Protein 3TB5 (pdb70)

Nearest PDB structures (foldseek):
  3tb5-assembly2_B  TM=1.004E+00  e=4.847E-55  Enterococcus faecalis HIP11704
  5ypj-assembly1_A  TM=9.693E-01  e=2.647E-26  Mycobacterium tuberculosis H37Ra
  4fli-assembly1_A  TM=9.638E-01  e=4.204E-26  Homo sapiens
  5yoh-assembly1_A  TM=9.694E-01  e=7.496E-26  Mycobacterium tuberculosis H37Ra
  4ook-assembly1_A  TM=9.692E-01  e=8.917E-26  Mycobacterium tuberculosis

CATH classification: 3.90.230.10

Structure (mmCIF, N/CA/C/O backbone):
data_3TB5
#
_entry.id   3TB5
#
_cell.length_a   120.740
_cell.length_b   132.130
_cell.length_c   85.300
_cell.angle_alpha   90.00
_cell.angle_beta   133.36
_cell.angle_gamma   90.00
#
_symmetry.space_group_name_H-M   'C 1 2 1'
#
loop_
_entity.id
_entity.type
_entity.pdbx_description
1 polymer 'Methionine aminopeptidase'
2 non-polymer 'CITRIC ACID'
3 water water
#
loop_
_atom_site.group_PDB
_atom_site.id
_atom_site.type_symbol
_atom_site.label_atom_id
_atom_site.label_alt_id
_atom_site.label_comp_id
_atom_site.label_asym_id
_atom_site.label_entity_id
_atom_site.label_seq_id
_atom_site.pdbx_PDB_ins_code
_atom_site.Cartn_x
_atom_site.Cartn_y
_atom_site.Cartn_z
_atom_site.occupancy
_atom_site.B_iso_or_equiv
_atom_site.auth_seq_id
_atom_site.auth_comp_id
_atom_site.auth_asym_id
_atom_site.auth_atom_id
_atom_site.pdbx_PDB_model_num
ATOM 1 N N . MET A 1 1 ? 0.596 19.945 19.637 1.00 53.70 1 MET A N 1
ATOM 2 C CA . MET A 1 1 ? -0.589 19.104 19.991 1.00 53.91 1 MET A CA 1
ATOM 3 C C . MET A 1 1 ? -0.424 17.573 20.144 1.00 52.65 1 MET A C 1
ATOM 4 O O . MET A 1 1 ? -1.209 16.937 20.876 1.00 52.63 1 MET A O 1
ATOM 9 N N . ILE A 1 2 ? 0.547 16.973 19.467 1.00 50.52 2 ILE A N 1
ATOM 10 C CA . ILE A 1 2 ? 1.050 15.705 19.978 1.00 48.73 2 ILE A CA 1
ATOM 11 C C . ILE A 1 2 ? 2.305 16.061 20.703 1.00 48.34 2 ILE A C 1
ATOM 12 O O . ILE A 1 2 ? 3.288 16.433 20.068 1.00 48.22 2 ILE A O 1
ATOM 17 N N . THR A 1 3 ? 2.307 15.948 22.023 1.00 46.97 3 THR A N 1
ATOM 18 C CA . THR A 1 3 ? 3.506 16.363 22.729 1.00 45.84 3 THR A CA 1
ATOM 19 C C . THR A 1 3 ? 4.364 15.161 22.969 1.00 44.73 3 THR A C 1
ATOM 20 O O . THR A 1 3 ? 3.851 14.031 23.052 1.00 43.67 3 THR A O 1
ATOM 24 N N . LEU A 1 4 ? 5.670 15.393 23.059 1.00 42.92 4 LEU A N 1
ATOM 25 C CA . LEU A 1 4 ? 6.570 14.304 23.335 1.00 42.07 4 LEU A CA 1
ATOM 26 C C . LEU A 1 4 ? 7.053 14.477 24.731 1.00 41.26 4 LEU A C 1
ATOM 27 O O . LEU A 1 4 ? 7.516 15.534 25.086 1.00 42.45 4 LEU A O 1
ATOM 32 N N . LYS A 1 5 ? 6.941 13.416 25.509 1.00 40.52 5 LYS A N 1
ATOM 33 C CA . LYS A 1 5 ? 7.260 13.443 26.908 1.00 40.06 5 LYS A CA 1
ATOM 34 C C . LYS A 1 5 ? 8.719 13.127 27.125 1.00 40.48 5 LYS A C 1
ATOM 35 O O . LYS A 1 5 ? 9.332 12.322 26.429 1.00 40.45 5 LYS A O 1
ATOM 41 N N . SER A 1 6 ? 9.228 13.736 28.166 1.00 39.99 6 SER A N 1
ATOM 42 C CA . SER A 1 6 ? 10.529 13.553 28.607 1.00 40.32 6 SER A CA 1
ATOM 43 C C . SER A 1 6 ? 10.551 12.390 29.575 1.00 40.12 6 SER A C 1
ATOM 44 O O . SER A 1 6 ? 9.511 11.975 30.087 1.00 39.30 6 SER A O 1
ATOM 47 N N . PRO A 1 7 ? 11.755 11.850 29.816 1.00 40.02 7 PRO A N 1
ATOM 48 C CA . PRO A 1 7 ? 11.972 10.726 30.737 1.00 39.35 7 PRO A CA 1
ATOM 49 C C . PRO A 1 7 ? 11.322 10.937 32.106 1.00 38.55 7 PRO A C 1
ATOM 50 O O . PRO A 1 7 ? 10.845 9.989 32.720 1.00 37.46 7 PRO A O 1
ATOM 54 N N . ARG A 1 8 ? 11.382 12.150 32.614 1.00 37.36 8 ARG A N 1
ATOM 55 C CA . ARG A 1 8 ? 10.864 12.397 33.921 1.00 38.25 8 ARG A CA 1
ATOM 56 C C . ARG A 1 8 ? 9.327 12.349 33.894 1.00 35.56 8 ARG A C 1
ATOM 57 O O . ARG A 1 8 ? 8.766 11.754 34.777 1.00 34.83 8 ARG A O 1
ATOM 65 N N . GLU A 1 9 ? 8.708 12.967 32.888 1.00 33.47 9 GLU A N 1
ATOM 66 C CA . GLU A 1 9 ? 7.284 12.935 32.674 1.00 33.74 9 GLU A CA 1
ATOM 67 C C . GLU A 1 9 ? 6.839 11.443 32.584 1.00 32.61 9 GLU A C 1
ATOM 68 O O . GLU A 1 9 ? 6.002 10.999 33.390 1.00 31.58 9 GLU A O 1
ATOM 74 N N . ILE A 1 10 ? 7.470 10.668 31.703 1.00 30.81 10 ILE A N 1
ATOM 75 C CA . ILE A 1 10 ? 7.160 9.251 31.553 1.00 31.10 10 ILE A CA 1
ATOM 76 C C . ILE A 1 10 ? 7.208 8.479 32.852 1.00 31.05 10 ILE A C 1
ATOM 77 O O . ILE A 1 10 ? 6.299 7.697 33.178 1.00 30.27 10 ILE A O 1
ATOM 82 N N . GLU A 1 11 ? 8.254 8.736 33.611 1.00 30.96 11 GLU A N 1
ATOM 83 C CA . GLU A 1 11 ? 8.420 8.216 34.928 1.00 32.14 11 GLU A CA 1
ATOM 84 C C . GLU A 1 11 ? 7.190 8.485 35.828 1.00 31.64 11 GLU A C 1
ATOM 85 O O . GLU A 1 11 ? 6.738 7.588 36.553 1.00 31.20 11 GLU A O 1
ATOM 91 N N . MET A 1 12 ? 6.698 9.714 35.803 1.00 29.55 12 MET A N 1
ATOM 92 C CA . MET A 1 12 ? 5.578 10.070 36.651 1.00 30.31 12 MET A CA 1
ATOM 93 C C . MET A 1 12 ? 4.271 9.423 36.158 1.00 29.30 12 MET A C 1
ATOM 94 O O . MET A 1 12 ? 3.477 8.961 36.987 1.00 30.49 12 MET A O 1
ATOM 99 N N . MET A 1 13 ? 4.090 9.381 34.840 1.00 25.76 13 MET A N 1
ATOM 100 C CA . MET A 1 13 ? 3.039 8.636 34.228 1.00 25.60 13 MET A CA 1
ATOM 101 C C . MET A 1 13 ? 3.095 7.157 34.585 1.00 25.21 13 MET A C 1
ATOM 102 O O . MET A 1 13 ? 2.059 6.510 34.778 1.00 23.57 13 MET A O 1
ATOM 107 N N . ASP A 1 14 ? 4.307 6.647 34.773 1.00 25.41 14 ASP A N 1
ATOM 108 C CA . ASP A 1 14 ? 4.452 5.299 35.250 1.00 25.21 14 ASP A CA 1
ATOM 109 C C . ASP A 1 14 ? 3.986 5.232 36.713 1.00 23.73 14 ASP A C 1
ATOM 110 O O . ASP A 1 14 ? 3.481 4.226 37.130 1.00 24.69 14 ASP A O 1
ATOM 115 N N . GLU A 1 15 ? 4.193 6.259 37.518 1.00 22.65 15 GLU A N 1
ATOM 116 C CA A GLU A 1 15 ? 3.794 6.160 38.942 0.70 23.72 15 GLU A CA 1
ATOM 117 C CA B GLU A 1 15 ? 3.813 6.182 38.925 0.30 21.97 15 GLU A CA 1
ATOM 118 C C . GLU A 1 15 ? 2.261 6.271 39.036 1.00 22.58 15 GLU A C 1
ATOM 119 O O . GLU A 1 15 ? 1.653 5.644 39.873 1.00 21.38 15 GLU A O 1
ATOM 130 N N . SER A 1 16 ? 1.674 7.024 38.112 1.00 20.89 16 SER A N 1
ATOM 131 C CA . SER A 1 16 ? 0.264 7.242 38.036 1.00 22.32 16 SER A CA 1
ATOM 132 C C . SER A 1 16 ? -0.401 5.909 37.663 1.00 21.88 16 SER A C 1
ATOM 133 O O . SER A 1 16 ? -1.377 5.473 38.289 1.00 21.02 16 SER A O 1
ATOM 136 N N . GLY A 1 17 ? 0.232 5.236 36.703 1.00 22.40 17 GLY A N 1
ATOM 137 C CA . GLY A 1 17 ? -0.186 3.921 36.194 1.00 22.28 17 GLY A CA 1
ATOM 138 C C . GLY A 1 17 ? -0.098 2.805 37.215 1.00 22.26 17 GLY A C 1
ATOM 139 O O . GLY A 1 17 ? -0.839 1.870 37.104 1.00 22.70 17 GLY A O 1
ATOM 140 N N . GLU A 1 18 ? 0.862 2.870 38.136 1.00 22.35 18 GLU A N 1
ATOM 141 C CA A GLU A 1 18 ? 0.963 1.891 39.216 0.50 22.73 18 GLU A CA 1
ATOM 142 C CA B GLU A 1 18 ? 0.990 1.880 39.189 0.50 22.60 18 GLU A CA 1
ATOM 143 C C . GLU A 1 18 ? -0.215 2.023 40.175 1.00 22.88 18 GLU A C 1
ATOM 144 O O . GLU A 1 18 ? -0.748 1.018 40.661 1.00 23.10 18 GLU A O 1
ATOM 155 N N . LEU A 1 19 ? -0.628 3.254 40.470 1.00 22.56 19 LEU A N 1
ATOM 156 C CA . LEU A 1 19 ? -1.821 3.459 41.340 1.00 22.60 19 LEU A CA 1
ATOM 157 C C . LEU A 1 19 ? -3.072 2.923 40.607 1.00 21.11 19 LEU A C 1
ATOM 158 O O . LEU A 1 19 ? -3.886 2.243 41.172 1.00 22.58 19 LEU A O 1
ATOM 163 N N . LEU A 1 20 ? -3.235 3.252 39.341 1.00 20.30 20 LEU A N 1
ATOM 164 C CA . LEU A 1 20 ? -4.389 2.727 38.617 1.00 21.19 20 LEU A CA 1
ATOM 165 C C . LEU A 1 20 ? -4.310 1.184 38.549 1.00 20.80 20 LEU A C 1
ATOM 166 O O . LEU A 1 20 ? -5.286 0.531 38.921 1.00 19.19 20 LEU A O 1
ATOM 171 N N . ALA A 1 21 ? -3.143 0.623 38.195 1.00 18.60 21 ALA A N 1
ATOM 172 C CA . ALA A 1 21 ? -2.958 -0.847 38.233 1.00 19.93 21 ALA A CA 1
ATOM 173 C C . ALA A 1 21 ? -3.366 -1.436 39.565 1.00 19.69 21 ALA A C 1
ATOM 174 O O . ALA A 1 21 ? -4.010 -2.496 39.641 1.00 21.91 21 ALA A O 1
ATOM 176 N N . ASP A 1 22 ? -2.971 -0.760 40.633 1.00 19.22 22 ASP A N 1
ATOM 177 C CA . ASP A 1 22 ? -3.245 -1.270 41.930 1.00 19.22 22 ASP A CA 1
ATOM 178 C C . ASP A 1 22 ? -4.764 -1.302 42.180 1.00 18.18 22 ASP A C 1
ATOM 179 O O . ASP A 1 22 ? -5.251 -2.192 42.884 1.00 17.13 22 ASP A O 1
ATOM 184 N N . VAL A 1 23 ? -5.506 -0.318 41.639 1.00 18.85 23 VAL A N 1
ATOM 185 C CA . VAL A 1 23 ? -7.008 -0.316 41.756 1.00 19.41 23 VAL A CA 1
ATOM 186 C C . VAL A 1 23 ? -7.587 -1.534 41.038 1.00 18.37 23 VAL A C 1
ATOM 187 O O . VAL A 1 23 ? -8.358 -2.269 41.593 1.00 17.21 23 VAL A O 1
ATOM 191 N N . HIS A 1 24 ? -7.113 -1.780 39.818 1.00 17.88 24 HIS A N 1
ATOM 192 C CA . HIS A 1 24 ? -7.478 -2.989 39.096 1.00 18.46 24 HIS A CA 1
ATOM 193 C C . HIS A 1 24 ? -7.204 -4.284 39.906 1.00 19.83 24 HIS A C 1
ATOM 194 O O . HIS A 1 24 ? -8.125 -5.116 40.054 1.00 20.03 24 HIS A O 1
ATOM 201 N N . ARG A 1 25 ? -6.000 -4.430 40.472 1.00 18.82 25 ARG A N 1
ATOM 202 C CA . ARG A 1 25 ? -5.721 -5.577 41.301 1.00 21.14 25 ARG A CA 1
ATOM 203 C C . ARG A 1 25 ? -6.745 -5.718 42.419 1.00 21.70 25 ARG A C 1
ATOM 204 O O . ARG A 1 25 ? -7.224 -6.821 42.709 1.00 21.59 25 ARG A O 1
ATOM 212 N N . HIS A 1 26 ? -7.116 -4.621 43.048 1.00 22.27 26 HIS A N 1
ATOM 213 C CA . HIS A 1 26 ? -8.073 -4.738 44.162 1.00 22.15 26 HIS A CA 1
ATOM 214 C C . HIS A 1 26 ? -9.456 -5.057 43.624 1.00 21.82 26 HIS A C 1
ATOM 215 O O . HIS A 1 26 ? -10.237 -5.649 44.355 1.00 21.82 26 HIS A O 1
ATOM 222 N N . LEU A 1 27 ? -9.738 -4.741 42.344 1.00 20.67 27 LEU A N 1
ATOM 223 C CA . LEU A 1 27 ? -11.087 -5.021 41.760 1.00 21.36 27 LEU A CA 1
ATOM 224 C C . LEU A 1 27 ? -11.336 -6.502 41.546 1.00 22.40 27 LEU A C 1
ATOM 225 O O . LEU A 1 27 ? -12.504 -6.934 41.484 1.00 21.36 27 LEU A O 1
ATOM 230 N N . ARG A 1 28 ? -10.247 -7.273 41.435 1.00 23.00 28 ARG A N 1
ATOM 231 C CA . ARG A 1 28 ? -10.380 -8.690 41.202 1.00 24.71 28 ARG A CA 1
ATOM 232 C C . ARG A 1 28 ? -11.158 -9.326 42.315 1.00 25.30 28 ARG A C 1
ATOM 233 O O . ARG A 1 28 ? -11.856 -10.244 42.058 1.00 25.68 28 ARG A O 1
ATOM 241 N N . THR A 1 29 ? -11.042 -8.878 43.556 1.00 25.03 29 THR A N 1
ATOM 242 C CA . THR A 1 29 ? -11.816 -9.569 44.567 1.00 26.58 29 THR A CA 1
ATOM 243 C C . THR A 1 29 ? -13.028 -8.743 44.987 1.00 25.52 29 THR A C 1
ATOM 244 O O . THR A 1 29 ? -13.873 -9.246 45.642 1.00 27.11 29 THR A O 1
ATOM 248 N N . PHE A 1 30 ? -13.107 -7.490 44.616 1.00 23.28 30 PHE A N 1
ATOM 249 C CA . PHE A 1 30 ? -14.210 -6.705 45.023 1.00 22.11 30 PHE A CA 1
ATOM 250 C C . PHE A 1 30 ? -15.426 -6.983 44.104 1.00 21.97 30 PHE A C 1
ATOM 251 O O . PHE A 1 30 ? -16.550 -6.995 44.543 1.00 20.57 30 PHE A O 1
ATOM 259 N N . ILE A 1 31 ? -15.183 -7.293 42.832 1.00 21.63 31 ILE A N 1
ATOM 260 C CA A ILE A 1 31 ? -16.263 -7.474 41.887 0.80 20.56 31 ILE A CA 1
ATOM 261 C CA B ILE A 1 31 ? -16.270 -7.480 41.875 0.20 22.22 31 ILE A CA 1
ATOM 262 C C . ILE A 1 31 ? -16.939 -8.843 42.017 1.00 22.76 31 ILE A C 1
ATOM 263 O O . ILE A 1 31 ? -16.355 -9.867 41.695 1.00 23.74 31 ILE A O 1
ATOM 272 N N . LYS A 1 32 ? -18.182 -8.839 42.512 1.00 22.90 32 LYS A N 1
ATOM 273 C CA . LYS A 1 32 ? -18.923 -10.060 42.684 1.00 22.57 32 LYS A CA 1
ATOM 274 C C . LYS A 1 32 ? -20.402 -9.878 42.498 1.00 20.85 32 LYS A C 1
ATOM 275 O O . LYS A 1 32 ? -20.854 -8.738 42.399 1.00 19.10 32 LYS A O 1
ATOM 281 N N . PRO A 1 33 ? -21.127 -11.012 42.367 1.00 18.73 33 PRO A N 1
ATOM 282 C CA . PRO A 1 33 ? -22.540 -10.873 42.143 1.00 19.14 33 PRO A CA 1
ATOM 283 C C . PRO A 1 33 ? -23.151 -10.201 43.378 1.00 18.59 33 PRO A C 1
ATOM 284 O O . PRO A 1 33 ? -22.682 -10.415 44.440 1.00 19.91 33 PRO A O 1
ATOM 288 N N . GLY A 1 34 ? -24.153 -9.373 43.224 1.00 18.17 34 GLY A N 1
ATOM 289 C CA . GLY A 1 34 ? -24.801 -8.704 44.380 1.00 17.95 34 GLY A CA 1
ATOM 290 C C . GLY A 1 34 ? -24.307 -7.232 44.507 1.00 18.82 34 GLY A C 1
ATOM 291 O O . GLY A 1 34 ? -25.037 -6.426 45.071 1.00 17.13 34 GLY A O 1
ATOM 292 N N . ILE A 1 35 ? -23.084 -6.861 44.025 1.00 15.71 35 ILE A N 1
ATOM 293 C CA . ILE A 1 35 ? -22.698 -5.419 44.170 1.00 16.81 35 ILE A CA 1
ATOM 294 C C . ILE A 1 35 ? -23.379 -4.701 43.015 1.00 16.53 35 ILE A C 1
ATOM 295 O O . ILE A 1 35 ? -23.862 -5.386 42.146 1.00 16.41 35 ILE A O 1
ATOM 300 N N . THR A 1 36 ? -23.401 -3.366 42.987 1.00 16.21 36 THR A N 1
ATOM 301 C CA . THR A 1 36 ? -23.827 -2.642 41.802 1.00 16.32 36 THR A CA 1
ATOM 302 C C . THR A 1 36 ? -22.544 -2.031 41.083 1.00 16.10 36 THR A C 1
ATOM 303 O O . THR A 1 36 ? -21.489 -2.001 41.651 1.00 14.33 36 THR A O 1
ATOM 307 N N . SER A 1 37 ? -22.658 -1.492 39.877 1.00 16.57 37 SER A N 1
ATOM 308 C CA . SER A 1 37 ? -21.529 -0.765 39.316 1.00 17.90 37 SER A CA 1
ATOM 309 C C . SER A 1 37 ? -21.305 0.579 40.068 1.00 17.49 37 SER A C 1
ATOM 310 O O . SER A 1 37 ? -20.196 1.084 40.136 1.00 16.07 37 SER A O 1
ATOM 313 N N . TRP A 1 38 ? -22.335 1.092 40.679 1.00 16.18 38 TRP A N 1
ATOM 314 C CA . TRP A 1 38 ? -22.148 2.258 41.565 1.00 16.86 38 TRP A CA 1
ATOM 315 C C . TRP A 1 38 ? -21.169 1.959 42.697 1.00 16.07 38 TRP A C 1
ATOM 316 O O . TRP A 1 38 ? -20.298 2.820 43.002 1.00 16.71 38 TRP A O 1
ATOM 327 N N . ASP A 1 39 ? -21.263 0.791 43.328 1.00 15.13 39 ASP A N 1
ATOM 328 C CA . ASP A 1 39 ? -20.285 0.398 44.352 1.00 14.51 39 ASP A CA 1
ATOM 329 C C . ASP A 1 39 ? -18.815 0.402 43.832 1.00 14.77 39 ASP A C 1
ATOM 330 O O . ASP A 1 39 ? -17.921 0.587 44.617 1.00 12.98 39 ASP A O 1
ATOM 335 N N . ILE A 1 40 ? -18.613 0.031 42.550 1.00 14.45 40 ILE A N 1
ATOM 336 C CA . ILE A 1 40 ? -17.311 0.054 41.872 1.00 14.59 40 ILE A CA 1
ATOM 337 C C . ILE A 1 40 ? -16.893 1.492 41.748 1.00 15.53 40 ILE A C 1
ATOM 338 O O . ILE A 1 40 ? -15.768 1.835 42.123 1.00 16.41 40 ILE A O 1
ATOM 343 N N . GLU A 1 41 ? -17.794 2.359 41.273 1.00 15.13 41 GLU A N 1
ATOM 344 C CA . GLU A 1 41 ? -17.445 3.780 41.221 1.00 16.07 41 GLU A CA 1
ATOM 345 C C . GLU A 1 41 ? -16.962 4.250 42.580 1.00 17.40 41 GLU A C 1
ATOM 346 O O . GLU A 1 41 ? -15.956 4.900 42.643 1.00 18.40 41 GLU A O 1
ATOM 352 N N . VAL A 1 42 ? -17.694 3.957 43.668 1.00 16.56 42 VAL A N 1
ATOM 353 C CA . VAL A 1 42 ? -17.418 4.560 44.940 1.00 15.25 42 VAL A CA 1
ATOM 354 C C . VAL A 1 42 ? -16.066 4.014 45.376 1.00 16.84 42 VAL A C 1
ATOM 355 O O . VAL A 1 42 ? -15.185 4.737 45.831 1.00 18.51 42 VAL A O 1
ATOM 359 N N . PHE A 1 43 ? -15.864 2.723 45.220 1.00 15.80 43 PHE A N 1
ATOM 360 C CA . PHE A 1 43 ? -14.637 2.114 45.687 1.00 15.51 43 PHE A CA 1
ATOM 361 C C . PHE A 1 43 ? -13.371 2.635 44.941 1.00 16.63 43 PHE A C 1
ATOM 362 O O . PHE A 1 43 ? -12.343 2.875 45.558 1.00 16.19 43 PHE A O 1
ATOM 370 N N . VAL A 1 44 ? -13.433 2.673 43.609 1.00 15.55 44 VAL A N 1
ATOM 371 C CA . VAL A 1 44 ? -12.350 3.162 42.755 1.00 15.75 44 VAL A CA 1
ATOM 372 C C . VAL A 1 44 ? -12.013 4.660 43.077 1.00 17.18 44 VAL A C 1
ATOM 373 O O . VAL A 1 44 ? -10.822 5.036 43.315 1.00 16.48 44 VAL A O 1
ATOM 377 N N . ARG A 1 45 ? -13.059 5.489 43.115 1.00 16.73 45 ARG A N 1
ATOM 378 C CA . ARG A 1 45 ? -12.847 6.873 43.440 1.00 17.31 45 ARG A CA 1
ATOM 379 C C . ARG A 1 45 ? -12.179 7.023 44.834 1.00 19.14 45 ARG A C 1
ATOM 380 O O . ARG A 1 45 ? -11.259 7.823 44.976 1.00 19.95 45 ARG A O 1
ATOM 388 N N . ASP A 1 46 ? -12.646 6.313 45.857 1.00 19.82 46 ASP A N 1
ATOM 389 C CA A ASP A 1 46 ? -12.035 6.385 47.197 0.50 20.03 46 ASP A CA 1
ATOM 390 C CA B ASP A 1 46 ? -12.026 6.414 47.178 0.50 19.29 46 ASP A CA 1
ATOM 391 C C . ASP A 1 46 ? -10.585 5.866 47.181 1.00 19.39 46 ASP A C 1
ATOM 392 O O . ASP A 1 46 ? -9.763 6.306 47.924 1.00 17.21 46 ASP A O 1
ATOM 401 N N . PHE A 1 47 ? -10.295 4.890 46.328 1.00 19.12 47 PHE A N 1
ATOM 402 C CA . PHE A 1 47 ? -8.968 4.307 46.338 1.00 18.66 47 PHE A CA 1
ATOM 403 C C . PHE A 1 47 ? -8.004 5.310 45.678 1.00 18.05 47 PHE A C 1
ATOM 404 O O . PHE A 1 47 ? -6.926 5.594 46.198 1.00 18.42 47 PHE A O 1
ATOM 412 N N . ILE A 1 48 ? -8.409 5.861 44.542 1.00 18.45 48 ILE A N 1
ATOM 413 C CA . ILE A 1 48 ? -7.537 6.782 43.793 1.00 17.59 48 ILE A CA 1
ATOM 414 C C . ILE A 1 48 ? -7.306 8.018 44.737 1.00 19.74 48 ILE A C 1
ATOM 415 O O . ILE A 1 48 ? -6.165 8.463 45.018 1.00 20.58 48 ILE A O 1
ATOM 420 N N . GLU A 1 49 ? -8.388 8.528 45.268 1.00 20.46 49 GLU A N 1
ATOM 421 C CA . GLU A 1 49 ? -8.251 9.722 46.010 1.00 21.97 49 GLU A CA 1
ATOM 422 C C . GLU A 1 49 ? -7.536 9.656 47.401 1.00 22.45 49 GLU A C 1
ATOM 423 O O . GLU A 1 49 ? -6.800 10.558 47.775 1.00 22.82 49 GLU A O 1
ATOM 429 N N . SER A 1 50 ? -7.547 8.478 48.021 1.00 21.15 50 SER A N 1
ATOM 430 C CA . SER A 1 50 ? -6.991 8.289 49.349 1.00 20.97 50 SER A CA 1
ATOM 431 C C . SER A 1 50 ? -5.538 8.023 49.106 1.00 21.50 50 SER A C 1
ATOM 432 O O . SER A 1 50 ? -4.799 8.068 50.025 1.00 21.97 50 SER A O 1
ATOM 435 N N . HIS A 1 51 ? -5.116 7.814 47.865 1.00 21.37 51 HIS A N 1
ATOM 436 C CA . HIS A 1 51 ? -3.694 7.689 47.615 1.00 21.59 51 HIS A CA 1
ATOM 437 C C . HIS A 1 51 ? -3.116 8.910 46.981 1.00 20.69 51 HIS A C 1
ATOM 438 O O . HIS A 1 51 ? -2.022 8.844 46.494 1.00 21.59 51 HIS A O 1
ATOM 445 N N . GLY A 1 52 ? -3.843 10.018 46.958 1.00 21.39 52 GLY A N 1
ATOM 446 C CA . GLY A 1 52 ? -3.276 11.279 46.435 1.00 19.28 52 GLY A CA 1
ATOM 447 C C . GLY A 1 52 ? -3.685 11.652 45.029 1.00 19.44 52 GLY A C 1
ATOM 448 O O . GLY A 1 52 ? -3.428 12.788 44.556 1.00 21.36 52 GLY A O 1
ATOM 449 N N . GLY A 1 53 ? -4.330 10.740 44.331 1.00 16.91 53 GLY A N 1
ATOM 450 C CA . GLY A 1 53 ? -4.710 11.050 42.988 1.00 15.12 53 GLY A CA 1
ATOM 451 C C . GLY A 1 53 ? -6.047 11.722 42.788 1.00 15.31 53 GLY A C 1
ATOM 452 O O . GLY A 1 53 ? -6.869 11.960 43.687 1.00 13.45 53 GLY A O 1
ATOM 453 N N . VAL A 1 54 ? -6.284 12.018 41.531 1.00 15.84 54 VAL A N 1
ATOM 454 C CA . VAL A 1 54 ? -7.511 12.672 41.134 1.00 15.62 54 VAL A CA 1
ATOM 455 C C . VAL A 1 54 ? -7.990 11.761 40.022 1.00 15.66 54 VAL A C 1
ATOM 456 O O . VAL A 1 54 ? -7.162 11.238 39.206 1.00 13.15 54 VAL A O 1
ATOM 460 N N . ALA A 1 55 ? -9.306 11.500 40.054 1.00 15.36 55 ALA A N 1
ATOM 461 C CA . ALA A 1 55 ? -9.958 10.704 39.009 1.00 15.48 55 ALA A CA 1
ATOM 462 C C . ALA A 1 55 ? -10.241 11.625 37.888 1.00 17.38 55 ALA A C 1
ATOM 463 O O . ALA A 1 55 ? -11.222 12.396 37.894 1.00 16.95 55 ALA A O 1
ATOM 465 N N . ALA A 1 56 ? -9.364 11.494 36.905 1.00 16.64 56 ALA A N 1
ATOM 466 C CA . ALA A 1 56 ? -9.274 12.388 35.820 1.00 19.00 56 ALA A CA 1
ATOM 467 C C . ALA A 1 56 ? -10.479 12.401 34.863 1.00 19.96 56 ALA A C 1
ATOM 468 O O . ALA A 1 56 ? -10.571 13.297 34.063 1.00 20.75 56 ALA A O 1
ATOM 470 N N . GLN A 1 57 ? -11.409 11.454 34.948 1.00 19.72 57 GLN A N 1
ATOM 471 C CA A GLN A 1 57 ? -12.571 11.482 34.035 0.80 20.40 57 GLN A CA 1
ATOM 472 C CA B GLN A 1 57 ? -12.559 11.434 34.045 0.20 18.97 57 GLN A CA 1
ATOM 473 C C . GLN A 1 57 ? -13.610 12.428 34.523 1.00 19.71 57 GLN A C 1
ATOM 474 O O . GLN A 1 57 ? -14.417 12.894 33.735 1.00 19.13 57 GLN A O 1
ATOM 485 N N . ILE A 1 58 ? -13.592 12.716 35.826 1.00 20.12 58 ILE A N 1
ATOM 486 C CA . ILE A 1 58 ? -14.546 13.651 36.380 1.00 21.45 58 ILE A CA 1
ATOM 487 C C . ILE A 1 58 ? -14.384 15.063 35.835 1.00 22.76 58 ILE A C 1
ATOM 488 O O . ILE A 1 58 ? -13.307 15.659 35.974 1.00 23.28 58 ILE A O 1
ATOM 493 N N . GLY A 1 59 ? -15.464 15.558 35.224 1.00 22.90 59 GLY A N 1
ATOM 494 C CA . GLY A 1 59 ? -15.497 16.815 34.495 1.00 23.18 59 GLY A CA 1
ATOM 495 C C . GLY A 1 59 ? -14.976 16.709 33.040 1.00 25.33 59 GLY A C 1
ATOM 496 O O . GLY A 1 59 ? -15.036 17.677 32.287 1.00 25.36 59 GLY A O 1
ATOM 497 N N . TYR A 1 60 ? -14.460 15.572 32.601 1.00 24.78 60 TYR A N 1
ATOM 498 C CA . TYR A 1 60 ? -14.085 15.527 31.224 1.00 25.05 60 TYR A CA 1
ATOM 499 C C . TYR A 1 60 ? -15.314 15.678 30.316 1.00 26.44 60 TYR A C 1
ATOM 500 O O . TYR A 1 60 ? -16.146 14.772 30.228 1.00 27.04 60 TYR A O 1
ATOM 509 N N . GLU A 1 61 ? -15.418 16.812 29.625 1.00 26.68 61 GLU A N 1
ATOM 510 C CA . GLU A 1 61 ? -16.521 17.084 28.700 1.00 28.11 61 GLU A CA 1
ATOM 511 C C . GLU A 1 61 ? -17.855 16.894 29.407 1.00 28.44 61 GLU A C 1
ATOM 512 O O . GLU A 1 61 ? -18.785 16.415 28.801 1.00 26.96 61 GLU A O 1
ATOM 518 N N . GLY A 1 62 ? -17.899 17.270 30.695 1.00 28.05 62 GLY A N 1
ATOM 519 C CA . GLY A 1 62 ? -19.076 17.145 31.499 1.00 28.60 62 GLY A CA 1
ATOM 520 C C . GLY A 1 62 ? -19.298 15.772 32.140 1.00 28.27 62 GLY A C 1
ATOM 521 O O . GLY A 1 62 ? -20.259 15.616 32.867 1.00 28.62 62 GLY A O 1
ATOM 522 N N . TYR A 1 63 ? -18.440 14.775 31.881 1.00 26.48 63 TYR A N 1
ATOM 523 C CA . TYR A 1 63 ? -18.669 13.434 32.505 1.00 24.17 63 TYR A CA 1
ATOM 524 C C . TYR A 1 63 ? -18.599 13.611 34.038 1.00 23.81 63 TYR A C 1
ATOM 525 O O . TYR A 1 63 ? -17.770 14.371 34.520 1.00 23.21 63 TYR A O 1
ATOM 534 N N . LYS A 1 64 ? -19.390 12.879 34.803 1.00 22.14 64 LYS A N 1
ATOM 535 C CA . LYS A 1 64 ? -19.488 13.137 36.243 1.00 20.74 64 LYS A CA 1
ATOM 536 C C . LYS A 1 64 ? -18.855 12.120 37.117 1.00 19.15 64 LYS A C 1
ATOM 537 O O . LYS A 1 64 ? -18.812 12.333 38.319 1.00 19.38 64 LYS A O 1
ATOM 543 N N . TYR A 1 65 ? -18.360 11.029 36.540 1.00 16.77 65 TYR A N 1
ATOM 544 C CA . TYR A 1 65 ? -17.883 9.852 37.343 1.00 15.85 65 TYR A CA 1
ATOM 545 C C . TYR A 1 65 ? -16.407 9.579 37.237 1.00 14.01 65 TYR A C 1
ATOM 546 O O . TYR A 1 65 ? -15.822 9.971 36.251 1.00 14.82 65 TYR A O 1
ATOM 555 N N . ALA A 1 66 ? -15.815 8.890 38.212 1.00 13.47 66 ALA A N 1
ATOM 556 C CA . ALA A 1 66 ? -14.420 8.429 38.092 1.00 14.02 66 ALA A CA 1
ATOM 557 C C . ALA A 1 66 ? -14.245 7.298 37.095 1.00 15.90 66 ALA A C 1
ATOM 558 O O . ALA A 1 66 ? -13.121 7.054 36.597 1.00 17.24 66 ALA A O 1
ATOM 560 N N . THR A 1 67 ? -15.335 6.641 36.720 1.00 15.51 67 THR A N 1
ATOM 561 C CA . THR A 1 67 ? -15.224 5.345 36.095 1.00 16.20 67 THR A CA 1
ATOM 562 C C . THR A 1 67 ? -16.255 5.281 34.936 1.00 16.80 67 THR A C 1
ATOM 563 O O . THR A 1 67 ? -17.264 6.004 34.969 1.00 16.90 67 THR A O 1
ATOM 567 N N . CYS A 1 68 ? -16.026 4.432 33.934 1.00 14.95 68 CYS A N 1
ATOM 568 C CA . CYS A 1 68 ? -17.079 3.961 33.115 1.00 16.23 68 CYS A CA 1
ATOM 569 C C . CYS A 1 68 ? -17.198 2.470 33.424 1.00 17.41 68 CYS A C 1
ATOM 570 O O . CYS A 1 68 ? -16.140 1.770 33.607 1.00 16.58 68 CYS A O 1
ATOM 573 N N . CYS A 1 69 ? -18.462 1.983 33.496 1.00 15.76 69 CYS A N 1
ATOM 574 C CA . CYS A 1 69 ? -18.758 0.575 33.802 1.00 15.26 69 CYS A CA 1
ATOM 575 C C . CYS A 1 69 ? -19.654 0.158 32.668 1.00 16.20 69 CYS A C 1
ATOM 576 O O . CYS A 1 69 ? -20.794 0.590 32.631 1.00 15.78 69 CYS A O 1
ATOM 579 N N . SER A 1 70 ? -19.142 -0.592 31.703 1.00 15.08 70 SER A N 1
ATOM 580 C CA . SER A 1 70 ? -19.933 -0.928 30.527 1.00 15.27 70 SER A CA 1
ATOM 581 C C . SER A 1 70 ? -20.168 -2.406 30.597 1.00 16.69 70 SER A C 1
ATOM 582 O O . SER A 1 70 ? -19.174 -3.176 30.641 1.00 15.48 70 SER A O 1
ATOM 585 N N . ILE A 1 71 ? -21.459 -2.783 30.736 1.00 16.19 71 ILE A N 1
ATOM 586 C CA . ILE A 1 71 ? -21.893 -4.164 31.072 1.00 15.29 71 ILE A CA 1
ATOM 587 C C . ILE A 1 71 ? -22.370 -4.860 29.806 1.00 15.72 71 ILE A C 1
ATOM 588 O O . ILE A 1 71 ? -23.265 -4.350 29.148 1.00 14.81 71 ILE A O 1
ATOM 593 N N . ASN A 1 72 ? -21.776 -6.016 29.460 1.00 16.23 72 ASN A N 1
ATOM 594 C CA . ASN A 1 72 ? -22.385 -6.900 28.480 1.00 16.57 72 ASN A CA 1
ATOM 595 C C . ASN A 1 72 ? -22.369 -6.275 27.082 1.00 16.58 72 ASN A C 1
ATOM 596 O O . ASN A 1 72 ? -21.279 -6.060 26.584 1.00 16.66 72 ASN A O 1
ATOM 601 N N . ASP A 1 73 ? -23.558 -6.098 26.426 1.00 15.12 73 ASP A N 1
ATOM 602 C CA . ASP A 1 73 ? -23.588 -5.472 25.128 1.00 15.95 73 ASP A CA 1
ATOM 603 C C . ASP A 1 73 ? -23.301 -3.950 25.101 1.00 15.81 73 ASP A C 1
ATOM 604 O O . ASP A 1 73 ? -23.331 -3.388 24.038 1.00 16.09 73 ASP A O 1
ATOM 609 N N . GLU A 1 74 ? -23.112 -3.297 26.250 1.00 13.16 74 GLU A N 1
ATOM 610 C CA . GLU A 1 74 ? -22.580 -1.977 26.301 1.00 14.40 74 GLU A CA 1
ATOM 611 C C . GLU A 1 74 ? -21.060 -2.039 25.971 1.00 14.22 74 GLU A C 1
ATOM 612 O O . GLU A 1 74 ? -20.305 -2.788 26.591 1.00 13.40 74 GLU A O 1
ATOM 618 N N . ILE A 1 75 ? -20.632 -1.265 24.998 1.00 13.01 75 ILE A N 1
ATOM 619 C CA . ILE A 1 75 ? -19.266 -1.340 24.514 1.00 12.68 75 ILE A CA 1
ATOM 620 C C . ILE A 1 75 ? -18.322 -0.477 25.368 1.00 13.83 75 ILE A C 1
ATOM 621 O O . ILE A 1 75 ? -17.311 -0.953 25.871 1.00 14.34 75 ILE A O 1
ATOM 626 N N . CYS A 1 76 ? -18.700 0.789 25.569 1.00 14.06 76 CYS A N 1
ATOM 627 C CA . CYS A 1 76 ? -17.914 1.783 26.305 1.00 15.81 76 CYS A CA 1
ATOM 628 C C . CYS A 1 76 ? -18.799 2.921 26.812 1.00 15.07 76 CYS A C 1
ATOM 629 O O . CYS A 1 76 ? -19.910 3.121 26.327 1.00 14.92 76 CYS A O 1
ATOM 632 N N . HIS A 1 77 ? -18.283 3.635 27.807 1.00 14.49 77 HIS A N 1
ATOM 633 C CA . HIS A 1 77 ? -18.926 4.783 28.346 1.00 15.32 77 HIS A CA 1
ATOM 634 C C . HIS A 1 77 ? -20.289 4.496 29.006 1.00 15.17 77 HIS A C 1
ATOM 635 O O . HIS A 1 77 ? -21.172 5.353 29.029 1.00 13.95 77 HIS A O 1
ATOM 642 N N . GLY A 1 78 ? -20.429 3.336 29.592 1.00 13.69 78 GLY A N 1
ATOM 643 C CA . GLY A 1 78 ? -21.520 3.097 30.522 1.00 14.32 78 GLY A CA 1
ATOM 644 C C . GLY A 1 78 ? -21.286 3.859 31.792 1.00 15.09 78 GLY A C 1
ATOM 645 O O . GLY A 1 78 ? -20.120 4.064 32.228 1.00 15.67 78 GLY A O 1
ATOM 646 N N . PHE A 1 79 ? -22.383 4.297 32.413 1.00 15.86 79 PHE A N 1
ATOM 647 C CA . PHE A 1 79 ? -22.307 5.080 33.658 1.00 16.36 79 PHE A CA 1
ATOM 648 C C . PHE A 1 79 ? -22.288 4.026 34.745 1.00 16.75 79 PHE A C 1
ATOM 649 O O . PHE A 1 79 ? -23.027 3.059 34.672 1.00 18.21 79 PHE A O 1
ATOM 657 N N . PRO A 1 80 ? -21.500 4.215 35.811 1.00 17.56 80 PRO A N 1
ATOM 658 C CA . PRO A 1 80 ? -21.771 3.432 37.046 1.00 17.00 80 PRO A CA 1
ATOM 659 C C . PRO A 1 80 ? -23.192 3.757 37.524 1.00 17.93 80 PRO A C 1
ATOM 660 O O . PRO A 1 80 ? -23.571 4.903 37.507 1.00 17.23 80 PRO A O 1
ATOM 664 N N . ARG A 1 81 ? -23.979 2.748 37.870 1.00 18.18 81 ARG A N 1
ATOM 665 C CA . ARG A 1 81 ? -25.301 2.948 38.382 1.00 18.42 81 ARG A CA 1
ATOM 666 C C . ARG A 1 81 ? -25.718 1.957 39.479 1.00 19.08 81 ARG A C 1
ATOM 667 O O . ARG A 1 81 ? -25.053 0.921 39.684 1.00 19.85 81 ARG A O 1
ATOM 675 N N . LYS A 1 82 ? -26.831 2.247 40.145 1.00 15.83 82 LYS A N 1
ATOM 676 C CA . LYS A 1 82 ? -27.234 1.411 41.278 1.00 17.92 82 LYS A CA 1
ATOM 677 C C . LYS A 1 82 ? -28.082 0.294 40.763 1.00 17.13 82 LYS A C 1
ATOM 678 O O . LYS A 1 82 ? -29.212 0.159 41.148 1.00 15.89 82 LYS A O 1
ATOM 684 N N . LYS A 1 83 ? -27.494 -0.476 39.859 1.00 17.16 83 LYS A N 1
ATOM 685 C CA . LYS A 1 83 ? -28.099 -1.618 39.257 1.00 17.97 83 LYS A CA 1
ATOM 686 C C . LYS A 1 83 ? -27.222 -2.815 39.649 1.00 18.30 83 LYS A C 1
ATOM 687 O O . LYS A 1 83 ? -25.956 -2.715 39.632 1.00 18.48 83 LYS A O 1
ATOM 693 N N . VAL A 1 84 ? -27.862 -3.916 40.063 1.00 16.85 84 VAL A N 1
ATOM 694 C CA . VAL A 1 84 ? -27.138 -5.026 40.641 1.00 16.42 84 VAL A CA 1
ATOM 695 C C . VAL A 1 84 ? -26.437 -5.839 39.513 1.00 16.38 84 VAL A C 1
ATOM 696 O O . VAL A 1 84 ? -27.082 -6.178 38.491 1.00 15.97 84 VAL A O 1
ATOM 700 N N . LEU A 1 85 ? -25.162 -6.173 39.709 1.00 14.98 85 LEU A N 1
ATOM 701 C CA . LEU A 1 85 ? -24.411 -7.068 38.840 1.00 16.11 85 LEU A CA 1
ATOM 702 C C . LEU A 1 85 ? -24.733 -8.564 39.139 1.00 18.47 85 LEU A C 1
ATOM 703 O O . LEU A 1 85 ? -24.919 -8.955 40.290 1.00 18.90 85 LEU A O 1
ATOM 708 N N . LYS A 1 86 ? -24.841 -9.389 38.094 1.00 20.50 86 LYS A N 1
ATOM 709 C CA . LYS A 1 86 ? -25.257 -10.795 38.208 1.00 22.62 86 LYS A CA 1
ATOM 710 C C . LYS A 1 86 ? -24.181 -11.776 37.777 1.00 23.02 86 LYS A C 1
ATOM 711 O O . LYS A 1 86 ? -23.287 -11.403 36.996 1.00 22.53 86 LYS A O 1
ATOM 717 N N . ASP A 1 87 ? -24.340 -13.051 38.176 1.00 22.69 87 ASP A N 1
ATOM 718 C CA . ASP A 1 87 ? -23.561 -14.127 37.569 1.00 22.81 87 ASP A CA 1
ATOM 719 C C . ASP A 1 87 ? -23.551 -14.025 36.083 1.00 20.35 87 ASP A C 1
ATOM 720 O O . ASP A 1 87 ? -24.617 -13.920 35.408 1.00 18.44 87 ASP A O 1
ATOM 725 N N . GLY A 1 88 ? -22.333 -14.072 35.532 1.00 19.04 88 GLY A N 1
ATOM 726 C CA . GLY A 1 88 ? -22.298 -14.109 34.063 1.00 16.80 88 GLY A CA 1
ATOM 727 C C . GLY A 1 88 ? -22.202 -12.732 33.415 1.00 17.09 88 GLY A C 1
ATOM 728 O O . GLY A 1 88 ? -22.010 -12.700 32.188 1.00 19.55 88 GLY A O 1
ATOM 729 N N . ASP A 1 89 ? -22.252 -11.612 34.167 1.00 13.40 89 ASP A N 1
ATOM 730 C CA . ASP A 1 89 ? -22.126 -10.284 33.530 1.00 14.69 89 ASP A CA 1
ATOM 731 C C . ASP A 1 89 ? -20.665 -10.029 33.144 1.00 13.98 89 ASP A C 1
ATOM 732 O O . ASP A 1 89 ? -19.751 -10.360 33.887 1.00 16.32 89 ASP A O 1
ATOM 737 N N . LEU A 1 90 ? -20.457 -9.428 32.007 1.00 13.45 90 LEU A N 1
ATOM 738 C CA . LEU A 1 90 ? -19.121 -9.047 31.606 1.00 13.35 90 LEU A CA 1
ATOM 739 C C . LEU A 1 90 ? -19.026 -7.526 31.696 1.00 13.61 90 LEU A C 1
ATOM 740 O O . LEU A 1 90 ? -19.692 -6.774 30.975 1.00 13.50 90 LEU A O 1
ATOM 745 N N . ILE A 1 91 ? -18.243 -7.044 32.642 1.00 14.71 91 ILE A N 1
ATOM 746 C CA . ILE A 1 91 ? -18.217 -5.616 32.882 1.00 12.65 91 ILE A CA 1
ATOM 747 C C . ILE A 1 91 ? -16.813 -5.041 32.566 1.00 12.96 91 ILE A C 1
ATOM 748 O O . ILE A 1 91 ? -15.836 -5.586 33.007 1.00 12.78 91 ILE A O 1
ATOM 753 N N . LYS A 1 92 ? -16.744 -3.928 31.839 1.00 12.60 92 LYS A N 1
ATOM 754 C CA . LYS A 1 92 ? -15.486 -3.318 31.525 1.00 12.64 92 LYS A CA 1
ATOM 755 C C . LYS A 1 92 ? -15.395 -2.149 32.436 1.00 13.28 92 LYS A C 1
ATOM 756 O O . LYS A 1 92 ? -16.256 -1.274 32.339 1.00 11.49 92 LYS A O 1
ATOM 762 N N . VAL A 1 93 ? -14.302 -2.085 33.234 1.00 13.03 93 VAL A N 1
ATOM 763 C CA . VAL A 1 93 ? -14.136 -0.965 34.108 1.00 14.78 93 VAL A CA 1
ATOM 764 C C . VAL A 1 93 ? -13.038 -0.052 33.667 1.00 16.64 93 VAL A C 1
ATOM 765 O O . VAL A 1 93 ? -11.846 -0.387 33.754 1.00 18.08 93 VAL A O 1
ATOM 769 N N . ASP A 1 94 ? -13.433 1.098 33.150 1.00 18.00 94 ASP A N 1
ATOM 770 C CA . ASP A 1 94 ? -12.496 2.123 32.637 1.00 19.24 94 ASP A CA 1
ATOM 771 C C . ASP A 1 94 ? -12.293 3.227 33.687 1.00 19.71 94 ASP A C 1
ATOM 772 O O . ASP A 1 94 ? -13.256 3.686 34.294 1.00 19.08 94 ASP A O 1
ATOM 777 N N . MET A 1 95 ? -11.041 3.556 33.973 1.00 18.40 95 MET A N 1
ATOM 778 C CA . MET A 1 95 ? -10.772 4.686 34.846 1.00 20.58 95 MET A CA 1
ATOM 779 C C . MET A 1 95 ? -9.476 5.374 34.410 1.00 20.65 95 MET A C 1
ATOM 780 O O . MET A 1 95 ? -8.638 4.708 33.789 1.00 20.19 95 MET A O 1
ATOM 785 N N . CYS A 1 96 ? -9.330 6.675 34.753 1.00 20.90 96 CYS A N 1
ATOM 786 C CA . CYS A 1 96 ? -8.069 7.435 34.515 1.00 21.00 96 CYS A CA 1
ATOM 787 C C . CYS A 1 96 ? -7.599 8.064 35.791 1.00 21.98 96 CYS A C 1
ATOM 788 O O . CYS A 1 96 ? -8.418 8.484 36.640 1.00 20.83 96 CYS A O 1
ATOM 791 N N . VAL A 1 97 ? -6.270 8.098 35.951 1.00 21.88 97 VAL A N 1
ATOM 792 C CA . VAL A 1 97 ? -5.689 8.668 37.122 1.00 22.45 97 VAL A CA 1
ATOM 793 C C . VAL A 1 97 ? -4.825 9.857 36.749 1.00 22.73 97 VAL A C 1
ATOM 794 O O . VAL A 1 97 ? -4.002 9.750 35.845 1.00 22.50 97 VAL A O 1
ATOM 798 N N . ASP A 1 98 ? -4.989 10.965 37.481 1.00 22.25 98 ASP A N 1
ATOM 799 C CA . ASP A 1 98 ? -4.040 12.054 37.422 1.00 21.57 98 ASP A CA 1
ATOM 800 C C . ASP A 1 98 ? -3.324 12.043 38.801 1.00 22.86 98 ASP A C 1
ATOM 801 O O . ASP A 1 98 ? -3.945 12.301 39.865 1.00 22.53 98 ASP A O 1
ATOM 806 N N . LEU A 1 99 ? -2.049 11.663 38.799 1.00 21.09 99 LEU A N 1
ATOM 807 C CA . LEU A 1 99 ? -1.286 11.618 40.044 1.00 21.92 99 LEU A CA 1
ATOM 808 C C . LEU A 1 99 ? -0.148 12.681 39.932 1.00 22.45 99 LEU A C 1
ATOM 809 O O . LEU A 1 99 ? 0.757 12.559 39.100 1.00 21.08 99 LEU A O 1
ATOM 814 N N . LYS A 1 100 ? -0.347 13.783 40.668 1.00 22.92 100 LYS A N 1
ATOM 815 C CA . LYS A 1 100 ? 0.516 14.957 40.638 1.00 24.29 100 LYS A CA 1
ATOM 816 C C . LYS A 1 100 ? 0.703 15.491 39.223 1.00 22.95 100 LYS A C 1
ATOM 817 O O . LYS A 1 100 ? 1.793 15.807 38.863 1.00 23.96 100 LYS A O 1
ATOM 823 N N . GLY A 1 101 ? -0.372 15.598 38.458 1.00 22.33 101 GLY A N 1
ATOM 824 C CA . GLY A 1 101 ? -0.352 16.000 37.058 1.00 20.03 101 GLY A CA 1
ATOM 825 C C . GLY A 1 101 ? -0.075 14.895 36.049 1.00 20.42 101 GLY A C 1
ATOM 826 O O . GLY A 1 101 ? -0.140 15.154 34.876 1.00 22.40 101 GLY A O 1
ATOM 827 N N . ALA A 1 102 ? 0.299 13.696 36.450 1.00 19.72 102 ALA A N 1
ATOM 828 C CA . ALA A 1 102 ? 0.603 12.702 35.394 1.00 20.99 102 ALA A CA 1
ATOM 829 C C . ALA A 1 102 ? -0.612 11.798 35.147 1.00 20.98 102 ALA A C 1
ATOM 830 O O . ALA A 1 102 ? -1.133 11.199 36.092 1.00 19.52 102 ALA A O 1
ATOM 832 N N . ILE A 1 103 ? -0.980 11.673 33.884 1.00 20.50 103 ILE A N 1
ATOM 833 C CA . ILE A 1 103 ? -2.112 10.900 33.401 1.00 19.46 103 ILE A CA 1
ATOM 834 C C . ILE A 1 103 ? -1.760 9.449 33.027 1.00 20.46 103 ILE A C 1
ATOM 835 O O . ILE A 1 103 ? -0.706 9.186 32.389 1.00 20.98 103 ILE A O 1
ATOM 840 N N . SER A 1 104 ? -2.594 8.519 33.497 1.00 20.17 104 SER A N 1
ATOM 841 C CA . SER A 1 104 ? -2.697 7.111 32.996 1.00 21.09 104 SER A CA 1
ATOM 842 C C . SER A 1 104 ? -4.193 6.739 32.775 1.00 21.86 104 SER A C 1
ATOM 843 O O . SER A 1 104 ? -5.112 7.319 33.447 1.00 22.89 104 SER A O 1
ATOM 846 N N . ASP A 1 105 ? -4.438 5.866 31.795 1.00 20.15 105 ASP A N 1
ATOM 847 C CA . ASP A 1 105 ? -5.789 5.434 31.449 1.00 20.16 105 ASP A CA 1
ATOM 848 C C . ASP A 1 105 ? -5.704 3.926 31.349 1.00 19.04 105 ASP A C 1
ATOM 849 O O . ASP A 1 105 ? -4.744 3.367 30.749 1.00 17.00 105 ASP A O 1
ATOM 854 N N . SER A 1 106 ? -6.696 3.238 31.878 1.00 18.34 106 SER A N 1
ATOM 855 C CA . SER A 1 106 ? -6.710 1.813 31.634 1.00 19.41 106 SER A CA 1
ATOM 856 C C . SER A 1 106 ? -8.071 1.216 31.923 1.00 19.41 106 SER A C 1
ATOM 857 O O . SER A 1 106 ? -8.545 1.324 33.034 1.00 18.98 106 SER A O 1
ATOM 860 N N . CYS A 1 107 ? -8.617 0.483 30.957 1.00 18.81 107 CYS A N 1
ATOM 861 C CA . CYS A 1 107 ? -9.831 -0.316 31.152 1.00 18.19 107 CYS A CA 1
ATOM 862 C C . CYS A 1 107 ? -9.512 -1.767 31.216 1.00 17.81 107 CYS A C 1
ATOM 863 O O . CYS A 1 107 ? -8.761 -2.248 30.371 1.00 18.70 107 CYS A O 1
ATOM 866 N N . TRP A 1 108 ? -10.087 -2.499 32.166 1.00 17.23 108 TRP A N 1
ATOM 867 C CA . TRP A 1 108 ? -9.905 -3.960 32.272 1.00 15.89 108 TRP A CA 1
ATOM 868 C C . TRP A 1 108 ? -11.328 -4.604 32.328 1.00 16.74 108 TRP A C 1
ATOM 869 O O . TRP A 1 108 ? -12.229 -4.019 32.892 1.00 15.55 108 TRP A O 1
ATOM 880 N N . SER A 1 109 ? -11.488 -5.819 31.775 1.00 17.61 109 SER A N 1
ATOM 881 C CA . SER A 1 109 ? -12.741 -6.576 31.781 1.00 17.02 109 SER A CA 1
ATOM 882 C C . SER A 1 109 ? -12.739 -7.549 32.925 1.00 15.67 109 SER A C 1
ATOM 883 O O . SER A 1 109 ? -11.705 -8.060 33.255 1.00 17.37 109 SER A O 1
ATOM 886 N N . TYR A 1 110 ? -13.896 -7.807 33.520 1.00 14.04 110 TYR A N 1
ATOM 887 C CA . TYR A 1 110 ? -14.047 -8.756 34.596 1.00 13.83 110 TYR A CA 1
ATOM 888 C C . TYR A 1 110 ? -15.300 -9.531 34.288 1.00 14.04 110 TYR A C 1
ATOM 889 O O . TYR A 1 110 ? -16.288 -8.909 33.784 1.00 13.77 110 TYR A O 1
ATOM 898 N N . VAL A 1 111 ? -15.334 -10.844 34.575 1.00 15.01 111 VAL A N 1
ATOM 899 C CA . VAL A 1 111 ? -16.610 -11.571 34.461 1.00 17.50 111 VAL A CA 1
ATOM 900 C C . VAL A 1 111 ? -17.111 -11.654 35.912 1.00 16.70 111 VAL A C 1
ATOM 901 O O . VAL A 1 111 ? -16.352 -11.975 36.823 1.00 13.73 111 VAL A O 1
ATOM 905 N N . VAL A 1 112 ? -18.382 -11.373 36.117 1.00 18.22 112 VAL A N 1
ATOM 906 C CA . VAL A 1 112 ? -18.948 -11.414 37.505 1.00 16.74 112 VAL A CA 1
ATOM 907 C C . VAL A 1 112 ? -19.420 -12.840 37.812 1.00 16.81 112 VAL A C 1
ATOM 908 O O . VAL A 1 112 ? -20.279 -13.378 37.118 1.00 16.49 112 VAL A O 1
ATOM 912 N N . GLY A 1 113 ? -18.832 -13.473 38.829 1.00 19.09 113 GLY A N 1
ATOM 913 C CA . GLY A 1 113 ? -19.315 -14.832 39.258 1.00 20.60 113 GLY A CA 1
ATOM 914 C C . GLY A 1 113 ? -18.926 -15.877 38.262 1.00 22.63 113 GLY A C 1
ATOM 915 O O . GLY A 1 113 ? -17.827 -15.836 37.707 1.00 23.86 113 GLY A O 1
ATOM 916 N N . GLU A 1 114 ? -19.866 -16.739 37.946 1.00 23.84 114 GLU A N 1
ATOM 917 C CA A GLU A 1 114 ? -19.653 -17.853 37.008 0.80 25.09 114 GLU A CA 1
ATOM 918 C CA B GLU A 1 114 ? -19.633 -17.839 37.021 0.20 23.62 114 GLU A CA 1
ATOM 919 C C . GLU A 1 114 ? -19.639 -17.327 35.589 1.00 23.88 114 GLU A C 1
ATOM 920 O O . GLU A 1 114 ? -20.571 -16.661 35.167 1.00 23.95 114 GLU A O 1
ATOM 931 N N . SER A 1 115 ? -18.620 -17.702 34.837 1.00 24.18 115 SER A N 1
ATOM 932 C CA . SER A 1 115 ? -18.444 -17.372 33.451 1.00 22.08 115 SER A CA 1
ATOM 933 C C . SER A 1 115 ? -19.103 -18.360 32.578 1.00 21.58 115 SER A C 1
ATOM 934 O O . SER A 1 115 ? -19.684 -19.313 33.059 1.00 21.64 115 SER A O 1
ATOM 937 N N . THR A 1 116 ? -19.050 -18.085 31.275 1.00 21.40 116 THR A N 1
ATOM 938 C CA . THR A 1 116 ? -19.502 -18.977 30.225 1.00 20.18 116 THR A CA 1
ATOM 939 C C . THR A 1 116 ? -18.366 -19.150 29.188 1.00 20.01 116 THR A C 1
ATOM 940 O O . THR A 1 116 ? -17.366 -18.423 29.184 1.00 19.83 116 THR A O 1
ATOM 944 N N . PRO A 1 117 ? -18.492 -20.186 28.363 1.00 20.85 117 PRO A N 1
ATOM 945 C CA . PRO A 1 117 ? -17.510 -20.440 27.313 1.00 19.90 117 PRO A CA 1
ATOM 946 C C . PRO A 1 117 ? -17.428 -19.281 26.360 1.00 18.45 117 PRO A C 1
ATOM 947 O O . PRO A 1 117 ? -16.332 -18.864 25.996 1.00 17.22 117 PRO A O 1
ATOM 951 N N . GLU A 1 118 ? -18.566 -18.706 26.020 1.00 17.64 118 GLU A N 1
ATOM 952 C CA . GLU A 1 118 ? -18.601 -17.582 25.097 1.00 18.41 118 GLU A CA 1
ATOM 953 C C . GLU A 1 118 ? -17.794 -16.356 25.612 1.00 17.44 118 GLU A C 1
ATOM 954 O O . GLU A 1 118 ? -17.024 -15.753 24.895 1.00 17.18 118 GLU A O 1
ATOM 960 N N . ILE A 1 119 ? -17.926 -16.089 26.909 1.00 17.04 119 ILE A N 1
ATOM 961 C CA . ILE A 1 119 ? -17.254 -15.009 27.598 1.00 15.69 119 ILE A CA 1
ATOM 962 C C . ILE A 1 119 ? -15.800 -15.347 27.854 1.00 16.17 119 ILE A C 1
ATOM 963 O O . ILE A 1 119 ? -14.979 -14.500 27.705 1.00 14.64 119 ILE A O 1
ATOM 968 N N . ASP A 1 120 ? -15.474 -16.592 28.203 1.00 16.00 120 ASP A N 1
ATOM 969 C CA . ASP A 1 120 ? -14.077 -16.865 28.444 1.00 17.97 120 ASP A CA 1
ATOM 970 C C . ASP A 1 120 ? -13.281 -16.693 27.173 1.00 16.51 120 ASP A C 1
ATOM 971 O O . ASP A 1 120 ? -12.242 -16.126 27.189 1.00 17.99 120 ASP A O 1
ATOM 976 N N . ARG A 1 121 ? -13.811 -17.141 26.074 1.00 16.82 121 ARG A N 1
ATOM 977 C CA . ARG A 1 121 ? -13.171 -17.008 24.740 1.00 16.61 121 ARG A CA 1
ATOM 978 C C . ARG A 1 121 ? -13.072 -15.572 24.250 1.00 16.75 121 ARG A C 1
ATOM 979 O O . ARG A 1 121 ? -12.007 -15.115 23.781 1.00 16.14 121 ARG A O 1
ATOM 987 N N . LEU A 1 122 ? -14.155 -14.799 24.418 1.00 15.15 122 LEU A N 1
ATOM 988 C CA . LEU A 1 122 ? -14.084 -13.404 24.034 1.00 15.46 122 LEU A CA 1
ATOM 989 C C . LEU A 1 122 ? -13.086 -12.634 24.854 1.00 15.93 122 LEU A C 1
ATOM 990 O O . LEU A 1 122 ? -12.350 -11.773 24.329 1.00 15.19 122 LEU A O 1
ATOM 995 N N . MET A 1 123 ? -13.043 -12.876 26.159 1.00 15.06 123 MET A N 1
ATOM 996 C CA . MET A 1 123 ? -12.119 -12.037 26.904 1.00 15.27 123 MET A CA 1
ATOM 997 C C . MET A 1 123 ? -10.673 -12.404 26.487 1.00 16.07 123 MET A C 1
ATOM 998 O O . MET A 1 123 ? -9.790 -11.573 26.535 1.00 14.96 123 MET A O 1
ATOM 1003 N N . GLU A 1 124 ? -10.426 -13.672 26.233 1.00 16.06 124 GLU A N 1
ATOM 1004 C CA . GLU A 1 124 ? -9.017 -14.098 26.005 1.00 18.83 124 GLU A CA 1
ATOM 1005 C C . GLU A 1 124 ? -8.588 -13.593 24.621 1.00 17.28 124 GLU A C 1
ATOM 1006 O O . GLU A 1 124 ? -7.502 -13.117 24.495 1.00 18.75 124 GLU A O 1
ATOM 1012 N N . VAL A 1 125 ? -9.507 -13.525 23.660 1.00 16.88 125 VAL A N 1
ATOM 1013 C CA . VAL A 1 125 ? -9.228 -12.954 22.325 1.00 18.30 125 VAL A CA 1
ATOM 1014 C C . VAL A 1 125 ? -8.963 -11.435 22.397 1.00 19.70 125 VAL A C 1
ATOM 1015 O O . VAL A 1 125 ? -7.953 -10.911 21.840 1.00 19.37 125 VAL A O 1
ATOM 1019 N N . THR A 1 126 ? -9.784 -10.733 23.173 1.00 18.17 126 THR A N 1
ATOM 1020 C CA . THR A 1 126 ? -9.613 -9.297 23.239 1.00 17.28 126 THR A CA 1
ATOM 1021 C C . THR A 1 126 ? -8.247 -8.937 23.879 1.00 18.17 126 THR A C 1
ATOM 1022 O O . THR A 1 126 ? -7.578 -8.028 23.455 1.00 16.97 126 THR A O 1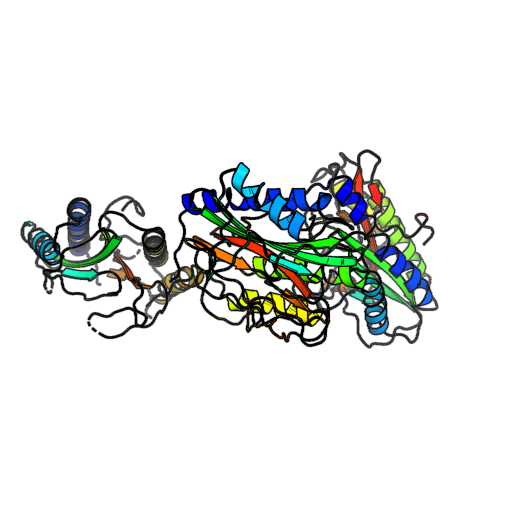
ATOM 1026 N N . LYS A 1 127 ? -7.914 -9.612 24.966 1.00 17.84 127 LYS A N 1
ATOM 1027 C CA . LYS A 1 127 ? -6.700 -9.357 25.666 1.00 19.13 127 LYS A CA 1
ATOM 1028 C C . LYS A 1 127 ? -5.483 -9.729 24.773 1.00 19.61 127 LYS A C 1
ATOM 1029 O O . LYS A 1 127 ? -4.551 -8.952 24.697 1.00 20.76 127 LYS A O 1
ATOM 1035 N N . LYS A 1 128 ? -5.531 -10.847 24.064 1.00 19.64 128 LYS A N 1
ATOM 1036 C CA . LYS A 1 128 ? -4.450 -11.170 23.167 1.00 21.67 128 LYS A CA 1
ATOM 1037 C C . LYS A 1 128 ? -4.316 -10.056 22.160 1.00 20.96 128 LYS A C 1
ATOM 1038 O O . LYS A 1 128 ? -3.203 -9.580 21.866 1.00 21.61 128 LYS A O 1
ATOM 1044 N N . ALA A 1 129 ? -5.436 -9.648 21.608 1.00 19.06 129 ALA A N 1
ATOM 1045 C CA . ALA A 1 129 ? -5.424 -8.546 20.678 1.00 19.72 129 ALA A CA 1
ATOM 1046 C C . ALA A 1 129 ? -4.780 -7.317 21.229 1.00 19.81 129 ALA A C 1
ATOM 1047 O O . ALA A 1 129 ? -4.030 -6.665 20.510 1.00 19.67 129 ALA A O 1
ATOM 1049 N N . LEU A 1 130 ? -5.050 -6.959 22.490 1.00 18.69 130 LEU A N 1
ATOM 1050 C CA . LEU A 1 130 ? -4.390 -5.751 22.986 1.00 18.51 130 LEU A CA 1
ATOM 1051 C C . LEU A 1 130 ? -2.839 -5.900 22.858 1.00 19.72 130 LEU A C 1
ATOM 1052 O O . LEU A 1 130 ? -2.092 -4.919 22.467 1.00 17.97 130 LEU A O 1
ATOM 1057 N N . TYR A 1 131 ? -2.363 -7.046 23.364 1.00 19.24 131 TYR A N 1
ATOM 1058 C CA . TYR A 1 131 ? -0.922 -7.331 23.382 1.00 22.70 131 TYR A CA 1
ATOM 1059 C C . TYR A 1 131 ? -0.280 -7.444 21.980 1.00 23.45 131 TYR A C 1
ATOM 1060 O O . TYR A 1 131 ? 0.797 -6.924 21.809 1.00 25.01 131 TYR A O 1
ATOM 1069 N N . LEU A 1 132 ? -0.994 -7.964 20.990 1.00 23.49 132 LEU A N 1
ATOM 1070 C CA . LEU A 1 132 ? -0.508 -7.938 19.644 1.00 25.42 132 LEU A CA 1
ATOM 1071 C C . LEU A 1 132 ? -0.434 -6.525 19.209 1.00 26.43 132 LEU A C 1
ATOM 1072 O O . LEU A 1 132 ? 0.462 -6.183 18.435 1.00 28.76 132 LEU A O 1
ATOM 1077 N N . GLY A 1 133 ? -1.375 -5.680 19.646 1.00 25.21 133 GLY A N 1
ATOM 1078 C CA . GLY A 1 133 ? -1.312 -4.264 19.326 1.00 23.10 133 GLY A CA 1
ATOM 1079 C C . GLY A 1 133 ? -0.041 -3.633 19.889 1.00 23.41 133 GLY A C 1
ATOM 1080 O O . GLY A 1 133 ? 0.672 -2.862 19.248 1.00 24.09 133 GLY A O 1
ATOM 1081 N N . ILE A 1 134 ? 0.214 -3.933 21.127 1.00 23.34 134 ILE A N 1
ATOM 1082 C CA . ILE A 1 134 ? 1.209 -3.259 21.854 1.00 24.49 134 ILE A CA 1
ATOM 1083 C C . ILE A 1 134 ? 2.549 -3.647 21.195 1.00 26.99 134 ILE A C 1
ATOM 1084 O O . ILE A 1 134 ? 3.407 -2.823 21.112 1.00 27.71 134 ILE A O 1
ATOM 1089 N N . GLU A 1 135 ? 2.678 -4.865 20.691 1.00 28.22 135 GLU A N 1
ATOM 1090 C CA . GLU A 1 135 ? 3.890 -5.327 20.000 1.00 31.33 135 GLU A CA 1
ATOM 1091 C C . GLU A 1 135 ? 4.240 -4.405 18.822 1.00 30.53 135 GLU A C 1
ATOM 1092 O O . GLU A 1 135 ? 5.398 -4.097 18.587 1.00 31.52 135 GLU A O 1
ATOM 1098 N N . GLN A 1 136 ? 3.234 -3.943 18.104 1.00 29.32 136 GLN A N 1
ATOM 1099 C CA . GLN A 1 136 ? 3.432 -3.056 16.984 1.00 29.12 136 GLN A CA 1
ATOM 1100 C C . GLN A 1 136 ? 3.780 -1.627 17.370 1.00 30.33 136 GLN A C 1
ATOM 1101 O O . GLN A 1 136 ? 4.069 -0.788 16.509 1.00 31.62 136 GLN A O 1
ATOM 1107 N N . ALA A 1 137 ? 3.777 -1.311 18.652 1.00 29.98 137 ALA A N 1
ATOM 1108 C CA . ALA A 1 137 ? 4.022 0.081 18.997 1.00 31.69 137 ALA A CA 1
ATOM 1109 C C . ALA A 1 137 ? 5.535 0.367 19.184 1.00 32.25 137 ALA A C 1
ATOM 1110 O O . ALA A 1 137 ? 6.011 0.694 20.295 1.00 32.83 137 ALA A O 1
ATOM 1112 N N . GLN A 1 138 ? 6.285 0.221 18.097 1.00 33.10 138 GLN A N 1
ATOM 1113 C CA . GLN A 1 138 ? 7.751 0.442 18.170 1.00 34.21 138 GLN A CA 1
ATOM 1114 C C . GLN A 1 138 ? 8.089 1.795 17.580 1.00 33.25 138 GLN A C 1
ATOM 1115 O O . GLN A 1 138 ? 7.360 2.304 16.717 1.00 32.56 138 GLN A O 1
ATOM 1121 N N . VAL A 1 139 ? 9.188 2.394 18.011 1.00 34.79 139 VAL A N 1
ATOM 1122 C CA . VAL A 1 139 ? 9.593 3.641 17.321 1.00 36.38 139 VAL A CA 1
ATOM 1123 C C . VAL A 1 139 ? 9.877 3.356 15.820 1.00 36.30 139 VAL A C 1
ATOM 1124 O O . VAL A 1 139 ? 10.387 2.307 15.450 1.00 36.36 139 VAL A O 1
ATOM 1128 N N . GLY A 1 140 ? 9.440 4.248 14.960 1.00 37.17 140 GLY A N 1
ATOM 1129 C CA . GLY A 1 140 ? 9.458 3.961 13.531 1.00 38.26 140 GLY A CA 1
ATOM 1130 C C . GLY A 1 140 ? 8.289 3.217 12.890 1.00 39.38 140 GLY A C 1
ATOM 1131 O O . GLY A 1 140 ? 8.048 3.396 11.696 1.00 39.53 140 GLY A O 1
ATOM 1132 N N . ASN A 1 141 ? 7.557 2.355 13.615 1.00 39.04 141 ASN A N 1
ATOM 1133 C CA . ASN A 1 141 ? 6.398 1.750 12.973 1.00 37.34 141 ASN A CA 1
ATOM 1134 C C . ASN A 1 141 ? 5.346 2.796 12.848 1.00 36.12 141 ASN A C 1
ATOM 1135 O O . ASN A 1 141 ? 5.483 3.870 13.394 1.00 35.97 141 ASN A O 1
ATOM 1140 N N . ARG A 1 142 ? 4.303 2.515 12.115 1.00 35.40 142 ARG A N 1
ATOM 1141 C CA . ARG A 1 142 ? 3.288 3.502 11.945 1.00 35.61 142 ARG A CA 1
ATOM 1142 C C . ARG A 1 142 ? 2.003 3.051 12.615 1.00 33.85 142 ARG A C 1
ATOM 1143 O O . ARG A 1 142 ? 1.819 1.875 12.861 1.00 34.28 142 ARG A O 1
ATOM 1151 N N . ILE A 1 143 ? 1.108 4.001 12.856 1.00 32.40 143 ILE A N 1
ATOM 1152 C CA . ILE A 1 143 ? -0.122 3.793 13.588 1.00 30.62 143 ILE A CA 1
ATOM 1153 C C . ILE A 1 143 ? -0.967 2.666 12.998 1.00 30.47 143 ILE A C 1
ATOM 1154 O O . ILE A 1 143 ? -1.453 1.837 13.726 1.00 30.68 143 ILE A O 1
ATOM 1159 N N . GLY A 1 144 ? -1.061 2.565 11.675 1.00 29.77 144 GLY A N 1
ATOM 1160 C CA . GLY A 1 144 ? -1.822 1.491 11.041 1.00 26.60 144 GLY A CA 1
ATOM 1161 C C . GLY A 1 144 ? -1.261 0.092 11.320 1.00 27.75 144 GLY A C 1
ATOM 1162 O O . GLY A 1 144 ? -1.977 -0.909 11.116 1.00 26.72 144 GLY A O 1
ATOM 1163 N N . ASP A 1 145 ? 0.000 -0.016 11.779 1.00 26.97 145 ASP A N 1
ATOM 1164 C CA . ASP A 1 145 ? 0.500 -1.319 12.084 1.00 27.78 145 ASP A CA 1
ATOM 1165 C C . ASP A 1 145 ? -0.245 -1.899 13.308 1.00 28.03 145 ASP A C 1
ATOM 1166 O O . ASP A 1 145 ? -0.368 -3.146 13.487 1.00 27.29 145 ASP A O 1
ATOM 1171 N N . ILE A 1 146 ? -0.607 -0.993 14.219 1.00 27.53 146 ILE A N 1
ATOM 1172 C CA . ILE A 1 146 ? -1.275 -1.390 15.443 1.00 26.03 146 ILE A CA 1
ATOM 1173 C C . ILE A 1 146 ? -2.673 -1.835 15.049 1.00 24.44 146 ILE A C 1
ATOM 1174 O O . ILE A 1 146 ? -3.065 -2.885 15.429 1.00 24.30 146 ILE A O 1
ATOM 1179 N N . GLY A 1 147 ? -3.369 -1.102 14.195 1.00 24.05 147 GLY A N 1
ATOM 1180 C CA . GLY A 1 147 ? -4.727 -1.509 13.798 1.00 23.85 147 GLY A CA 1
ATOM 1181 C C . GLY A 1 147 ? -4.735 -2.830 13.058 1.00 25.93 147 GLY A C 1
ATOM 1182 O O . GLY A 1 147 ? -5.649 -3.681 13.284 1.00 24.39 147 GLY A O 1
ATOM 1183 N N . HIS A 1 148 ? -3.685 -3.044 12.219 1.00 25.05 148 HIS A N 1
ATOM 1184 C CA . HIS A 1 148 ? -3.608 -4.229 11.365 1.00 25.06 148 HIS A CA 1
ATOM 1185 C C . HIS A 1 148 ? -3.314 -5.447 12.207 1.00 23.98 148 HIS A C 1
ATOM 1186 O O . HIS A 1 148 ? -3.951 -6.486 12.050 1.00 24.82 148 HIS A O 1
ATOM 1193 N N . ALA A 1 149 ? -2.384 -5.347 13.148 1.00 23.57 149 ALA A N 1
ATOM 1194 C CA . ALA A 1 149 ? -2.196 -6.494 14.019 1.00 23.55 149 ALA A CA 1
ATOM 1195 C C . ALA A 1 149 ? -3.550 -6.926 14.720 1.00 23.30 149 ALA A C 1
ATOM 1196 O O . ALA A 1 149 ? -3.851 -8.119 14.810 1.00 23.87 149 ALA A O 1
ATOM 1198 N N . ILE A 1 150 ? -4.361 -5.964 15.163 1.00 22.01 150 ILE A N 1
ATOM 1199 C CA . ILE A 1 150 ? -5.548 -6.260 15.979 1.00 21.95 150 ILE A CA 1
ATOM 1200 C C . ILE A 1 150 ? -6.649 -6.813 15.141 1.00 22.20 150 ILE A C 1
ATOM 1201 O O . ILE A 1 150 ? -7.239 -7.888 15.440 1.00 23.54 150 ILE A O 1
ATOM 1206 N N . GLN A 1 151 ? -6.921 -6.121 14.054 1.00 22.77 151 GLN A N 1
ATOM 1207 C CA . GLN A 1 151 ? -8.046 -6.499 13.199 1.00 23.96 151 GLN A CA 1
ATOM 1208 C C . GLN A 1 151 ? -7.900 -7.899 12.607 1.00 25.27 151 GLN A C 1
ATOM 1209 O O . GLN A 1 151 ? -8.883 -8.684 12.583 1.00 24.67 151 GLN A O 1
ATOM 1215 N N . THR A 1 152 ? -6.689 -8.216 12.131 1.00 25.09 152 THR A N 1
ATOM 1216 C CA . THR A 1 152 ? -6.432 -9.504 11.508 1.00 25.16 152 THR A CA 1
ATOM 1217 C C . THR A 1 152 ? -6.646 -10.591 12.517 1.00 24.69 152 THR A C 1
ATOM 1218 O O . THR A 1 152 ? -7.248 -11.619 12.228 1.00 24.95 152 THR A O 1
ATOM 1222 N N . TYR A 1 153 ? -6.124 -10.407 13.729 1.00 23.21 153 TYR A N 1
ATOM 1223 C CA . TYR A 1 153 ? -6.306 -11.440 14.684 1.00 23.15 153 TYR A CA 1
ATOM 1224 C C . TYR A 1 153 ? -7.806 -11.536 15.113 1.00 23.15 153 TYR A C 1
ATOM 1225 O O . TYR A 1 153 ? -8.395 -12.599 15.108 1.00 23.77 153 TYR A O 1
ATOM 1234 N N . VAL A 1 154 ? -8.418 -10.420 15.447 1.00 23.08 154 VAL A N 1
ATOM 1235 C CA . VAL A 1 154 ? -9.826 -10.426 15.997 1.00 22.01 154 VAL A CA 1
ATOM 1236 C C . VAL A 1 154 ? -10.804 -11.051 14.977 1.00 22.07 154 VAL A C 1
ATOM 1237 O O . VAL A 1 154 ? -11.534 -12.023 15.260 1.00 20.49 154 VAL A O 1
ATOM 1241 N N . GLU A 1 155 ? -10.779 -10.510 13.771 1.00 23.04 155 GLU A N 1
ATOM 1242 C CA . GLU A 1 155 ? -11.555 -11.058 12.645 1.00 23.61 155 GLU A CA 1
ATOM 1243 C C . GLU A 1 155 ? -11.273 -12.506 12.312 1.00 24.43 155 GLU A C 1
ATOM 1244 O O . GLU A 1 155 ? -12.191 -13.224 11.899 1.00 24.85 155 GLU A O 1
ATOM 1250 N N . GLY A 1 156 ? -10.050 -12.973 12.536 1.00 24.69 156 GLY A N 1
ATOM 1251 C CA . GLY A 1 156 ? -9.771 -14.372 12.263 1.00 25.21 156 GLY A CA 1
ATOM 1252 C C . GLY A 1 156 ? -10.453 -15.276 13.285 1.00 26.09 156 GLY A C 1
ATOM 1253 O O . GLY A 1 156 ? -10.619 -16.500 13.034 1.00 25.72 156 GLY A O 1
ATOM 1254 N N . GLU A 1 157 ? -10.770 -14.713 14.468 1.00 23.61 157 GLU A N 1
ATOM 1255 C CA . GLU A 1 157 ? -11.516 -15.483 15.466 1.00 22.83 157 GLU A CA 1
ATOM 1256 C C . GLU A 1 157 ? -13.008 -15.367 15.334 1.00 21.71 157 GLU A C 1
ATOM 1257 O O . GLU A 1 157 ? -13.730 -15.883 16.168 1.00 21.02 157 GLU A O 1
ATOM 1263 N N . GLY A 1 158 ? -13.481 -14.650 14.321 1.00 22.42 158 GLY A N 1
ATOM 1264 C CA . GLY A 1 158 ? -14.932 -14.562 14.122 1.00 22.50 158 GLY A CA 1
ATOM 1265 C C . GLY A 1 158 ? -15.599 -13.334 14.728 1.00 21.75 158 GLY A C 1
ATOM 1266 O O . GLY A 1 158 ? -16.802 -13.245 14.692 1.00 21.76 158 GLY A O 1
ATOM 1267 N N . TYR A 1 159 ? -14.841 -12.382 15.238 1.00 21.04 159 TYR A N 1
ATOM 1268 C CA . TYR A 1 159 ? -15.427 -11.235 15.982 1.00 20.94 159 TYR A CA 1
ATOM 1269 C C . TYR A 1 159 ? -15.310 -9.941 15.191 1.00 21.87 159 TYR A C 1
ATOM 1270 O O . TYR A 1 159 ? -14.549 -9.906 14.231 1.00 22.11 159 TYR A O 1
ATOM 1279 N N . GLY A 1 160 ? -16.035 -8.883 15.611 1.00 21.92 160 GLY A N 1
ATOM 1280 C CA . GLY A 1 160 ? -16.004 -7.522 14.970 1.00 20.28 160 GLY A CA 1
ATOM 1281 C C . GLY A 1 160 ? -15.111 -6.592 15.798 1.00 21.05 160 GLY A C 1
ATOM 1282 O O . GLY A 1 160 ? -15.035 -6.743 16.986 1.00 19.98 160 GLY A O 1
ATOM 1283 N N . VAL A 1 161 ? -14.351 -5.690 15.167 1.00 22.41 161 VAL A N 1
ATOM 1284 C CA . VAL A 1 161 ? -13.452 -4.796 15.905 1.00 22.32 161 VAL A CA 1
ATOM 1285 C C . VAL A 1 161 ? -14.177 -3.483 15.854 1.00 21.44 161 VAL A C 1
ATOM 1286 O O . VAL A 1 161 ? -14.510 -3.029 14.769 1.00 19.09 161 VAL A O 1
ATOM 1290 N N . VAL A 1 162 ? -14.563 -2.932 17.029 1.00 20.55 162 VAL A N 1
ATOM 1291 C CA . VAL A 1 162 ? -15.343 -1.696 17.004 1.00 18.46 162 VAL A CA 1
ATOM 1292 C C . VAL A 1 162 ? -14.577 -0.628 16.205 1.00 20.21 162 VAL A C 1
ATOM 1293 O O . VAL A 1 162 ? -13.342 -0.533 16.266 1.00 19.12 162 VAL A O 1
ATOM 1297 N N . ARG A 1 163 ? -15.300 0.279 15.574 1.00 21.09 163 ARG A N 1
ATOM 1298 C CA . ARG A 1 163 ? -14.660 1.246 14.688 1.00 24.65 163 ARG A CA 1
ATOM 1299 C C . ARG A 1 163 ? -14.857 2.676 15.123 1.00 25.31 163 ARG A C 1
ATOM 1300 O O . ARG A 1 163 ? -14.028 3.563 14.816 1.00 25.71 163 ARG A O 1
ATOM 1308 N N . ASP A 1 164 ? -15.987 2.904 15.794 1.00 24.82 164 ASP A N 1
ATOM 1309 C CA . ASP A 1 164 ? -16.409 4.256 16.189 1.00 23.50 164 ASP A CA 1
ATOM 1310 C C . ASP A 1 164 ? -15.639 4.821 17.360 1.00 22.86 164 ASP A C 1
ATOM 1311 O O . ASP A 1 164 ? -15.767 6.014 17.616 1.00 22.90 164 ASP A O 1
ATOM 1316 N N . PHE A 1 165 ? -14.796 4.006 18.020 1.00 20.55 165 PHE A N 1
ATOM 1317 C CA . PHE A 1 165 ? -13.971 4.467 19.146 1.00 18.84 165 PHE A CA 1
ATOM 1318 C C . PHE A 1 165 ? -12.557 3.998 18.929 1.00 17.89 165 PHE A C 1
ATOM 1319 O O . PHE A 1 165 ? -12.365 2.948 18.344 1.00 15.94 165 PHE A O 1
ATOM 1327 N N . VAL A 1 166 ? -11.569 4.735 19.421 1.00 16.02 166 VAL A N 1
ATOM 1328 C CA . VAL A 1 166 ? -10.226 4.481 19.038 1.00 18.08 166 VAL A CA 1
ATOM 1329 C C . VAL A 1 166 ? -9.333 4.831 20.203 1.00 19.01 166 VAL A C 1
ATOM 1330 O O . VAL A 1 166 ? -9.766 5.544 21.072 1.00 18.25 166 VAL A O 1
ATOM 1334 N N . GLY A 1 167 ? -8.097 4.318 20.230 1.00 17.76 167 GLY A N 1
ATOM 1335 C CA . GLY A 1 167 ? -7.098 4.754 21.200 1.00 18.61 167 GLY A CA 1
ATOM 1336 C C . GLY A 1 167 ? -6.625 6.166 20.896 1.00 19.40 167 GLY A C 1
ATOM 1337 O O . GLY A 1 167 ? -7.076 6.790 19.949 1.00 19.86 167 GLY A O 1
ATOM 1338 N N . HIS A 1 168 ? -5.747 6.710 21.729 1.00 19.74 168 HIS A N 1
ATOM 1339 C CA . HIS A 1 168 ? -5.419 8.104 21.626 1.00 21.04 168 HIS A CA 1
ATOM 1340 C C . HIS A 1 168 ? -4.163 8.394 22.397 1.00 21.65 168 HIS A C 1
ATOM 1341 O O . HIS A 1 168 ? -3.718 7.585 23.244 1.00 21.77 168 HIS A O 1
ATOM 1348 N N . GLY A 1 169 ? -3.591 9.566 22.121 1.00 21.93 169 GLY A N 1
ATOM 1349 C CA . GLY A 1 169 ? -2.544 10.068 22.982 1.00 22.75 169 GLY A CA 1
ATOM 1350 C C . GLY A 1 169 ? -3.074 10.415 24.363 1.00 23.07 169 GLY A C 1
ATOM 1351 O O . GLY A 1 169 ? -4.289 10.599 24.585 1.00 24.32 169 GLY A O 1
ATOM 1352 N N . ILE A 1 170 ? -2.145 10.569 25.277 1.00 24.18 170 ILE A N 1
ATOM 1353 C CA A ILE A 1 170 ? -2.434 11.029 26.640 0.80 25.42 170 ILE A CA 1
ATOM 1354 C CA B ILE A 1 170 ? -2.446 11.042 26.643 0.20 24.44 170 ILE A CA 1
ATOM 1355 C C . ILE A 1 170 ? -1.322 11.951 27.124 1.00 26.17 170 ILE A C 1
ATOM 1356 O O . ILE A 1 170 ? -0.117 11.719 26.776 1.00 26.50 170 ILE A O 1
ATOM 1365 N N . GLY A 1 171 ? -1.692 12.955 27.913 1.00 25.42 171 GLY A N 1
ATOM 1366 C CA . GLY A 1 171 ? -0.723 13.885 28.472 1.00 25.39 171 GLY A CA 1
ATOM 1367 C C . GLY A 1 171 ? -0.786 15.139 27.624 1.00 25.80 171 GLY A C 1
ATOM 1368 O O . GLY A 1 171 ? -0.478 15.115 26.432 1.00 24.51 171 GLY A O 1
ATOM 1369 N N . PRO A 1 172 ? -1.220 16.247 28.212 1.00 25.27 172 PRO A N 1
ATOM 1370 C CA . PRO A 1 172 ? -1.568 16.552 29.577 1.00 25.08 172 PRO A CA 1
ATOM 1371 C C . PRO A 1 172 ? -3.029 16.219 30.039 1.00 24.74 172 PRO A C 1
ATOM 1372 O O . PRO A 1 172 ? -3.287 16.311 31.226 1.00 23.35 172 PRO A O 1
ATOM 1376 N N . THR A 1 173 ? -3.945 15.898 29.125 1.00 23.27 173 THR A N 1
ATOM 1377 C CA . THR A 1 173 ? -5.279 15.398 29.499 1.00 23.37 173 THR A CA 1
ATOM 1378 C C . THR A 1 173 ? -5.456 13.903 29.189 1.00 25.01 173 THR A C 1
ATOM 1379 O O . THR A 1 173 ? -4.527 13.218 28.632 1.00 26.38 173 THR A O 1
ATOM 1383 N N . ILE A 1 174 ? -6.655 13.405 29.453 1.00 24.71 174 ILE A N 1
ATOM 1384 C CA . ILE A 1 174 ? -6.931 12.010 29.284 1.00 24.13 174 ILE A CA 1
ATOM 1385 C C . ILE A 1 174 ? -7.165 11.646 27.821 1.00 26.09 174 ILE A C 1
ATOM 1386 O O . ILE A 1 174 ? -7.226 10.485 27.462 1.00 25.83 174 ILE A O 1
ATOM 1391 N N . HIS A 1 175 ? -7.305 12.625 26.962 1.00 26.50 175 HIS A N 1
ATOM 1392 C CA . HIS A 1 175 ? -7.591 12.254 25.621 1.00 28.58 175 HIS A CA 1
ATOM 1393 C C . HIS A 1 175 ? -6.917 13.213 24.641 1.00 29.03 175 HIS A C 1
ATOM 1394 O O . HIS A 1 175 ? -7.410 14.293 24.443 1.00 26.31 175 HIS A O 1
ATOM 1401 N N . GLU A 1 176 ? -5.782 12.825 24.052 1.00 30.09 176 GLU A N 1
ATOM 1402 C CA . GLU A 1 176 ? -5.058 13.709 23.105 1.00 30.04 176 GLU A CA 1
ATOM 1403 C C . GLU A 1 176 ? -4.929 13.004 21.724 1.00 30.79 176 GLU A C 1
ATOM 1404 O O . GLU A 1 176 ? -5.049 11.756 21.632 1.00 30.13 176 GLU A O 1
ATOM 1410 N N . SER A 1 177 ? -4.564 13.775 20.688 1.00 30.10 177 SER A N 1
ATOM 1411 C CA . SER A 1 177 ? -4.000 13.224 19.454 1.00 30.36 177 SER A CA 1
ATOM 1412 C C . SER A 1 177 ? -2.764 12.444 19.841 1.00 28.66 177 SER A C 1
ATOM 1413 O O . SER A 1 177 ? -2.228 12.662 20.888 1.00 29.47 177 SER A O 1
ATOM 1416 N N . PRO A 1 178 ? -2.357 11.485 19.009 1.00 28.10 178 PRO A N 1
ATOM 1417 C CA . PRO A 1 178 ? -3.151 11.150 17.789 1.00 28.77 178 PRO A CA 1
ATOM 1418 C C . PRO A 1 178 ? -4.230 10.066 18.015 1.00 29.08 178 PRO A C 1
ATOM 1419 O O . PRO A 1 178 ? -4.251 9.399 19.054 1.00 29.97 178 PRO A O 1
ATOM 1423 N N . MET A 1 179 ? -5.105 9.876 17.059 1.00 28.87 179 MET A N 1
ATOM 1424 C CA . MET A 1 179 ? -6.052 8.768 17.095 1.00 29.37 179 MET A CA 1
ATOM 1425 C C . MET A 1 179 ? -5.284 7.437 16.897 1.00 29.62 179 MET A C 1
ATOM 1426 O O . MET A 1 179 ? -4.323 7.403 16.091 1.00 30.08 179 MET A O 1
ATOM 1431 N N . ILE A 1 180 ? -5.646 6.368 17.651 1.00 28.33 180 ILE A N 1
ATOM 1432 C CA A ILE A 1 180 ? -5.180 5.026 17.281 0.80 26.84 180 ILE A CA 1
ATOM 1433 C CA B ILE A 1 180 ? -5.162 4.996 17.375 0.20 26.31 180 ILE A CA 1
ATOM 1434 C C . ILE A 1 180 ? -6.301 3.998 17.002 1.00 25.90 180 ILE A C 1
ATOM 1435 O O . ILE A 1 180 ? -6.817 3.312 17.871 1.00 23.88 180 ILE A O 1
ATOM 1444 N N . PRO A 1 181 ? -6.680 3.911 15.715 1.00 24.83 181 PRO A N 1
ATOM 1445 C CA . PRO A 1 181 ? -7.738 3.005 15.385 1.00 24.13 181 PRO A CA 1
ATOM 1446 C C . PRO A 1 181 ? -7.260 1.587 15.655 1.00 25.00 181 PRO A C 1
ATOM 1447 O O . PRO A 1 181 ? -6.048 1.314 15.604 1.00 24.62 181 PRO A O 1
ATOM 1451 N N . HIS A 1 182 ? -8.198 0.690 15.942 1.00 23.25 182 HIS A N 1
ATOM 1452 C CA . HIS A 1 182 ? -7.855 -0.705 16.203 1.00 22.55 182 HIS A CA 1
ATOM 1453 C C . HIS A 1 182 ? -8.073 -1.591 15.003 1.00 20.67 182 HIS A C 1
ATOM 1454 O O . HIS A 1 182 ? -8.072 -2.819 15.111 1.00 19.16 182 HIS A O 1
ATOM 1461 N N . TYR A 1 183 ? -8.298 -0.964 13.871 1.00 21.99 183 TYR A N 1
ATOM 1462 C CA . TYR A 1 183 ? -8.337 -1.659 12.526 1.00 24.75 183 TYR A CA 1
ATOM 1463 C C . TYR A 1 183 ? -7.507 -0.738 11.627 1.00 26.00 183 TYR A C 1
ATOM 1464 O O . TYR A 1 183 ? -7.316 0.442 11.956 1.00 24.81 183 TYR A O 1
ATOM 1473 N N . GLY A 1 184 ? -7.100 -1.225 10.459 1.00 28.43 184 GLY A N 1
ATOM 1474 C CA . GLY A 1 184 ? -6.231 -0.413 9.601 1.00 32.85 184 GLY A CA 1
ATOM 1475 C C . GLY A 1 184 ? -5.271 -1.271 8.776 1.00 35.62 184 GLY A C 1
ATOM 1476 O O . GLY A 1 184 ? -5.413 -2.506 8.700 1.00 37.04 184 GLY A O 1
ATOM 1477 N N . GLU A 1 185 ? -4.275 -0.633 8.188 1.00 37.83 185 GLU A N 1
ATOM 1478 C CA . GLU A 1 185 ? -3.378 -1.324 7.281 1.00 40.31 185 GLU A CA 1
ATOM 1479 C C . GLU A 1 185 ? -1.967 -1.092 7.670 1.00 39.86 185 GLU A C 1
ATOM 1480 O O . GLU A 1 185 ? -1.609 -0.021 8.069 1.00 40.75 185 GLU A O 1
ATOM 1486 N N . ALA A 1 186 ? -1.179 -2.145 7.665 1.00 40.78 186 ALA A N 1
ATOM 1487 C CA . ALA A 1 186 ? 0.197 -2.065 8.046 1.00 41.61 186 ALA A CA 1
ATOM 1488 C C . ALA A 1 186 ? 0.893 -1.016 7.136 1.00 42.09 186 ALA A C 1
ATOM 1489 O O . ALA A 1 186 ? 0.491 -0.820 6.001 1.00 40.69 186 ALA A O 1
ATOM 1491 N N . GLY A 1 187 ? 1.853 -0.278 7.681 1.00 43.63 187 GLY A N 1
ATOM 1492 C CA . GLY A 1 187 ? 2.568 0.771 6.924 1.00 45.39 187 GLY A CA 1
ATOM 1493 C C . GLY A 1 187 ? 1.870 2.111 6.660 1.00 46.21 187 GLY A C 1
ATOM 1494 O O . GLY A 1 187 ? 2.412 2.963 5.978 1.00 46.75 187 GLY A O 1
ATOM 1495 N N . LYS A 1 188 ? 0.667 2.309 7.179 1.00 47.18 188 LYS A N 1
ATOM 1496 C CA . LYS A 1 188 ? -0.034 3.598 7.072 1.00 48.41 188 LYS A CA 1
ATOM 1497 C C . LYS A 1 188 ? -0.364 4.038 8.504 1.00 47.92 188 LYS A C 1
ATOM 1498 O O . LYS A 1 188 ? 0.005 3.291 9.401 1.00 49.00 188 LYS A O 1
ATOM 1504 N N . GLY A 1 189 ? -0.847 5.239 8.841 1.00 47.58 189 GLY A N 1
ATOM 1505 C CA . GLY A 1 189 ? -0.410 6.540 8.436 1.00 46.44 189 GLY A CA 1
ATOM 1506 C C . GLY A 1 189 ? 0.680 6.985 9.422 1.00 46.15 189 GLY A C 1
ATOM 1507 O O . GLY A 1 189 ? 1.843 6.676 9.219 1.00 46.79 189 GLY A O 1
ATOM 1508 N N . LEU A 1 190 ? 0.343 7.678 10.502 1.00 44.44 190 LEU A N 1
ATOM 1509 C CA . LEU A 1 190 ? 1.362 8.350 11.316 1.00 43.57 190 LEU A CA 1
ATOM 1510 C C . LEU A 1 190 ? 2.449 7.518 12.006 1.00 43.36 190 LEU A C 1
ATOM 1511 O O . LEU A 1 190 ? 2.185 6.449 12.570 1.00 42.13 190 LEU A O 1
ATOM 1516 N N . ARG A 1 191 ? 3.671 8.064 12.018 1.00 42.28 191 ARG A N 1
ATOM 1517 C CA . ARG A 1 191 ? 4.849 7.357 12.490 1.00 41.90 191 ARG A CA 1
ATOM 1518 C C . ARG A 1 191 ? 5.047 7.573 14.009 1.00 40.97 191 ARG A C 1
ATOM 1519 O O . ARG A 1 191 ? 4.950 8.683 14.527 1.00 40.85 191 ARG A O 1
ATOM 1527 N N . LEU A 1 192 ? 5.282 6.492 14.727 1.00 39.71 192 LEU A N 1
ATOM 1528 C CA . LEU A 1 192 ? 5.449 6.527 16.182 1.00 39.15 192 LEU A CA 1
ATOM 1529 C C . LEU A 1 192 ? 6.833 7.065 16.502 1.00 39.83 192 LEU A C 1
ATOM 1530 O O . LEU A 1 192 ? 7.827 6.518 15.993 1.00 40.33 192 LEU A O 1
ATOM 1535 N N . LYS A 1 193 ? 6.931 8.084 17.342 1.00 39.43 193 LYS A N 1
ATOM 1536 C CA . LYS A 1 193 ? 8.261 8.536 17.757 1.00 40.83 193 LYS A CA 1
ATOM 1537 C C . LYS A 1 193 ? 8.454 8.453 19.254 1.00 39.66 193 LYS A C 1
ATOM 1538 O O . LYS A 1 193 ? 7.486 8.547 20.060 1.00 40.19 193 LYS A O 1
ATOM 1544 N N . GLU A 1 194 ? 9.711 8.300 19.615 1.00 38.15 194 GLU A N 1
ATOM 1545 C CA . GLU A 1 194 ? 10.148 8.258 20.994 1.00 37.51 194 GLU A CA 1
ATOM 1546 C C . GLU A 1 194 ? 9.495 9.409 21.771 1.00 36.02 194 GLU A C 1
ATOM 1547 O O . GLU A 1 194 ? 9.438 10.571 21.322 1.00 33.84 194 GLU A O 1
ATOM 1553 N N . GLY A 1 195 ? 9.002 9.089 22.962 1.00 35.67 195 GLY A N 1
ATOM 1554 C CA . GLY A 1 195 ? 8.369 10.136 23.783 1.00 33.68 195 GLY A CA 1
ATOM 1555 C C . GLY A 1 195 ? 6.865 10.324 23.570 1.00 32.52 195 GLY A C 1
ATOM 1556 O O . GLY A 1 195 ? 6.231 11.098 24.312 1.00 33.95 195 GLY A O 1
ATOM 1557 N N . MET A 1 196 ? 6.284 9.635 22.592 1.00 30.27 196 MET A N 1
ATOM 1558 C CA . MET A 1 196 ? 4.810 9.578 22.510 1.00 29.32 196 MET A CA 1
ATOM 1559 C C . MET A 1 196 ? 4.254 8.720 23.622 1.00 27.98 196 MET A C 1
ATOM 1560 O O . MET A 1 196 ? 4.857 7.732 24.035 1.00 27.81 196 MET A O 1
ATOM 1565 N N . VAL A 1 197 ? 3.102 9.106 24.146 1.00 26.93 197 VAL A N 1
ATOM 1566 C CA A VAL A 1 197 ? 2.398 8.257 25.103 0.50 24.80 197 VAL A CA 1
ATOM 1567 C CA B VAL A 1 197 ? 2.407 8.205 25.043 0.50 24.51 197 VAL A CA 1
ATOM 1568 C C . VAL A 1 197 ? 0.999 8.059 24.612 1.00 24.10 197 VAL A C 1
ATOM 1569 O O . VAL A 1 197 ? 0.314 9.027 24.349 1.00 24.27 197 VAL A O 1
ATOM 1576 N N . ILE A 1 198 ? 0.590 6.797 24.456 1.00 22.99 198 ILE A N 1
ATOM 1577 C CA . ILE A 1 198 ? -0.735 6.527 23.896 1.00 20.49 198 ILE A CA 1
ATOM 1578 C C . ILE A 1 198 ? -1.493 5.431 24.596 1.00 19.87 198 ILE A C 1
ATOM 1579 O O . ILE A 1 198 ? -0.888 4.666 25.363 1.00 20.67 198 ILE A O 1
ATOM 1584 N N . THR A 1 199 ? -2.765 5.245 24.220 1.00 18.67 199 THR A N 1
ATOM 1585 C CA . THR A 1 199 ? -3.489 4.095 24.727 1.00 17.54 199 THR A CA 1
ATOM 1586 C C . THR A 1 199 ? -3.737 3.169 23.588 1.00 18.20 199 THR A C 1
ATOM 1587 O O . THR A 1 199 ? -3.943 3.602 22.470 1.00 19.48 199 THR A O 1
ATOM 1591 N N . ILE A 1 200 ? -3.723 1.877 23.868 1.00 18.30 200 ILE A N 1
ATOM 1592 C CA . ILE A 1 200 ? -4.290 0.912 22.954 1.00 18.52 200 ILE A CA 1
ATOM 1593 C C . ILE A 1 200 ? -5.409 0.237 23.708 1.00 18.18 200 ILE A C 1
ATOM 1594 O O . ILE A 1 200 ? -5.232 -0.230 24.882 1.00 16.77 200 ILE A O 1
ATOM 1599 N N . GLU A 1 201 ? -6.568 0.194 23.050 1.00 17.45 201 GLU A N 1
ATOM 1600 C CA . GLU A 1 201 ? -7.770 -0.214 23.803 1.00 17.74 201 GLU A CA 1
ATOM 1601 C C . GLU A 1 201 ? -8.861 -0.841 22.934 1.00 16.10 201 GLU A C 1
ATOM 1602 O O . GLU A 1 201 ? -9.920 -0.278 22.835 1.00 15.22 201 GLU A O 1
ATOM 1608 N N . PRO A 1 202 ? -8.567 -1.974 22.251 1.00 15.62 202 PRO A N 1
ATOM 1609 C CA . PRO A 1 202 ? -9.540 -2.541 21.341 1.00 14.44 202 PRO A CA 1
ATOM 1610 C C . PRO A 1 202 ? -10.862 -2.925 22.088 1.00 14.36 202 PRO A C 1
ATOM 1611 O O . PRO A 1 202 ? -10.809 -3.442 23.206 1.00 12.66 202 PRO A O 1
ATOM 1615 N N . MET A 1 203 ? -11.964 -2.755 21.392 1.00 13.72 203 MET A N 1
ATOM 1616 C CA . MET A 1 203 ? -13.275 -3.103 21.849 1.00 16.14 203 MET A CA 1
ATOM 1617 C C . MET A 1 203 ? -13.695 -4.133 20.810 1.00 16.05 203 MET A C 1
ATOM 1618 O O . MET A 1 203 ? -13.585 -3.843 19.623 1.00 15.70 203 MET A O 1
ATOM 1623 N N . VAL A 1 204 ? -14.093 -5.320 21.271 1.00 14.86 204 VAL A N 1
ATOM 1624 C CA . VAL A 1 204 ? -14.281 -6.485 20.426 1.00 15.86 204 VAL A CA 1
ATOM 1625 C C . VAL A 1 204 ? -15.713 -7.028 20.667 1.00 15.66 204 VAL A C 1
ATOM 1626 O O . VAL A 1 204 ? -16.099 -7.160 21.822 1.00 14.40 204 VAL A O 1
ATOM 1630 N N . ASN A 1 205 ? -16.497 -7.222 19.611 1.00 14.53 205 ASN A N 1
ATOM 1631 C CA . ASN A 1 205 ? -17.893 -7.638 19.756 1.00 16.10 205 ASN A CA 1
ATOM 1632 C C . ASN A 1 205 ? -18.042 -9.049 19.195 1.00 17.40 205 ASN A C 1
ATOM 1633 O O . ASN A 1 205 ? -17.359 -9.366 18.275 1.00 16.58 205 ASN A O 1
ATOM 1638 N N . THR A 1 206 ? -18.932 -9.864 19.751 1.00 17.51 206 THR A N 1
ATOM 1639 C CA . THR A 1 206 ? -19.126 -11.201 19.308 1.00 17.45 206 THR A CA 1
ATOM 1640 C C . THR A 1 206 ? -19.772 -11.216 17.914 1.00 17.09 206 THR A C 1
ATOM 1641 O O . THR A 1 206 ? -19.680 -12.202 17.223 1.00 17.47 206 THR A O 1
ATOM 1645 N N . GLY A 1 207 ? -20.423 -10.138 17.477 1.00 17.56 207 GLY A N 1
ATOM 1646 C CA . GLY A 1 207 ? -21.157 -10.176 16.187 1.00 16.39 207 GLY A CA 1
ATOM 1647 C C . GLY A 1 207 ? -20.739 -8.961 15.374 1.00 18.19 207 GLY A C 1
ATOM 1648 O O . GLY A 1 207 ? -19.567 -8.814 15.081 1.00 18.71 207 GLY A O 1
ATOM 1649 N N . THR A 1 208 ? -21.648 -8.073 14.973 1.00 18.89 208 THR A N 1
ATOM 1650 C CA . THR A 1 208 ? -21.209 -6.928 14.128 1.00 18.10 208 THR A CA 1
ATOM 1651 C C . THR A 1 208 ? -20.311 -5.986 14.947 1.00 19.60 208 THR A C 1
ATOM 1652 O O . THR A 1 208 ? -20.471 -5.864 16.195 1.00 20.27 208 THR A O 1
ATOM 1656 N N . TRP A 1 209 ? -19.477 -5.229 14.252 1.00 17.86 209 TRP A N 1
ATOM 1657 C CA . TRP A 1 209 ? -18.671 -4.193 14.882 1.00 17.68 209 TRP A CA 1
ATOM 1658 C C . TRP A 1 209 ? -19.494 -2.855 15.058 1.00 17.53 209 TRP A C 1
ATOM 1659 O O . TRP A 1 209 ? -19.021 -1.898 15.679 1.00 17.90 209 TRP A O 1
ATOM 1670 N N . ARG A 1 210 ? -20.679 -2.779 14.486 1.00 17.28 210 ARG A N 1
ATOM 1671 C CA . ARG A 1 210 ? -21.538 -1.561 14.581 1.00 20.76 210 ARG A CA 1
ATOM 1672 C C . ARG A 1 210 ? -22.172 -1.312 15.946 1.00 19.48 210 ARG A C 1
ATOM 1673 O O . ARG A 1 210 ? -22.384 -2.239 16.702 1.00 19.15 210 ARG A O 1
ATOM 1681 N N . MET A 1 211 ? -22.485 -0.051 16.213 1.00 19.39 211 MET A N 1
ATOM 1682 C CA . MET A 1 211 ? -22.894 0.395 17.545 1.00 19.88 211 MET A CA 1
ATOM 1683 C C . MET A 1 211 ? -24.076 1.314 17.358 1.00 20.09 211 MET A C 1
ATOM 1684 O O . MET A 1 211 ? -24.323 1.770 16.226 1.00 18.05 211 MET A O 1
ATOM 1689 N N . LYS A 1 212 ? -24.842 1.523 18.443 1.00 18.76 212 LYS A N 1
ATOM 1690 C CA . LYS A 1 212 ? -25.840 2.607 18.542 1.00 18.10 212 LYS A CA 1
ATOM 1691 C C . LYS A 1 212 ? -25.656 3.326 19.816 1.00 18.14 212 LYS A C 1
ATOM 1692 O O . LYS A 1 212 ? -25.211 2.716 20.802 1.00 18.71 212 LYS A O 1
ATOM 1698 N N . MET A 1 213 ? -26.027 4.607 19.832 1.00 18.69 213 MET A N 1
ATOM 1699 C CA . MET A 1 213 ? -25.792 5.435 20.987 1.00 19.70 213 MET A CA 1
ATOM 1700 C C . MET A 1 213 ? -27.002 5.477 21.918 1.00 19.69 213 MET A C 1
ATOM 1701 O O . MET A 1 213 ? -28.127 5.523 21.462 1.00 18.22 213 MET A O 1
ATOM 1706 N N . ASP A 1 214 ? -26.750 5.467 23.221 1.00 19.33 214 ASP A N 1
ATOM 1707 C CA . ASP A 1 214 ? -27.769 5.775 24.216 1.00 19.97 214 ASP A CA 1
ATOM 1708 C C . ASP A 1 214 ? -28.273 7.256 24.114 1.00 21.94 214 ASP A C 1
ATOM 1709 O O . ASP A 1 214 ? -27.525 8.132 23.702 1.00 22.83 214 ASP A O 1
ATOM 1714 N N . PRO A 1 215 ? -29.517 7.559 24.582 1.00 23.50 215 PRO A N 1
ATOM 1715 C CA . PRO A 1 215 ? -29.952 8.982 24.638 1.00 24.36 215 PRO A CA 1
ATOM 1716 C C . PRO A 1 215 ? -29.023 9.887 25.513 1.00 23.70 215 PRO A C 1
ATOM 1717 O O . PRO A 1 215 ? -28.876 11.084 25.245 1.00 22.12 215 PRO A O 1
ATOM 1721 N N . ASN A 1 216 ? -28.277 9.299 26.443 1.00 22.48 216 ASN A N 1
ATOM 1722 C CA . ASN A 1 216 ? -27.414 10.100 27.304 1.00 21.28 216 ASN A CA 1
ATOM 1723 C C . ASN A 1 216 ? -26.214 10.662 26.527 1.00 22.66 216 ASN A C 1
ATOM 1724 O O . ASN A 1 216 ? -25.375 11.346 27.081 1.00 24.99 216 ASN A O 1
ATOM 1729 N N . GLY A 1 217 ? -26.072 10.356 25.248 1.00 21.17 217 GLY A N 1
ATOM 1730 C CA . GLY A 1 217 ? -24.967 10.991 24.549 1.00 21.43 217 GLY A CA 1
ATOM 1731 C C . GLY A 1 217 ? -23.600 10.310 24.758 1.00 21.85 217 GLY A C 1
ATOM 1732 O O . GLY A 1 217 ? -22.663 10.603 24.021 1.00 21.85 217 GLY A O 1
ATOM 1733 N N . TRP A 1 218 ? -23.497 9.388 25.724 1.00 19.99 218 TRP A N 1
ATOM 1734 C CA . TRP A 1 218 ? -22.200 8.745 26.092 1.00 20.09 218 TRP A CA 1
ATOM 1735 C C . TRP A 1 218 ? -22.133 7.252 25.810 1.00 19.22 218 TRP A C 1
ATOM 1736 O O . TRP A 1 218 ? -21.229 6.799 25.135 1.00 20.29 218 TRP A O 1
ATOM 1747 N N . THR A 1 219 ? -23.100 6.486 26.322 1.00 18.27 219 THR A N 1
ATOM 1748 C CA . THR A 1 219 ? -22.996 5.039 26.324 1.00 16.18 219 THR A CA 1
ATOM 1749 C C . THR A 1 219 ? -23.269 4.427 24.966 1.00 16.18 219 THR A C 1
ATOM 1750 O O . THR A 1 219 ? -24.260 4.778 24.332 1.00 15.40 219 THR A O 1
ATOM 1754 N N . ALA A 1 220 ? -22.400 3.494 24.523 1.00 14.50 220 ALA A N 1
ATOM 1755 C CA . ALA A 1 220 ? -22.683 2.783 23.274 1.00 13.66 220 ALA A CA 1
ATOM 1756 C C . ALA A 1 220 ? -22.991 1.286 23.478 1.00 13.19 220 ALA A C 1
ATOM 1757 O O . ALA A 1 220 ? -22.369 0.581 24.296 1.00 11.35 220 ALA A O 1
ATOM 1759 N N . TYR A 1 221 ? -23.967 0.831 22.691 1.00 13.68 221 TYR A N 1
ATOM 1760 C CA . TYR A 1 221 ? -24.451 -0.548 22.619 1.00 13.78 221 TYR A CA 1
ATOM 1761 C C . TYR A 1 221 ? -24.092 -1.237 21.329 1.00 14.51 221 TYR A C 1
ATOM 1762 O O . TYR A 1 221 ? -24.147 -0.614 20.259 1.00 12.79 221 TYR A O 1
ATOM 1771 N N . THR A 1 222 ? -23.802 -2.526 21.381 1.00 13.54 222 THR A N 1
ATOM 1772 C CA . THR A 1 222 ? -23.691 -3.198 20.121 1.00 14.80 222 THR A CA 1
ATOM 1773 C C . THR A 1 222 ? -25.016 -3.171 19.351 1.00 16.48 222 THR A C 1
ATOM 1774 O O . THR A 1 222 ? -26.109 -3.300 19.917 1.00 17.30 222 THR A O 1
ATOM 1778 N N . GLU A 1 223 ? -24.912 -3.129 18.024 1.00 18.50 223 GLU A N 1
ATOM 1779 C CA . GLU A 1 223 ? -26.098 -2.989 17.182 1.00 19.04 223 GLU A CA 1
ATOM 1780 C C . GLU A 1 223 ? -26.913 -4.268 17.127 1.00 17.95 223 GLU A C 1
ATOM 1781 O O . GLU A 1 223 ? -28.056 -4.266 16.727 1.00 18.92 223 GLU A O 1
ATOM 1787 N N . ASP A 1 224 ? -26.316 -5.392 17.476 1.00 17.28 224 ASP A N 1
ATOM 1788 C CA . ASP A 1 224 ? -27.019 -6.672 17.377 1.00 16.30 224 ASP A CA 1
ATOM 1789 C C . ASP A 1 224 ? -27.247 -7.308 18.721 1.00 15.54 224 ASP A C 1
ATOM 1790 O O . ASP A 1 224 ? -27.819 -8.387 18.848 1.00 17.12 224 ASP A O 1
ATOM 1795 N N . GLY A 1 225 ? -26.812 -6.658 19.757 1.00 15.88 225 GLY A N 1
ATOM 1796 C CA . GLY A 1 225 ? -26.959 -7.288 21.046 1.00 16.27 225 GLY A CA 1
ATOM 1797 C C . GLY A 1 225 ? -25.818 -8.207 21.394 1.00 16.20 225 GLY A C 1
ATOM 1798 O O . GLY A 1 225 ? -25.871 -8.763 22.430 1.00 15.33 225 GLY A O 1
ATOM 1799 N N . GLY A 1 226 ? -24.759 -8.343 20.572 1.00 15.39 226 GLY A N 1
ATOM 1800 C CA . GLY A 1 226 ? -23.674 -9.224 21.016 1.00 14.52 226 GLY A CA 1
ATOM 1801 C C . GLY A 1 226 ? -22.951 -8.555 22.157 1.00 14.87 226 GLY A C 1
ATOM 1802 O O . GLY A 1 226 ? -23.004 -7.361 22.289 1.00 15.08 226 GLY A O 1
ATOM 1803 N N . LEU A 1 227 ? -22.320 -9.352 23.006 1.00 15.77 227 LEU A N 1
ATOM 1804 C CA . LEU A 1 227 ? -21.422 -8.955 24.084 1.00 16.44 227 LEU A CA 1
ATOM 1805 C C . LEU A 1 227 ? -20.244 -8.187 23.547 1.00 16.22 227 LEU A C 1
ATOM 1806 O O . LEU A 1 227 ? -19.838 -8.375 22.426 1.00 17.10 227 LEU A O 1
ATOM 1811 N N . SER A 1 228 ? -19.700 -7.314 24.335 1.00 14.85 228 SER A N 1
ATOM 1812 C CA . SER A 1 228 ? -18.577 -6.592 23.852 1.00 13.37 228 SER A CA 1
ATOM 1813 C C . SER A 1 228 ? -17.526 -6.627 24.947 1.00 12.82 228 SER A C 1
ATOM 1814 O O . SER A 1 228 ? -17.891 -6.758 26.106 1.00 14.61 228 SER A O 1
ATOM 1817 N N . CYS A 1 229 ? -16.241 -6.496 24.593 1.00 12.09 229 CYS A N 1
ATOM 1818 C CA . CYS A 1 229 ? -15.172 -6.635 25.546 1.00 11.91 229 CYS A CA 1
ATOM 1819 C C . CYS A 1 229 ? -14.094 -5.600 25.212 1.00 13.44 229 CYS A C 1
ATOM 1820 O O . CYS A 1 229 ? -13.856 -5.263 24.015 1.00 13.08 229 CYS A O 1
ATOM 1823 N N . GLN A 1 230 ? -13.450 -5.083 26.245 1.00 11.70 230 GLN A N 1
ATOM 1824 C CA . GLN A 1 230 ? -12.336 -4.200 26.025 1.00 13.93 230 GLN A CA 1
ATOM 1825 C C . GLN A 1 230 ? -11.149 -4.405 27.029 1.00 13.73 230 GLN A C 1
ATOM 1826 O O . GLN A 1 230 ? -11.355 -4.645 28.237 1.00 15.86 230 GLN A O 1
ATOM 1832 N N . TYR A 1 231 ? -9.934 -4.306 26.553 1.00 14.38 231 TYR A N 1
ATOM 1833 C CA . TYR A 1 231 ? -8.804 -4.196 27.451 1.00 16.32 231 TYR A CA 1
ATOM 1834 C C . TYR A 1 231 ? -7.940 -3.066 26.987 1.00 17.41 231 TYR A C 1
ATOM 1835 O O . TYR A 1 231 ? -7.859 -2.824 25.786 1.00 17.16 231 TYR A O 1
ATOM 1844 N N . GLU A 1 232 ? -7.331 -2.331 27.931 1.00 16.86 232 GLU A N 1
ATOM 1845 C CA . GLU A 1 232 ? -6.599 -1.167 27.526 1.00 16.99 232 GLU A CA 1
ATOM 1846 C C . GLU A 1 232 ? -5.367 -1.011 28.369 1.00 17.34 232 GLU A C 1
ATOM 1847 O O . GLU A 1 232 ? -5.407 -1.264 29.583 1.00 18.16 232 GLU A O 1
ATOM 1853 N N . HIS A 1 233 ? -4.296 -0.560 27.723 1.00 16.40 233 HIS A N 1
ATOM 1854 C CA . HIS A 1 233 ? -3.138 -0.050 28.451 1.00 15.23 233 HIS A CA 1
ATOM 1855 C C . HIS A 1 233 ? -2.711 1.312 27.983 1.00 14.89 233 HIS A C 1
ATOM 1856 O O . HIS A 1 233 ? -2.935 1.689 26.854 1.00 16.29 233 HIS A O 1
ATOM 1863 N N . SER A 1 234 ? -2.097 2.067 28.886 1.00 17.11 234 SER A N 1
ATOM 1864 C CA . SER A 1 234 ? -1.354 3.258 28.510 1.00 20.05 234 SER A CA 1
ATOM 1865 C C . SER A 1 234 ? 0.143 2.854 28.287 1.00 21.77 234 SER A C 1
ATOM 1866 O O . SER A 1 234 ? 0.699 2.085 29.061 1.00 22.11 234 SER A O 1
ATOM 1869 N N . LEU A 1 235 ? 0.789 3.378 27.259 1.00 23.02 235 LEU A N 1
ATOM 1870 C CA . LEU A 1 235 ? 2.205 3.017 27.063 1.00 24.29 235 LEU A CA 1
ATOM 1871 C C . LEU A 1 235 ? 3.063 4.134 26.459 1.00 24.81 235 LEU A C 1
ATOM 1872 O O . LEU A 1 235 ? 2.597 4.953 25.665 1.00 25.24 235 LEU A O 1
ATOM 1877 N N . ALA A 1 236 ? 4.337 4.133 26.801 1.00 25.22 236 ALA A N 1
ATOM 1878 C CA . ALA A 1 236 ? 5.265 5.124 26.275 1.00 25.55 236 ALA A CA 1
ATOM 1879 C C . ALA A 1 236 ? 6.005 4.564 25.039 1.00 25.61 236 ALA A C 1
ATOM 1880 O O . ALA A 1 236 ? 6.471 3.463 25.063 1.00 25.67 236 ALA A O 1
ATOM 1882 N N . ILE A 1 237 ? 6.081 5.279 23.944 1.00 27.33 237 ILE A N 1
ATOM 1883 C CA . ILE A 1 237 ? 6.918 4.769 22.828 1.00 30.40 237 ILE A CA 1
ATOM 1884 C C . ILE A 1 237 ? 8.390 5.012 23.169 1.00 31.84 237 ILE A C 1
ATOM 1885 O O . ILE A 1 237 ? 8.800 6.162 23.336 1.00 32.13 237 ILE A O 1
ATOM 1890 N N . THR A 1 238 ? 9.180 3.965 23.343 1.00 34.02 238 THR A N 1
ATOM 1891 C CA . THR A 1 238 ? 10.625 4.192 23.619 1.00 36.67 238 THR A CA 1
ATOM 1892 C C . THR A 1 238 ? 11.592 3.402 22.680 1.00 38.00 238 THR A C 1
ATOM 1893 O O . THR A 1 238 ? 11.161 2.504 21.943 1.00 36.87 238 THR A O 1
ATOM 1897 N N . LYS A 1 239 ? 12.886 3.777 22.691 1.00 40.38 239 LYS A N 1
ATOM 1898 C CA . LYS A 1 239 ? 13.903 3.134 21.823 1.00 42.14 239 LYS A CA 1
ATOM 1899 C C . LYS A 1 239 ? 13.949 1.665 22.214 1.00 41.88 239 LYS A C 1
ATOM 1900 O O . LYS A 1 239 ? 13.960 0.778 21.326 1.00 41.34 239 LYS A O 1
ATOM 1906 N N . GLU A 1 240 ? 13.918 1.419 23.539 1.00 41.10 240 GLU A N 1
ATOM 1907 C CA A GLU A 1 240 ? 13.717 0.074 24.147 0.60 41.81 240 GLU A CA 1
ATOM 1908 C CA B GLU A 1 240 ? 13.828 0.032 24.005 0.40 40.68 240 GLU A CA 1
ATOM 1909 C C . GLU A 1 240 ? 12.461 -0.658 23.657 1.00 40.25 240 GLU A C 1
ATOM 1910 O O . GLU A 1 240 ? 12.275 -1.851 23.944 1.00 41.53 240 GLU A O 1
ATOM 1921 N N A GLY A 1 241 ? 11.562 0.011 22.948 0.70 38.29 241 GLY A N 1
ATOM 1922 N N B GLY A 1 241 ? 11.548 0.096 23.045 0.30 38.74 241 GLY A N 1
ATOM 1923 C CA A GLY A 1 241 ? 10.244 -0.600 22.715 0.70 37.02 241 GLY A CA 1
ATOM 1924 C CA B GLY A 1 241 ? 10.216 -0.404 22.695 0.30 37.37 241 GLY A CA 1
ATOM 1925 C C A GLY A 1 241 ? 9.187 -0.192 23.776 0.70 35.54 241 GLY A C 1
ATOM 1926 C C B GLY A 1 241 ? 9.077 0.194 23.530 0.30 35.82 241 GLY A C 1
ATOM 1927 O O A GLY A 1 241 ? 9.537 0.320 24.855 0.70 32.84 241 GLY A O 1
ATOM 1928 O O B GLY A 1 241 ? 9.258 1.203 24.225 0.30 35.14 241 GLY A O 1
ATOM 1929 N N . PRO A 1 242 ? 7.889 -0.434 23.466 1.00 35.16 242 PRO A N 1
ATOM 1930 C CA . PRO A 1 242 ? 6.713 0.012 24.283 1.00 32.96 242 PRO A CA 1
ATOM 1931 C C . PRO A 1 242 ? 6.897 -0.254 25.783 1.00 30.63 242 PRO A C 1
ATOM 1932 O O . PRO A 1 242 ? 7.195 -1.352 26.172 1.00 29.19 242 PRO A O 1
ATOM 1936 N N . ARG A 1 243 ? 6.788 0.772 26.618 1.00 29.20 243 ARG A N 1
ATOM 1937 C CA . ARG A 1 243 ? 6.811 0.549 28.043 1.00 28.60 243 ARG A CA 1
ATOM 1938 C C . ARG A 1 243 ? 5.360 0.704 28.540 1.00 27.50 243 ARG A C 1
ATOM 1939 O O . ARG A 1 243 ? 4.728 1.768 28.361 1.00 27.31 243 ARG A O 1
ATOM 1947 N N . ILE A 1 244 ? 4.839 -0.373 29.107 1.00 25.47 244 ILE A N 1
ATOM 1948 C CA . ILE A 1 244 ? 3.449 -0.415 29.510 1.00 25.67 244 ILE A CA 1
ATOM 1949 C C . ILE A 1 244 ? 3.396 0.336 30.824 1.00 24.40 244 ILE A C 1
ATOM 1950 O O . ILE A 1 244 ? 3.972 -0.100 31.815 1.00 24.02 244 ILE A O 1
ATOM 1955 N N . LEU A 1 245 ? 2.721 1.470 30.831 1.00 21.57 245 LEU A N 1
ATOM 1956 C CA . LEU A 1 245 ? 2.621 2.219 32.099 1.00 22.12 245 LEU A CA 1
ATOM 1957 C C . LEU A 1 245 ? 1.577 1.742 33.128 1.00 20.67 245 LEU A C 1
ATOM 1958 O O . LEU A 1 245 ? 1.585 2.208 34.250 1.00 21.88 245 LEU A O 1
ATOM 1963 N N . THR A 1 246 ? 0.639 0.893 32.733 1.00 20.88 246 THR A N 1
ATOM 1964 C CA . THR A 1 246 ? -0.495 0.495 33.606 1.00 20.13 246 THR A CA 1
ATOM 1965 C C . THR A 1 246 ? -0.544 -1.008 33.855 1.00 21.90 246 THR A C 1
ATOM 1966 O O . THR A 1 246 ? -1.611 -1.613 34.058 1.00 21.32 246 THR A O 1
ATOM 1970 N N . SER A 1 247 ? 0.637 -1.622 33.799 1.00 22.06 247 SER A N 1
ATOM 1971 C CA . SER A 1 247 ? 0.803 -3.060 33.914 1.00 23.75 247 SER A CA 1
ATOM 1972 C C . SER A 1 247 ? 0.418 -3.477 35.317 1.00 23.70 247 SER A C 1
ATOM 1973 O O . SER A 1 247 ? 0.769 -2.757 36.265 1.00 22.21 247 SER A O 1
ATOM 1976 N N . GLN A 1 248 ? -0.241 -4.625 35.475 1.00 23.37 248 GLN A N 1
ATOM 1977 C CA . GLN A 1 248 ? -0.695 -5.027 36.829 1.00 24.18 248 GLN A CA 1
ATOM 1978 C C . GLN A 1 248 ? 0.224 -6.112 37.404 1.00 26.37 248 GLN A C 1
ATOM 1979 O O . GLN A 1 248 ? 0.077 -6.554 38.567 1.00 25.46 248 GLN A O 1
ATOM 1985 N N . GLY A 1 249 ? 1.227 -6.480 36.618 1.00 27.94 249 GLY A N 1
ATOM 1986 C CA . GLY A 1 249 ? 2.115 -7.609 36.971 1.00 31.28 249 GLY A CA 1
ATOM 1987 C C . GLY A 1 249 ? 2.637 -8.202 35.681 1.00 34.12 249 GLY A C 1
ATOM 1988 O O . GLY A 1 249 ? 2.784 -7.479 34.695 1.00 34.39 249 GLY A O 1
ATOM 1989 N N . GLU A 1 250 ? 2.916 -9.498 35.650 1.00 36.80 250 GLU A N 1
ATOM 1990 C CA . GLU A 1 250 ? 3.467 -10.109 34.421 1.00 39.58 250 GLU A 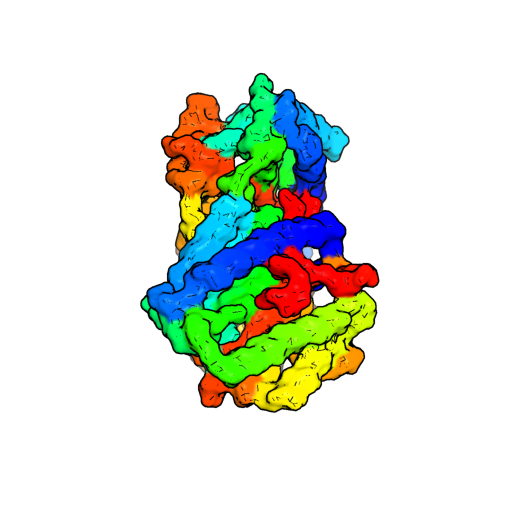CA 1
ATOM 1991 C C . GLU A 1 250 ? 2.432 -10.225 33.315 1.00 39.28 250 GLU A C 1
ATOM 1992 O O . GLU A 1 250 ? 1.351 -10.733 33.558 1.00 38.66 250 GLU A O 1
ATOM 1998 N N . GLU A 1 251 ? 2.786 -9.827 32.095 1.00 40.33 251 GLU A N 1
ATOM 1999 C CA . GLU A 1 251 ? 1.792 -9.660 31.032 1.00 40.44 251 GLU A CA 1
ATOM 2000 C C . GLU A 1 251 ? 1.059 -10.978 30.695 1.00 41.98 251 GLU A C 1
ATOM 2001 O O . GLU A 1 251 ? 1.687 -12.027 30.605 1.00 43.04 251 GLU A O 1
ATOM 2007 N N . LEU A 1 252 ? -0.262 -10.940 30.546 1.00 42.48 252 LEU A N 1
ATOM 2008 C CA . LEU A 1 252 ? -1.049 -12.154 30.254 1.00 43.93 252 LEU A CA 1
ATOM 2009 C C . LEU A 1 252 ? -1.290 -13.064 31.458 1.00 44.45 252 LEU A C 1
ATOM 2010 O O . LEU A 1 252 ? -2.080 -14.018 31.386 1.00 45.29 252 LEU A O 1
ATOM 2015 N N . THR A 1 253 ? -0.619 -12.760 32.558 1.00 44.34 253 THR A N 1
ATOM 2016 C CA . THR A 1 253 ? -0.934 -13.312 33.901 1.00 44.26 253 THR A CA 1
ATOM 2017 C C . THR A 1 253 ? -2.282 -12.868 34.487 1.00 42.46 253 THR A C 1
ATOM 2018 O O . THR A 1 253 ? -2.801 -13.484 35.413 1.00 42.37 253 THR A O 1
ATOM 2022 N N . TYR A 1 254 ? -2.841 -11.772 33.986 1.00 40.07 254 TYR A N 1
ATOM 2023 C CA . TYR A 1 254 ? -4.000 -11.213 34.640 1.00 37.29 254 TYR A CA 1
ATOM 2024 C C . TYR A 1 254 ? -4.944 -10.670 33.598 1.00 37.00 254 TYR A C 1
ATOM 2025 O O . TYR A 1 254 ? -6.067 -10.163 33.904 1.00 36.00 254 TYR A O 1
ATOM 2034 N N . MET B 1 1 ? -11.232 52.565 33.554 1.00 49.32 1 MET B N 1
ATOM 2035 C CA . MET B 1 1 ? -11.083 51.378 34.414 1.00 48.69 1 MET B CA 1
ATOM 2036 C C . MET B 1 1 ? -10.240 50.362 33.646 1.00 46.64 1 MET B C 1
ATOM 2037 O O . MET B 1 1 ? -9.093 50.184 33.961 1.00 47.71 1 MET B O 1
ATOM 2042 N N . ILE B 1 2 ? -10.812 49.734 32.612 1.00 43.47 2 ILE B N 1
ATOM 2043 C CA . ILE B 1 2 ? -10.244 48.577 31.947 1.00 40.12 2 ILE B CA 1
ATOM 2044 C C . ILE B 1 2 ? -9.539 48.942 30.656 1.00 39.07 2 ILE B C 1
ATOM 2045 O O . ILE B 1 2 ? -10.164 49.485 29.722 1.00 39.96 2 ILE B O 1
ATOM 2050 N N . THR B 1 3 ? -8.248 48.664 30.582 1.00 36.56 3 THR B N 1
ATOM 2051 C CA . THR B 1 3 ? -7.497 49.060 29.387 1.00 35.91 3 THR B CA 1
ATOM 2052 C C . THR B 1 3 ? -7.308 47.817 28.593 1.00 35.22 3 THR B C 1
ATOM 2053 O O . THR B 1 3 ? -7.230 46.735 29.161 1.00 36.70 3 THR B O 1
ATOM 2057 N N . LEU B 1 4 ? -7.252 47.947 27.283 1.00 33.36 4 LEU B N 1
ATOM 2058 C CA . LEU B 1 4 ? -6.899 46.856 26.437 1.00 31.87 4 LEU B CA 1
ATOM 2059 C C . LEU B 1 4 ? -5.480 47.117 26.024 1.00 31.69 4 LEU B C 1
ATOM 2060 O O . LEU B 1 4 ? -5.077 48.274 25.887 1.00 33.42 4 LEU B O 1
ATOM 2065 N N . LYS B 1 5 ? -4.761 46.054 25.748 1.00 30.87 5 LYS B N 1
ATOM 2066 C CA . LYS B 1 5 ? -3.326 46.099 25.577 1.00 32.31 5 LYS B CA 1
ATOM 2067 C C . LYS B 1 5 ? -2.985 45.798 24.149 1.00 32.75 5 LYS B C 1
ATOM 2068 O O . LYS B 1 5 ? -3.625 44.994 23.542 1.00 32.56 5 LYS B O 1
ATOM 2074 N N . SER B 1 6 ? -1.923 46.411 23.642 1.00 34.19 6 SER B N 1
ATOM 2075 C CA . SER B 1 6 ? -1.551 46.292 22.265 1.00 34.77 6 SER B CA 1
ATOM 2076 C C . SER B 1 6 ? -0.725 45.049 22.145 1.00 35.67 6 SER B C 1
ATOM 2077 O O . SER B 1 6 ? -0.278 44.497 23.158 1.00 37.06 6 SER B O 1
ATOM 2080 N N . PRO B 1 7 ? -0.524 44.570 20.916 1.00 36.44 7 PRO B N 1
ATOM 2081 C CA . PRO B 1 7 ? 0.332 43.399 20.730 1.00 36.71 7 PRO B CA 1
ATOM 2082 C C . PRO B 1 7 ? 1.767 43.558 21.291 1.00 37.34 7 PRO B C 1
ATOM 2083 O O . PRO B 1 7 ? 2.394 42.577 21.704 1.00 37.61 7 PRO B O 1
ATOM 2087 N N . ARG B 1 8 ? 2.271 44.780 21.297 1.00 37.04 8 ARG B N 1
ATOM 2088 C CA . ARG B 1 8 ? 3.606 45.081 21.825 1.00 37.69 8 ARG B CA 1
ATOM 2089 C C . ARG B 1 8 ? 3.568 44.958 23.379 1.00 34.89 8 ARG B C 1
ATOM 2090 O O . ARG B 1 8 ? 4.409 44.330 23.956 1.00 33.61 8 ARG B O 1
ATOM 2098 N N . GLU B 1 9 ? 2.592 45.587 24.026 1.00 33.14 9 GLU B N 1
ATOM 2099 C CA . GLU B 1 9 ? 2.415 45.511 25.462 1.00 33.63 9 GLU B CA 1
ATOM 2100 C C . GLU B 1 9 ? 2.279 44.036 25.926 1.00 32.91 9 GLU B C 1
ATOM 2101 O O . GLU B 1 9 ? 2.964 43.595 26.834 1.00 32.19 9 GLU B O 1
ATOM 2107 N N . ILE B 1 10 ? 1.468 43.261 25.205 1.00 33.20 10 ILE B N 1
ATOM 2108 C CA . ILE B 1 10 ? 1.332 41.837 25.428 1.00 31.10 10 ILE B CA 1
ATOM 2109 C C . ILE B 1 10 ? 2.647 41.150 25.337 1.00 31.61 10 ILE B C 1
ATOM 2110 O O . ILE B 1 10 ? 2.953 40.391 26.258 1.00 32.38 10 ILE B O 1
ATOM 2115 N N . GLU B 1 11 ? 3.441 41.374 24.283 1.00 30.37 11 GLU B N 1
ATOM 2116 C CA . GLU B 1 11 ? 4.754 40.695 24.238 1.00 31.45 11 GLU B CA 1
ATOM 2117 C C . GLU B 1 11 ? 5.640 41.061 25.442 1.00 30.35 11 GLU B C 1
ATOM 2118 O O . GLU B 1 11 ? 6.475 40.263 25.878 1.00 30.61 11 GLU B O 1
ATOM 2124 N N . MET B 1 12 ? 5.490 42.283 25.943 1.00 29.53 12 MET B N 1
ATOM 2125 C CA . MET B 1 12 ? 6.334 42.730 27.038 1.00 29.24 12 MET B CA 1
ATOM 2126 C C . MET B 1 12 ? 5.807 42.134 28.325 1.00 29.04 12 MET B C 1
ATOM 2127 O O . MET B 1 12 ? 6.615 41.803 29.192 1.00 29.45 12 MET B O 1
ATOM 2132 N N . MET B 1 13 ? 4.475 41.976 28.452 1.00 27.68 13 MET B N 1
ATOM 2133 C CA . MET B 1 13 ? 3.916 41.250 29.600 1.00 26.58 13 MET B CA 1
ATOM 2134 C C . MET B 1 13 ? 4.339 39.774 29.574 1.00 26.71 13 MET B C 1
ATOM 2135 O O . MET B 1 13 ? 4.601 39.167 30.625 1.00 25.84 13 MET B O 1
ATOM 2140 N N . ASP B 1 14 ? 4.469 39.219 28.366 1.00 26.65 14 ASP B N 1
ATOM 2141 C CA . ASP B 1 14 ? 5.016 37.886 28.180 1.00 27.51 14 ASP B CA 1
ATOM 2142 C C . ASP B 1 14 ? 6.434 37.770 28.730 1.00 26.79 14 ASP B C 1
ATOM 2143 O O . ASP B 1 14 ? 6.737 36.800 29.429 1.00 27.63 14 ASP B O 1
ATOM 2148 N N . GLU B 1 15 ? 7.305 38.732 28.400 1.00 26.49 15 GLU B N 1
ATOM 2149 C CA A GLU B 1 15 ? 8.737 38.677 28.820 0.60 26.05 15 GLU B CA 1
ATOM 2150 C CA B GLU B 1 15 ? 8.706 38.668 28.811 0.40 25.08 15 GLU B CA 1
ATOM 2151 C C . GLU B 1 15 ? 8.820 38.898 30.337 1.00 24.13 15 GLU B C 1
ATOM 2152 O O . GLU B 1 15 ? 9.681 38.372 30.986 1.00 22.29 15 GLU B O 1
ATOM 2163 N N . SER B 1 16 ? 7.905 39.692 30.857 1.00 23.85 16 SER B N 1
ATOM 2164 C CA . SER B 1 16 ? 7.791 40.034 32.246 1.00 24.97 16 SER B CA 1
ATOM 2165 C C . SER B 1 16 ? 7.257 38.779 32.988 1.00 26.10 16 SER B C 1
ATOM 2166 O O . SER B 1 16 ? 7.811 38.410 34.025 1.00 26.51 16 SER B O 1
ATOM 2169 N N . GLY B 1 17 ? 6.291 38.070 32.391 1.00 25.42 17 GLY B N 1
ATOM 2170 C CA . GLY B 1 17 ? 5.894 36.740 32.865 1.00 24.36 17 GLY B CA 1
ATOM 2171 C C . GLY B 1 17 ? 6.992 35.702 32.834 1.00 24.18 17 GLY B C 1
ATOM 2172 O O . GLY B 1 17 ? 7.143 34.846 33.753 1.00 23.19 17 GLY B O 1
ATOM 2173 N N . GLU B 1 18 ? 7.812 35.766 31.803 1.00 24.23 18 GLU B N 1
ATOM 2174 C CA . GLU B 1 18 ? 8.902 34.815 31.729 1.00 24.23 18 GLU B CA 1
ATOM 2175 C C . GLU B 1 18 ? 9.924 34.966 32.904 1.00 23.99 18 GLU B C 1
ATOM 2176 O O . GLU B 1 18 ? 10.481 33.991 33.440 1.00 27.05 18 GLU B O 1
ATOM 2182 N N . LEU B 1 19 ? 10.193 36.183 33.310 1.00 22.39 19 LEU B N 1
ATOM 2183 C CA . LEU B 1 19 ? 11.108 36.396 34.425 1.00 22.07 19 LEU B CA 1
ATOM 2184 C C . LEU B 1 19 ? 10.442 35.810 35.689 1.00 20.21 19 LEU B C 1
ATOM 2185 O O . LEU B 1 19 ? 11.100 35.226 36.532 1.00 19.96 19 LEU B O 1
ATOM 2190 N N . LEU B 1 20 ? 9.134 36.001 35.829 1.00 19.91 20 LEU B N 1
ATOM 2191 C CA . LEU B 1 20 ? 8.416 35.551 37.008 1.00 20.82 20 LEU B CA 1
ATOM 2192 C C . LEU B 1 20 ? 8.404 34.014 36.990 1.00 20.52 20 LEU B C 1
ATOM 2193 O O . LEU B 1 20 ? 8.766 33.331 37.975 1.00 19.69 20 LEU B O 1
ATOM 2198 N N . ALA B 1 21 ? 8.121 33.456 35.812 1.00 22.21 21 ALA B N 1
ATOM 2199 C CA . ALA B 1 21 ? 8.154 31.983 35.621 1.00 22.17 21 ALA B CA 1
ATOM 2200 C C . ALA B 1 21 ? 9.512 31.447 36.002 1.00 22.23 21 ALA B C 1
ATOM 2201 O O . ALA B 1 21 ? 9.607 30.428 36.682 1.00 22.96 21 ALA B O 1
ATOM 2203 N N . ASP B 1 22 ? 10.581 32.121 35.561 1.00 22.48 22 ASP B N 1
ATOM 2204 C CA . ASP B 1 22 ? 11.970 31.706 35.941 1.00 22.11 22 ASP B CA 1
ATOM 2205 C C . ASP B 1 22 ? 12.269 31.706 37.430 1.00 20.09 22 ASP B C 1
ATOM 2206 O O . ASP B 1 22 ? 12.989 30.834 37.971 1.00 20.29 22 ASP B O 1
ATOM 2211 N N . VAL B 1 23 ? 11.722 32.667 38.141 1.00 20.38 23 VAL B N 1
ATOM 2212 C CA . VAL B 1 23 ? 11.876 32.631 39.598 1.00 20.09 23 VAL B CA 1
ATOM 2213 C C . VAL B 1 23 ? 11.289 31.352 40.142 1.00 20.72 23 VAL B C 1
ATOM 2214 O O . VAL B 1 23 ? 11.929 30.645 40.874 1.00 22.85 23 VAL B O 1
ATOM 2218 N N . HIS B 1 24 ? 10.050 31.054 39.756 1.00 21.16 24 HIS B N 1
ATOM 2219 C CA . HIS B 1 24 ? 9.332 29.873 40.196 1.00 21.09 24 HIS B CA 1
ATOM 2220 C C . HIS B 1 24 ? 10.052 28.568 39.898 1.00 22.10 24 HIS B C 1
ATOM 2221 O O . HIS B 1 24 ? 10.087 27.689 40.753 1.00 20.54 24 HIS B O 1
ATOM 2228 N N . ARG B 1 25 ? 10.609 28.431 38.681 1.00 23.10 25 ARG B N 1
ATOM 2229 C CA . ARG B 1 25 ? 11.450 27.283 38.371 1.00 23.67 25 ARG B CA 1
ATOM 2230 C C . ARG B 1 25 ? 12.614 27.179 39.341 1.00 24.23 25 ARG B C 1
ATOM 2231 O O . ARG B 1 25 ? 13.032 26.057 39.668 1.00 23.99 25 ARG B O 1
ATOM 2239 N N . HIS B 1 26 ? 13.221 28.306 39.755 1.00 23.58 26 HIS B N 1
ATOM 2240 C CA . HIS B 1 26 ? 14.331 28.133 40.680 1.00 23.85 26 HIS B CA 1
ATOM 2241 C C . HIS B 1 26 ? 13.816 27.777 42.052 1.00 23.93 26 HIS B C 1
ATOM 2242 O O . HIS B 1 26 ? 14.577 27.184 42.847 1.00 24.46 26 HIS B O 1
ATOM 2249 N N . LEU B 1 27 ? 12.574 28.181 42.373 1.00 22.45 27 LEU B N 1
ATOM 2250 C CA . LEU B 1 27 ? 12.065 27.950 43.741 1.00 22.04 27 LEU B CA 1
ATOM 2251 C C . LEU B 1 27 ? 11.866 26.486 43.988 1.00 23.08 27 LEU B C 1
ATOM 2252 O O . LEU B 1 27 ? 11.928 26.053 45.164 1.00 22.00 27 LEU B O 1
ATOM 2257 N N . ARG B 1 28 ? 11.689 25.727 42.899 1.00 24.21 28 ARG B N 1
ATOM 2258 C CA . ARG B 1 28 ? 11.408 24.280 42.995 1.00 27.25 28 ARG B CA 1
ATOM 2259 C C . ARG B 1 28 ? 12.546 23.607 43.738 1.00 27.22 28 ARG B C 1
ATOM 2260 O O . ARG B 1 28 ? 12.311 22.728 44.521 1.00 27.68 28 ARG B O 1
ATOM 2268 N N . THR B 1 29 ? 13.778 24.045 43.517 1.00 27.07 29 THR B N 1
ATOM 2269 C CA . THR B 1 29 ? 14.889 23.419 44.224 1.00 27.55 29 THR B CA 1
ATOM 2270 C C . THR B 1 29 ? 15.331 24.257 45.420 1.00 26.44 29 THR B C 1
ATOM 2271 O O . THR B 1 29 ? 15.972 23.767 46.301 1.00 26.62 29 THR B O 1
ATOM 2275 N N . PHE B 1 30 ? 14.964 25.524 45.465 1.00 24.70 30 PHE B N 1
ATOM 2276 C CA . PHE B 1 30 ? 15.280 26.324 46.664 1.00 23.20 30 PHE B CA 1
ATOM 2277 C C . PHE B 1 30 ? 14.428 25.930 47.891 1.00 21.88 30 PHE B C 1
ATOM 2278 O O . PHE B 1 30 ? 14.880 25.961 49.068 1.00 21.41 30 PHE B O 1
ATOM 2286 N N . ILE B 1 31 ? 13.161 25.628 47.655 1.00 21.99 31 ILE B N 1
ATOM 2287 C CA A ILE B 1 31 ? 12.261 25.480 48.789 0.30 21.92 31 ILE B CA 1
ATOM 2288 C CA B ILE B 1 31 ? 12.245 25.464 48.779 0.70 20.66 31 ILE B CA 1
ATOM 2289 C C . ILE B 1 31 ? 12.367 24.120 49.434 1.00 22.42 31 ILE B C 1
ATOM 2290 O O . ILE B 1 31 ? 12.019 23.083 48.867 1.00 23.55 31 ILE B O 1
ATOM 2299 N N . LYS B 1 32 ? 12.880 24.126 50.646 1.00 23.41 32 LYS B N 1
ATOM 2300 C CA . LYS B 1 32 ? 13.047 22.887 51.354 1.00 23.91 32 LYS B CA 1
ATOM 2301 C C . LYS B 1 32 ? 12.985 23.011 52.865 1.00 21.14 32 LYS B C 1
ATOM 2302 O O . LYS B 1 32 ? 13.112 24.095 53.414 1.00 20.75 32 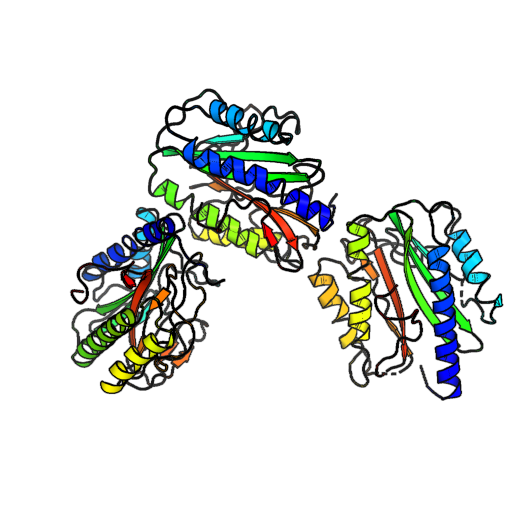LYS B O 1
ATOM 2308 N N . PRO B 1 33 ? 12.879 21.884 53.543 1.00 19.82 33 PRO B N 1
ATOM 2309 C CA . PRO B 1 33 ? 12.761 21.983 55.011 1.00 21.05 33 PRO B CA 1
ATOM 2310 C C . PRO B 1 33 ? 14.019 22.694 55.629 1.00 21.49 33 PRO B C 1
ATOM 2311 O O . PRO B 1 33 ? 15.153 22.431 55.192 1.00 20.34 33 PRO B O 1
ATOM 2315 N N . GLY B 1 34 ? 13.806 23.548 56.623 1.00 20.61 34 GLY B N 1
ATOM 2316 C CA . GLY B 1 34 ? 14.896 24.250 57.317 1.00 19.82 34 GLY B CA 1
ATOM 2317 C C . GLY B 1 34 ? 15.179 25.687 56.860 1.00 20.07 34 GLY B C 1
ATOM 2318 O O . GLY B 1 34 ? 15.812 26.474 57.591 1.00 21.88 34 GLY B O 1
ATOM 2319 N N . ILE B 1 35 ? 14.733 26.056 55.670 1.00 17.75 35 ILE B N 1
ATOM 2320 C CA . ILE B 1 35 ? 14.724 27.443 55.329 1.00 17.29 35 ILE B CA 1
ATOM 2321 C C . ILE B 1 35 ? 13.510 28.151 55.925 1.00 18.52 35 ILE B C 1
ATOM 2322 O O . ILE B 1 35 ? 12.539 27.516 56.421 1.00 17.90 35 ILE B O 1
ATOM 2327 N N . THR B 1 36 ? 13.564 29.482 55.906 1.00 18.11 36 THR B N 1
ATOM 2328 C CA . THR B 1 36 ? 12.423 30.225 56.357 1.00 17.89 36 THR B CA 1
ATOM 2329 C C . THR B 1 36 ? 11.747 30.806 55.128 1.00 17.40 36 THR B C 1
ATOM 2330 O O . THR B 1 36 ? 12.313 30.795 54.012 1.00 17.77 36 THR B O 1
ATOM 2334 N N . SER B 1 37 ? 10.553 31.338 55.301 1.00 15.41 37 SER B N 1
ATOM 2335 C CA . SER B 1 37 ? 9.921 31.976 54.173 1.00 15.68 37 SER B CA 1
ATOM 2336 C C . SER B 1 37 ? 10.564 33.357 53.976 1.00 15.33 37 SER B C 1
ATOM 2337 O O . SER B 1 37 ? 10.559 33.902 52.892 1.00 18.07 37 SER B O 1
ATOM 2340 N N . TRP B 1 38 ? 11.117 33.954 55.008 1.00 17.43 38 TRP B N 1
ATOM 2341 C CA . TRP B 1 38 ? 12.022 35.127 54.730 1.00 18.01 38 TRP B CA 1
ATOM 2342 C C . TRP B 1 38 ? 13.127 34.850 53.700 1.00 18.44 38 TRP B C 1
ATOM 2343 O O . TRP B 1 38 ? 13.445 35.755 52.911 1.00 17.86 38 TRP B O 1
ATOM 2354 N N . ASP B 1 39 ? 13.716 33.646 53.718 1.00 16.95 39 ASP B N 1
ATOM 2355 C CA . ASP B 1 39 ? 14.809 33.330 52.762 1.00 18.24 39 ASP B CA 1
ATOM 2356 C C . ASP B 1 39 ? 14.283 33.358 51.359 1.00 17.58 39 ASP B C 1
ATOM 2357 O O . ASP B 1 39 ? 14.990 33.709 50.445 1.00 16.13 39 ASP B O 1
ATOM 2362 N N . ILE B 1 40 ? 12.983 33.053 51.201 1.00 17.62 40 ILE B N 1
ATOM 2363 C CA . ILE B 1 40 ? 12.327 33.054 49.897 1.00 15.54 40 ILE B CA 1
ATOM 2364 C C . ILE B 1 40 ? 12.134 34.525 49.447 1.00 17.25 40 ILE B C 1
ATOM 2365 O O . ILE B 1 40 ? 12.321 34.834 48.302 1.00 17.76 40 ILE B O 1
ATOM 2370 N N . GLU B 1 41 ? 11.667 35.408 50.330 1.00 16.80 41 GLU B N 1
ATOM 2371 C CA . GLU B 1 41 ? 11.461 36.792 49.942 1.00 17.51 41 GLU B CA 1
ATOM 2372 C C . GLU B 1 41 ? 12.799 37.392 49.428 1.00 18.00 41 GLU B C 1
ATOM 2373 O O . GLU B 1 41 ? 12.817 38.084 48.427 1.00 17.37 41 GLU B O 1
ATOM 2379 N N . VAL B 1 42 ? 13.894 37.114 50.143 1.00 19.25 42 VAL B N 1
ATOM 2380 C CA . VAL B 1 42 ? 15.262 37.625 49.822 1.00 18.92 42 VAL B CA 1
ATOM 2381 C C . VAL B 1 42 ? 15.723 37.100 48.480 1.00 19.31 42 VAL B C 1
ATOM 2382 O O . VAL B 1 42 ? 16.122 37.859 47.591 1.00 20.63 42 VAL B O 1
ATOM 2386 N N . PHE B 1 43 ? 15.541 35.798 48.288 1.00 20.19 43 PHE B N 1
ATOM 2387 C CA . PHE B 1 43 ? 15.896 35.138 47.058 1.00 19.56 43 PHE B CA 1
ATOM 2388 C C . PHE B 1 43 ? 15.064 35.675 45.877 1.00 20.13 43 PHE B C 1
ATOM 2389 O O . PHE B 1 43 ? 15.609 35.957 44.778 1.00 20.18 43 PHE B O 1
ATOM 2397 N N . VAL B 1 44 ? 13.727 35.760 46.050 1.00 18.25 44 VAL B N 1
ATOM 2398 C CA . VAL B 1 44 ? 12.895 36.251 44.957 1.00 15.55 44 VAL B CA 1
ATOM 2399 C C . VAL B 1 44 ? 13.174 37.760 44.647 1.00 17.47 44 VAL B C 1
ATOM 2400 O O . VAL B 1 44 ? 13.314 38.202 43.478 1.00 15.16 44 VAL B O 1
ATOM 2404 N N . ARG B 1 45 ? 13.218 38.570 45.694 1.00 17.46 45 ARG B N 1
ATOM 2405 C CA . ARG B 1 45 ? 13.446 39.962 45.417 1.00 18.47 45 ARG B CA 1
ATOM 2406 C C . ARG B 1 45 ? 14.816 40.140 44.694 1.00 19.37 45 ARG B C 1
ATOM 2407 O O . ARG B 1 45 ? 14.901 40.867 43.723 1.00 18.33 45 ARG B O 1
ATOM 2415 N N . ASP B 1 46 ? 15.877 39.532 45.193 1.00 20.98 46 ASP B N 1
ATOM 2416 C CA A ASP B 1 46 ? 17.187 39.658 44.558 0.30 21.64 46 ASP B CA 1
ATOM 2417 C CA B ASP B 1 46 ? 17.138 39.744 44.532 0.70 22.29 46 ASP B CA 1
ATOM 2418 C C . ASP B 1 46 ? 17.068 39.165 43.110 1.00 22.52 46 ASP B C 1
ATOM 2419 O O . ASP B 1 46 ? 17.680 39.686 42.200 1.00 23.55 46 ASP B O 1
ATOM 2428 N N . PHE B 1 47 ? 16.289 38.127 42.890 1.00 21.88 47 PHE B N 1
ATOM 2429 C CA . PHE B 1 47 ? 16.265 37.574 41.531 1.00 22.10 47 PHE B CA 1
ATOM 2430 C C . PHE B 1 47 ? 15.593 38.514 40.560 1.00 21.77 47 PHE B C 1
ATOM 2431 O O . PHE B 1 47 ? 16.073 38.719 39.426 1.00 20.65 47 PHE B O 1
ATOM 2439 N N . ILE B 1 48 ? 14.423 38.999 40.946 1.00 21.63 48 ILE B N 1
ATOM 2440 C CA . ILE B 1 48 ? 13.690 39.914 40.103 1.00 21.17 48 ILE B CA 1
ATOM 2441 C C . ILE B 1 48 ? 14.557 41.182 39.820 1.00 22.74 48 ILE B C 1
ATOM 2442 O O . ILE B 1 48 ? 14.726 41.544 38.669 1.00 24.28 48 ILE B O 1
ATOM 2447 N N . GLU B 1 49 ? 15.126 41.786 40.850 1.00 22.33 49 GLU B N 1
ATOM 2448 C CA . GLU B 1 49 ? 15.909 43.009 40.717 1.00 25.26 49 GLU B CA 1
ATOM 2449 C C . GLU B 1 49 ? 17.157 42.832 39.873 1.00 25.77 49 GLU B C 1
ATOM 2450 O O . GLU B 1 49 ? 17.490 43.673 39.098 1.00 26.75 49 GLU B O 1
ATOM 2456 N N . SER B 1 50 ? 17.809 41.700 39.984 1.00 25.98 50 SER B N 1
ATOM 2457 C CA . SER B 1 50 ? 19.105 41.564 39.384 1.00 25.46 50 SER B CA 1
ATOM 2458 C C . SER B 1 50 ? 18.846 41.299 37.902 1.00 24.94 50 SER B C 1
ATOM 2459 O O . SER B 1 50 ? 19.744 41.369 37.094 1.00 24.31 50 SER B O 1
ATOM 2462 N N . HIS B 1 51 ? 17.601 40.992 37.560 1.00 23.27 51 HIS B N 1
ATOM 2463 C CA . HIS B 1 51 ? 17.279 40.871 36.183 1.00 22.84 51 HIS B CA 1
ATOM 2464 C C . HIS B 1 51 ? 16.640 42.112 35.622 1.00 21.96 51 HIS B C 1
ATOM 2465 O O . HIS B 1 51 ? 16.124 42.081 34.551 1.00 21.63 51 HIS B O 1
ATOM 2472 N N . GLY B 1 52 ? 16.659 43.215 36.357 1.00 23.49 52 GLY B N 1
ATOM 2473 C CA . GLY B 1 52 ? 16.116 44.457 35.870 1.00 21.04 52 GLY B CA 1
ATOM 2474 C C . GLY B 1 52 ? 14.664 44.668 36.189 1.00 21.87 52 GLY B C 1
ATOM 2475 O O . GLY B 1 52 ? 14.105 45.725 35.857 1.00 22.12 52 GLY B O 1
ATOM 2476 N N . GLY B 1 53 ? 14.026 43.753 36.908 1.00 20.34 53 GLY B N 1
ATOM 2477 C CA . GLY B 1 53 ? 12.639 44.020 37.184 1.00 20.46 53 GLY B CA 1
ATOM 2478 C C . GLY B 1 53 ? 12.397 44.754 38.496 1.00 20.41 53 GLY B C 1
ATOM 2479 O O . GLY B 1 53 ? 13.246 44.846 39.364 1.00 21.38 53 GLY B O 1
ATOM 2480 N N . VAL B 1 54 ? 11.212 45.279 38.656 1.00 20.68 54 VAL B N 1
ATOM 2481 C CA . VAL B 1 54 ? 10.892 45.910 39.927 1.00 21.64 54 VAL B CA 1
ATOM 2482 C C . VAL B 1 54 ? 9.946 44.917 40.651 1.00 21.78 54 VAL B C 1
ATOM 2483 O O . VAL B 1 54 ? 9.039 44.367 40.027 1.00 20.06 54 VAL B O 1
ATOM 2487 N N . ALA B 1 55 ? 10.115 44.709 41.947 1.00 20.90 55 ALA B N 1
ATOM 2488 C CA . ALA B 1 55 ? 9.152 43.794 42.607 1.00 21.00 55 ALA B CA 1
ATOM 2489 C C . ALA B 1 55 ? 7.841 44.563 42.950 1.00 20.96 55 ALA B C 1
ATOM 2490 O O . ALA B 1 55 ? 7.719 45.152 44.012 1.00 21.19 55 ALA B O 1
ATOM 2492 N N . ALA B 1 56 ? 6.836 44.457 42.082 1.00 21.90 56 ALA B N 1
ATOM 2493 C CA . ALA B 1 56 ? 5.718 45.349 42.055 1.00 21.66 56 ALA B CA 1
ATOM 2494 C C . ALA B 1 56 ? 4.814 45.325 43.250 1.00 23.90 56 ALA B C 1
ATOM 2495 O O . ALA B 1 56 ? 3.969 46.185 43.372 1.00 24.70 56 ALA B O 1
ATOM 2497 N N . GLN B 1 57 ? 4.905 44.330 44.128 1.00 25.95 57 GLN B N 1
ATOM 2498 C CA . GLN B 1 57 ? 3.988 44.355 45.276 1.00 26.49 57 GLN B CA 1
ATOM 2499 C C . GLN B 1 57 ? 4.480 45.278 46.344 1.00 25.71 57 GLN B C 1
ATOM 2500 O O . GLN B 1 57 ? 3.730 45.645 47.210 1.00 24.57 57 GLN B O 1
ATOM 2506 N N . ILE B 1 58 ? 5.757 45.627 46.300 1.00 25.55 58 ILE B N 1
ATOM 2507 C CA . ILE B 1 58 ? 6.275 46.481 47.326 1.00 26.83 58 ILE B CA 1
ATOM 2508 C C . ILE B 1 58 ? 5.652 47.836 47.095 1.00 28.31 58 ILE B C 1
ATOM 2509 O O . ILE B 1 58 ? 5.824 48.389 46.053 1.00 28.40 58 ILE B O 1
ATOM 2514 N N . GLY B 1 59 ? 4.931 48.363 48.076 1.00 30.99 59 GLY B N 1
ATOM 2515 C CA . GLY B 1 59 ? 4.336 49.710 47.971 1.00 31.38 59 GLY B CA 1
ATOM 2516 C C . GLY B 1 59 ? 2.857 49.627 47.727 1.00 32.48 59 GLY B C 1
ATOM 2517 O O . GLY B 1 59 ? 2.142 50.578 47.993 1.00 33.27 59 GLY B O 1
ATOM 2518 N N . TYR B 1 60 ? 2.374 48.509 47.202 1.00 31.93 60 TYR B N 1
ATOM 2519 C CA . TYR B 1 60 ? 0.980 48.416 46.829 1.00 32.48 60 TYR B CA 1
ATOM 2520 C C . TYR B 1 60 ? 0.067 48.461 48.067 1.00 32.30 60 TYR B C 1
ATOM 2521 O O . TYR B 1 60 ? 0.123 47.580 48.914 1.00 31.77 60 TYR B O 1
ATOM 2530 N N . GLU B 1 61 ? -0.752 49.502 48.195 1.00 31.41 61 GLU B N 1
ATOM 2531 C CA . GLU B 1 61 ? -1.524 49.744 49.388 1.00 30.95 61 GLU B CA 1
ATOM 2532 C C . GLU B 1 61 ? -0.683 49.589 50.654 1.00 29.24 61 GLU B C 1
ATOM 2533 O O . GLU B 1 61 ? -1.176 49.149 51.690 1.00 27.85 61 GLU B O 1
ATOM 2539 N N . GLY B 1 62 ? 0.590 49.969 50.569 1.00 27.14 62 GLY B N 1
ATOM 2540 C CA . GLY B 1 62 ? 1.432 49.923 51.750 1.00 25.60 62 GLY B CA 1
ATOM 2541 C C . GLY B 1 62 ? 2.085 48.569 52.048 1.00 24.31 62 GLY B C 1
ATOM 2542 O O . GLY B 1 62 ? 2.851 48.494 52.937 1.00 23.74 62 GLY B O 1
ATOM 2543 N N . TYR B 1 63 ? 1.812 47.517 51.280 1.00 23.63 63 TYR B N 1
ATOM 2544 C CA . TYR B 1 63 ? 2.504 46.245 51.432 1.00 22.26 63 TYR B CA 1
ATOM 2545 C C . TYR B 1 63 ? 4.034 46.424 51.328 1.00 23.52 63 TYR B C 1
ATOM 2546 O O . TYR B 1 63 ? 4.524 47.239 50.548 1.00 23.96 63 TYR B O 1
ATOM 2555 N N . LYS B 1 64 ? 4.791 45.619 52.073 1.00 23.17 64 LYS B N 1
ATOM 2556 C CA . LYS B 1 64 ? 6.199 45.842 52.193 1.00 23.64 64 LYS B CA 1
ATOM 2557 C C . LYS B 1 64 ? 7.122 44.895 51.451 1.00 22.26 64 LYS B C 1
ATOM 2558 O O . LYS B 1 64 ? 8.319 45.164 51.404 1.00 21.56 64 LYS B O 1
ATOM 2564 N N . TYR B 1 65 ? 6.613 43.805 50.886 1.00 20.32 65 TYR B N 1
ATOM 2565 C CA . TYR B 1 65 ? 7.533 42.756 50.403 1.00 18.98 65 TYR B CA 1
ATOM 2566 C C . TYR B 1 65 ? 7.353 42.460 48.961 1.00 18.58 65 TYR B C 1
ATOM 2567 O O . TYR B 1 65 ? 6.298 42.753 48.363 1.00 18.18 65 TYR B O 1
ATOM 2576 N N . ALA B 1 66 ? 8.376 41.868 48.387 1.00 17.02 66 ALA B N 1
ATOM 2577 C CA . ALA B 1 66 ? 8.274 41.405 47.019 1.00 17.92 66 ALA B CA 1
ATOM 2578 C C . ALA B 1 66 ? 7.230 40.261 46.941 1.00 18.83 66 ALA B C 1
ATOM 2579 O O . ALA B 1 66 ? 6.618 40.051 45.905 1.00 19.06 66 ALA B O 1
ATOM 2581 N N . THR B 1 67 ? 6.989 39.567 48.049 1.00 19.01 67 THR B N 1
ATOM 2582 C CA . THR B 1 67 ? 6.364 38.243 47.980 1.00 18.66 67 THR B CA 1
ATOM 2583 C C . THR B 1 67 ? 5.172 38.172 49.007 1.00 18.54 67 THR B C 1
ATOM 2584 O O . THR B 1 67 ? 5.170 38.938 49.950 1.00 17.43 67 THR B O 1
ATOM 2588 N N . CYS B 1 68 ? 4.162 37.316 48.809 1.00 16.79 68 CYS B N 1
ATOM 2589 C CA . CYS B 1 68 ? 3.403 36.833 49.938 1.00 17.03 68 CYS B CA 1
ATOM 2590 C C . CYS B 1 68 ? 3.729 35.386 49.999 1.00 16.89 68 CYS B C 1
ATOM 2591 O O . CYS B 1 68 ? 3.824 34.742 48.963 1.00 16.29 68 CYS B O 1
ATOM 2594 N N . CYS B 1 69 ? 3.883 34.855 51.224 1.00 17.03 69 CYS B N 1
ATOM 2595 C CA . CYS B 1 69 ? 4.171 33.428 51.444 1.00 14.54 69 CYS B CA 1
ATOM 2596 C C . CYS B 1 69 ? 3.078 33.004 52.401 1.00 16.06 69 CYS B C 1
ATOM 2597 O O . CYS B 1 69 ? 3.022 33.525 53.511 1.00 17.56 69 CYS B O 1
ATOM 2600 N N . SER B 1 70 ? 2.249 32.043 52.027 1.00 15.64 70 SER B N 1
ATOM 2601 C CA . SER B 1 70 ? 1.040 31.742 52.774 1.00 15.22 70 SER B CA 1
ATOM 2602 C C . SER B 1 70 ? 1.101 30.275 52.993 1.00 15.41 70 SER B C 1
ATOM 2603 O O . SER B 1 70 ? 1.083 29.529 52.039 1.00 13.26 70 SER B O 1
ATOM 2606 N N . ILE B 1 71 ? 1.271 29.875 54.248 1.00 15.50 71 ILE B N 1
ATOM 2607 C CA . ILE B 1 71 ? 1.570 28.474 54.616 1.00 16.11 71 ILE B CA 1
ATOM 2608 C C . ILE B 1 71 ? 0.241 27.783 55.196 1.00 16.47 71 ILE B C 1
ATOM 2609 O O . ILE B 1 71 ? -0.438 28.361 56.033 1.00 16.34 71 ILE B O 1
ATOM 2614 N N . ASN B 1 72 ? -0.116 26.616 54.658 1.00 15.60 72 ASN B N 1
ATOM 2615 C CA . ASN B 1 72 ? -1.096 25.725 55.221 1.00 17.37 72 ASN B CA 1
ATOM 2616 C C . ASN B 1 72 ? -2.446 26.422 55.234 1.00 16.15 72 ASN B C 1
ATOM 2617 O O . ASN B 1 72 ? -2.971 26.673 54.141 1.00 13.67 72 ASN B O 1
ATOM 2622 N N . ASP B 1 73 ? -3.003 26.686 56.430 1.00 15.61 73 ASP B N 1
ATOM 2623 C CA . ASP B 1 73 ? -4.348 27.252 56.481 1.00 17.91 73 ASP B CA 1
ATOM 2624 C C . ASP B 1 73 ? -4.358 28.733 56.204 1.00 18.56 73 ASP B C 1
ATOM 2625 O O . ASP B 1 73 ? -5.411 29.354 56.302 1.00 18.67 73 ASP B O 1
ATOM 2630 N N . GLU B 1 74 ? -3.196 29.315 55.860 1.00 18.80 74 GLU B N 1
ATOM 2631 C CA . GLU B 1 74 ? -3.184 30.714 55.384 1.00 17.99 74 GLU B CA 1
ATOM 2632 C C . GLU B 1 74 ? -3.594 30.683 53.939 1.00 19.15 74 GLU B C 1
ATOM 2633 O O . GLU B 1 74 ? -2.923 30.017 53.104 1.00 21.04 74 GLU B O 1
ATOM 2639 N N . ILE B 1 75 ? -4.645 31.422 53.609 1.00 17.45 75 ILE B N 1
ATOM 2640 C CA . ILE B 1 75 ? -5.175 31.405 52.253 1.00 17.02 75 ILE B CA 1
ATOM 2641 C C . ILE B 1 75 ? -4.299 32.251 51.337 1.00 17.81 75 ILE B C 1
ATOM 2642 O O . ILE B 1 75 ? -3.857 31.778 50.260 1.00 17.50 75 ILE B O 1
ATOM 2647 N N . CYS B 1 76 ? -4.038 33.477 51.767 1.00 16.87 76 CYS B N 1
ATOM 2648 C CA . CYS B 1 76 ? -3.343 34.446 50.929 1.00 19.49 76 CYS B CA 1
ATOM 2649 C C . CYS B 1 76 ? -2.769 35.593 51.772 1.00 19.38 76 CYS B C 1
ATOM 2650 O O . CYS B 1 76 ? -3.126 35.762 52.960 1.00 18.83 76 CYS B O 1
ATOM 2653 N N . HIS B 1 77 ? -1.906 36.364 51.143 1.00 18.26 77 HIS B N 1
ATOM 2654 C CA . HIS B 1 77 ? -1.325 37.517 51.747 1.00 19.78 77 HIS B CA 1
ATOM 2655 C C . HIS B 1 77 ? -0.604 37.265 53.054 1.00 19.89 77 HIS B C 1
ATOM 2656 O O . HIS B 1 77 ? -0.607 38.159 53.939 1.00 20.30 77 HIS B O 1
ATOM 2663 N N . GLY B 1 78 ? -0.045 36.059 53.220 1.00 17.72 78 GLY B N 1
ATOM 2664 C CA . GLY B 1 78 ? 0.829 35.781 54.335 1.00 15.86 78 GLY B CA 1
ATOM 2665 C C . GLY B 1 78 ? 2.131 36.520 54.064 1.00 16.65 78 GLY B C 1
ATOM 2666 O O . GLY B 1 78 ? 2.533 36.679 52.888 1.00 16.35 78 GLY B O 1
ATOM 2667 N N . PHE B 1 79 ? 2.754 37.053 55.124 1.00 16.82 79 PHE B N 1
ATOM 2668 C CA . PHE B 1 79 ? 4.025 37.799 54.964 1.00 17.97 79 PHE B CA 1
ATOM 2669 C C . PHE B 1 79 ? 5.198 36.833 54.966 1.00 16.35 79 PHE B C 1
ATOM 2670 O O . PHE B 1 79 ? 5.253 35.922 55.741 1.00 17.30 79 PHE B O 1
ATOM 2678 N N . PRO B 1 80 ? 6.214 37.104 54.195 1.00 17.05 80 PRO B N 1
ATOM 2679 C CA . PRO B 1 80 ? 7.430 36.302 54.452 1.00 15.86 80 PRO B CA 1
ATOM 2680 C C . PRO B 1 80 ? 7.976 36.596 55.884 1.00 18.14 80 PRO B C 1
ATOM 2681 O O . PRO B 1 80 ? 7.933 37.731 56.350 1.00 18.87 80 PRO B O 1
ATOM 2685 N N . ARG B 1 81 ? 8.402 35.574 56.600 1.00 18.24 81 ARG B N 1
ATOM 2686 C CA . ARG B 1 81 ? 8.923 35.769 57.944 1.00 20.25 81 ARG B CA 1
ATOM 2687 C C . ARG B 1 81 ? 10.060 34.809 58.335 1.00 19.99 81 ARG B C 1
ATOM 2688 O O . ARG B 1 81 ? 10.279 33.786 57.655 1.00 20.16 81 ARG B O 1
ATOM 2696 N N . LYS B 1 82 ? 10.773 35.116 59.412 1.00 18.78 82 LYS B N 1
ATOM 2697 C CA . LYS B 1 82 ? 11.877 34.212 59.769 1.00 19.89 82 LYS B CA 1
ATOM 2698 C C . LYS B 1 82 ? 11.411 33.041 60.637 1.00 19.49 82 LYS B C 1
ATOM 2699 O O . LYS B 1 82 ? 11.872 32.837 61.795 1.00 19.65 82 LYS B O 1
ATOM 2705 N N . LYS B 1 83 ? 10.477 32.292 60.088 1.00 18.02 83 LYS B N 1
ATOM 2706 C CA . LYS B 1 83 ? 9.981 31.115 60.738 1.00 18.99 83 LYS B CA 1
ATOM 2707 C C . LYS B 1 83 ? 10.371 29.936 59.871 1.00 18.41 83 LYS B C 1
ATOM 2708 O O . LYS B 1 83 ? 10.247 30.032 58.659 1.00 20.07 83 LYS B O 1
ATOM 2714 N N . VAL B 1 84 ? 10.820 28.834 60.457 1.00 17.62 84 VAL B N 1
ATOM 2715 C CA . VAL B 1 84 ? 11.191 27.668 59.667 1.00 17.54 84 VAL B CA 1
ATOM 2716 C C . VAL B 1 84 ? 10.076 26.875 58.939 1.00 18.72 84 VAL B C 1
ATOM 2717 O O . VAL B 1 84 ? 9.049 26.577 59.550 1.00 17.68 84 VAL B O 1
ATOM 2721 N N . LEU B 1 85 ? 10.287 26.562 57.643 1.00 19.23 85 LEU B N 1
ATOM 2722 C CA . LEU B 1 85 ? 9.439 25.657 56.857 1.00 21.04 85 LEU B CA 1
ATOM 2723 C C . LEU B 1 85 ? 9.816 24.196 57.145 1.00 22.49 85 LEU B C 1
ATOM 2724 O O . LEU B 1 85 ? 11.020 23.876 57.179 1.00 23.78 85 LEU B O 1
ATOM 2729 N N . LYS B 1 86 ? 8.787 23.363 57.358 1.00 22.66 86 LYS B N 1
ATOM 2730 C CA A LYS B 1 86 ? 8.929 21.934 57.758 0.80 22.80 86 LYS B CA 1
ATOM 2731 C CA B LYS B 1 86 ? 8.871 21.943 57.788 0.20 21.88 86 LYS B CA 1
ATOM 2732 C C . LYS B 1 86 ? 8.368 20.995 56.694 1.00 21.87 86 LYS B C 1
ATOM 2733 O O . LYS B 1 86 ? 7.559 21.393 55.874 1.00 21.51 86 LYS B O 1
ATOM 2744 N N . ASP B 1 87 ? 8.785 19.726 56.729 1.00 21.17 87 ASP B N 1
ATOM 2745 C CA . ASP B 1 87 ? 8.210 18.719 55.891 1.00 21.66 87 ASP B CA 1
ATOM 2746 C C . ASP B 1 87 ? 6.684 18.751 55.951 1.00 21.90 87 ASP B C 1
ATOM 2747 O O . ASP B 1 87 ? 6.107 18.843 57.068 1.00 20.82 87 ASP B O 1
ATOM 2752 N N . GLY B 1 88 ? 6.020 18.667 54.784 1.00 20.70 88 GLY B N 1
ATOM 2753 C CA . GLY B 1 88 ? 4.546 18.693 54.776 1.00 20.60 88 GLY B CA 1
ATOM 2754 C C . GLY B 1 88 ? 3.919 20.078 54.767 1.00 21.35 88 GLY B C 1
ATOM 2755 O O . GLY B 1 88 ? 2.736 20.180 54.608 1.00 21.73 88 GLY B O 1
ATOM 2756 N N . ASP B 1 89 ? 4.695 21.163 54.923 1.00 20.87 89 ASP B N 1
ATOM 2757 C CA . ASP B 1 89 ? 4.062 22.484 54.830 1.00 20.75 89 ASP B CA 1
ATOM 2758 C C . ASP B 1 89 ? 3.661 22.745 53.397 1.00 20.17 89 ASP B C 1
ATOM 2759 O O . ASP B 1 89 ? 4.395 22.444 52.454 1.00 21.93 89 ASP B O 1
ATOM 2764 N N . LEU B 1 90 ? 2.536 23.392 53.216 1.00 18.80 90 LEU B N 1
ATOM 2765 C CA . LEU B 1 90 ? 2.068 23.694 51.882 1.00 18.51 90 LEU B CA 1
ATOM 2766 C C . LEU B 1 90 ? 2.188 25.216 51.763 1.00 18.38 90 LEU B C 1
ATOM 2767 O O . LEU B 1 90 ? 1.470 25.929 52.413 1.00 18.84 90 LEU B O 1
ATOM 2772 N N . ILE B 1 91 ? 3.092 25.737 50.934 1.00 18.12 91 ILE B N 1
ATOM 2773 C CA . ILE B 1 91 ? 3.299 27.195 50.896 1.00 15.71 91 ILE B CA 1
ATOM 2774 C C . ILE B 1 91 ? 2.905 27.755 49.548 1.00 15.55 91 ILE B C 1
ATOM 2775 O O . ILE B 1 91 ? 3.346 27.252 48.508 1.00 16.31 91 ILE B O 1
ATOM 2780 N N . LYS B 1 92 ? 2.072 28.794 49.549 1.00 15.43 92 LYS B N 1
ATOM 2781 C CA . LYS B 1 92 ? 1.776 29.518 48.320 1.00 15.21 92 LYS B CA 1
ATOM 2782 C C . LYS B 1 92 ? 2.714 30.714 48.219 1.00 16.78 92 LYS B C 1
ATOM 2783 O O . LYS B 1 92 ? 2.670 31.612 49.078 1.00 16.60 92 LYS B O 1
ATOM 2789 N N . VAL B 1 93 ? 3.526 30.759 47.160 1.00 16.44 93 VAL B N 1
ATOM 2790 C CA . VAL B 1 93 ? 4.368 31.909 46.921 1.00 15.97 93 VAL B CA 1
ATOM 2791 C C . VAL B 1 93 ? 3.823 32.801 45.840 1.00 18.08 93 VAL B C 1
ATOM 2792 O O . VAL B 1 93 ? 3.821 32.466 44.691 1.00 18.60 93 VAL B O 1
ATOM 2796 N N . ASP B 1 94 ? 3.373 33.979 46.223 1.00 19.51 94 ASP B N 1
ATOM 2797 C CA . ASP B 1 94 ? 2.776 34.915 45.280 1.00 20.86 94 ASP B CA 1
ATOM 2798 C C . ASP B 1 94 ? 3.799 36.080 45.026 1.00 21.34 94 ASP B C 1
ATOM 2799 O O . ASP B 1 94 ? 4.435 36.522 45.939 1.00 19.77 94 ASP B O 1
ATOM 2804 N N . MET B 1 95 ? 4.002 36.497 43.766 1.00 22.92 95 MET B N 1
ATOM 2805 C CA . MET B 1 95 ? 4.912 37.618 43.425 1.00 22.93 95 MET B CA 1
ATOM 2806 C C . MET B 1 95 ? 4.391 38.301 42.156 1.00 23.59 95 MET B C 1
ATOM 2807 O O . MET B 1 95 ? 3.639 37.700 41.359 1.00 24.62 95 MET B O 1
ATOM 2812 N N . CYS B 1 96 ? 4.815 39.544 41.967 1.00 22.35 96 CYS B N 1
ATOM 2813 C CA . CYS B 1 96 ? 4.446 40.336 40.834 1.00 22.07 96 CYS B CA 1
ATOM 2814 C C . CYS B 1 96 ? 5.709 40.992 40.317 1.00 21.97 96 CYS B C 1
ATOM 2815 O O . CYS B 1 96 ? 6.573 41.380 41.082 1.00 19.42 96 CYS B O 1
ATOM 2818 N N . VAL B 1 97 ? 5.795 41.152 39.009 1.00 22.65 97 VAL B N 1
ATOM 2819 C CA . VAL B 1 97 ? 6.986 41.742 38.433 1.00 23.10 97 VAL B CA 1
ATOM 2820 C C . VAL B 1 97 ? 6.558 42.917 37.569 1.00 22.67 97 VAL B C 1
ATOM 2821 O O . VAL B 1 97 ? 5.596 42.816 36.854 1.00 22.17 97 VAL B O 1
ATOM 2825 N N . ASP B 1 98 ? 7.243 44.048 37.685 1.00 21.83 98 ASP B N 1
ATOM 2826 C CA . ASP B 1 98 ? 7.115 45.110 36.707 1.00 22.58 98 ASP B CA 1
ATOM 2827 C C . ASP B 1 98 ? 8.459 45.154 35.972 1.00 23.07 98 ASP B C 1
ATOM 2828 O O . ASP B 1 98 ? 9.504 45.453 36.574 1.00 24.17 98 ASP B O 1
ATOM 2833 N N . LEU B 1 99 ? 8.454 44.731 34.712 1.00 23.57 99 LEU B N 1
ATOM 2834 C CA . LEU B 1 99 ? 9.674 44.665 33.933 1.00 24.11 99 LEU B CA 1
ATOM 2835 C C . LEU B 1 99 ? 9.537 45.704 32.842 1.00 25.52 99 LEU B C 1
ATOM 2836 O O . LEU B 1 99 ? 8.755 45.507 31.911 1.00 25.63 99 LEU B O 1
ATOM 2841 N N . LYS B 1 100 ? 10.184 46.872 32.999 1.00 25.79 100 LYS B N 1
ATOM 2842 C CA . LYS B 1 100 ? 10.103 47.927 31.956 1.00 27.03 100 LYS B CA 1
ATOM 2843 C C . LYS B 1 100 ? 8.671 48.473 31.739 1.00 27.07 100 LYS B C 1
ATOM 2844 O O . LYS B 1 100 ? 8.347 48.960 30.691 1.00 27.11 100 LYS B O 1
ATOM 2850 N N . GLY B 1 101 ? 7.820 48.412 32.736 1.00 27.69 101 GLY B N 1
ATOM 2851 C CA . GLY B 1 101 ? 6.486 48.935 32.571 1.00 27.56 101 GLY B CA 1
ATOM 2852 C C . GLY B 1 101 ? 5.483 47.824 32.353 1.00 28.68 101 GLY B C 1
ATOM 2853 O O . GLY B 1 101 ? 4.307 48.070 32.530 1.00 30.48 101 GLY B O 1
ATOM 2854 N N . ALA B 1 102 ? 5.936 46.592 32.060 1.00 27.50 102 ALA B N 1
ATOM 2855 C CA . ALA B 1 102 ? 5.019 45.467 31.852 1.00 25.39 102 ALA B CA 1
ATOM 2856 C C . ALA B 1 102 ? 4.819 44.590 33.112 1.00 24.37 102 ALA B C 1
ATOM 2857 O O . ALA B 1 102 ? 5.766 43.985 33.610 1.00 23.04 102 ALA B O 1
ATOM 2859 N N . ILE B 1 103 ? 3.570 44.489 33.567 1.00 23.12 103 ILE B N 1
ATOM 2860 C CA . ILE B 1 103 ? 3.222 43.813 34.767 1.00 23.01 103 ILE B CA 1
ATOM 2861 C C . ILE B 1 103 ? 2.901 42.314 34.529 1.00 25.18 103 ILE B C 1
ATOM 2862 O O . ILE B 1 103 ? 2.393 41.961 33.449 1.00 25.56 103 ILE B O 1
ATOM 2867 N N . SER B 1 104 ? 3.266 41.439 35.481 1.00 23.73 104 SER B N 1
ATOM 2868 C CA . SER B 1 104 ? 2.725 40.103 35.524 1.00 24.30 104 SER B CA 1
ATOM 2869 C C . SER B 1 104 ? 2.689 39.683 36.986 1.00 24.68 104 SER B C 1
ATOM 2870 O O . SER B 1 104 ? 3.482 40.230 37.817 1.00 25.24 104 SER B O 1
ATOM 2873 N N . ASP B 1 105 ? 1.764 38.758 37.281 1.00 22.61 105 ASP B N 1
ATOM 2874 C CA . ASP B 1 105 ? 1.392 38.305 38.631 1.00 24.34 105 ASP B CA 1
ATOM 2875 C C . ASP B 1 105 ? 1.342 36.766 38.558 1.00 23.78 105 ASP B C 1
ATOM 2876 O O . ASP B 1 105 ? 0.767 36.226 37.598 1.00 22.70 105 ASP B O 1
ATOM 2881 N N . SER B 1 106 ? 1.879 36.060 39.548 1.00 23.00 106 SER B N 1
ATOM 2882 C CA . SER B 1 106 ? 1.730 34.604 39.519 1.00 24.84 106 SER B CA 1
ATOM 2883 C C . SER B 1 106 ? 1.957 34.032 40.889 1.00 24.20 106 SER B C 1
ATOM 2884 O O . SER B 1 106 ? 3.029 34.186 41.414 1.00 26.32 106 SER B O 1
ATOM 2887 N N . CYS B 1 107 ? 0.974 33.356 41.452 1.00 22.27 107 CYS B N 1
ATOM 2888 C CA . CYS B 1 107 ? 1.174 32.634 42.672 1.00 20.72 107 CYS B CA 1
ATOM 2889 C C . CYS B 1 107 ? 1.310 31.174 42.302 1.00 20.44 107 CYS B C 1
ATOM 2890 O O . CYS B 1 107 ? 0.513 30.673 41.474 1.00 20.08 107 CYS B O 1
ATOM 2893 N N . TRP B 1 108 ? 2.271 30.464 42.914 1.00 19.56 108 TRP B N 1
ATOM 2894 C CA . TRP B 1 108 ? 2.343 29.020 42.775 1.00 17.98 108 TRP B CA 1
ATOM 2895 C C . TRP B 1 108 ? 2.458 28.338 44.155 1.00 18.95 108 TRP B C 1
ATOM 2896 O O . TRP B 1 108 ? 3.030 28.910 45.056 1.00 20.23 108 TRP B O 1
ATOM 2907 N N . SER B 1 109 ? 2.025 27.078 44.270 1.00 17.58 109 SER B N 1
ATOM 2908 C CA . SER B 1 109 ? 2.112 26.289 45.446 1.00 17.08 109 SER B CA 1
ATOM 2909 C C . SER B 1 109 ? 3.264 25.272 45.456 1.00 17.12 109 SER B C 1
ATOM 2910 O O . SER B 1 109 ? 3.595 24.694 44.437 1.00 17.07 109 SER B O 1
ATOM 2913 N N . TYR B 1 110 ? 3.849 25.045 46.627 1.00 14.67 110 TYR B N 1
ATOM 2914 C CA . TYR B 1 110 ? 4.942 24.064 46.761 1.00 15.51 110 TYR B CA 1
ATOM 2915 C C . TYR B 1 110 ? 4.670 23.289 48.036 1.00 14.77 110 TYR B C 1
ATOM 2916 O O . TYR B 1 110 ? 4.172 23.919 49.044 1.00 14.78 110 TYR B O 1
ATOM 2925 N N . VAL B 1 111 ? 4.949 21.980 48.040 1.00 15.38 111 VAL B N 1
ATOM 2926 C CA . VAL B 1 111 ? 4.873 21.230 49.315 1.00 17.40 111 VAL B CA 1
ATOM 2927 C C . VAL B 1 111 ? 6.319 21.228 49.744 1.00 17.21 111 VAL B C 1
ATOM 2928 O O . VAL B 1 111 ? 7.158 20.902 48.951 1.00 16.08 111 VAL B O 1
ATOM 2932 N N . VAL B 1 112 ? 6.604 21.470 51.000 1.00 18.02 112 VAL B N 1
ATOM 2933 C CA . VAL B 1 112 ? 7.969 21.474 51.490 1.00 16.80 112 VAL B CA 1
ATOM 2934 C C . VAL B 1 112 ? 8.359 20.050 51.911 1.00 18.99 112 VAL B C 1
ATOM 2935 O O . VAL B 1 112 ? 7.687 19.424 52.781 1.00 15.93 112 VAL B O 1
ATOM 2939 N N . GLY B 1 113 ? 9.434 19.523 51.315 1.00 19.31 113 GLY B N 1
ATOM 2940 C CA . GLY B 1 113 ? 9.826 18.128 51.666 1.00 21.60 113 GLY B CA 1
ATOM 2941 C C . GLY B 1 113 ? 8.739 17.064 51.419 1.00 23.87 113 GLY B C 1
ATOM 2942 O O . GLY B 1 113 ? 8.135 17.035 50.357 1.00 24.72 113 GLY B O 1
ATOM 2943 N N . GLU B 1 114 ? 8.467 16.212 52.391 1.00 24.49 114 GLU B N 1
ATOM 2944 C CA . GLU B 1 114 ? 7.581 15.065 52.184 1.00 27.89 114 GLU B CA 1
ATOM 2945 C C . GLU B 1 114 ? 6.123 15.499 52.223 1.00 25.97 114 GLU B C 1
ATOM 2946 O O . GLU B 1 114 ? 5.717 16.170 53.180 1.00 27.94 114 GLU B O 1
ATOM 2952 N N . 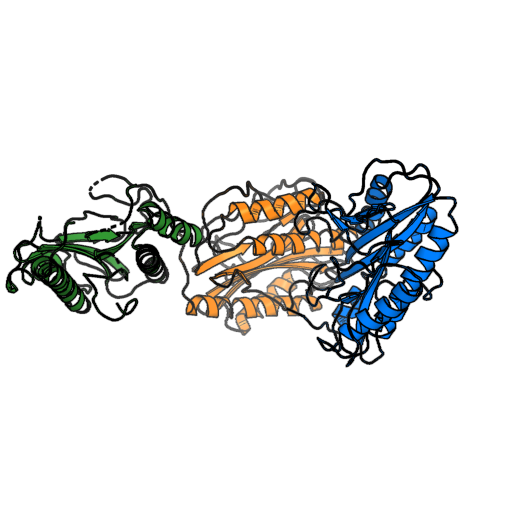SER B 1 115 ? 5.331 15.185 51.210 1.00 25.42 115 SER B N 1
ATOM 2953 C CA . SER B 1 115 ? 3.897 15.477 51.349 1.00 25.27 115 SER B CA 1
ATOM 2954 C C . SER B 1 115 ? 3.053 14.326 51.714 1.00 23.31 115 SER B C 1
ATOM 2955 O O . SER B 1 115 ? 3.564 13.357 52.224 1.00 23.54 115 SER B O 1
ATOM 2958 N N . THR B 1 116 ? 1.757 14.521 51.579 1.00 20.79 116 THR B N 1
ATOM 2959 C CA . THR B 1 116 ? 0.766 13.550 51.999 1.00 20.63 116 THR B CA 1
ATOM 2960 C C . THR B 1 116 ? -0.265 13.406 50.879 1.00 20.86 116 THR B C 1
ATOM 2961 O O . THR B 1 116 ? -0.373 14.275 50.003 1.00 21.14 116 THR B O 1
ATOM 2965 N N . PRO B 1 117 ? -1.001 12.292 50.876 1.00 21.87 117 PRO B N 1
ATOM 2966 C CA . PRO B 1 117 ? -2.121 12.100 49.916 1.00 20.44 117 PRO B CA 1
ATOM 2967 C C . PRO B 1 117 ? -2.999 13.314 49.915 1.00 18.31 117 PRO B C 1
ATOM 2968 O O . PRO B 1 117 ? -3.345 13.849 48.881 1.00 16.85 117 PRO B O 1
ATOM 2972 N N . GLU B 1 118 ? -3.304 13.811 51.094 1.00 19.16 118 GLU B N 1
ATOM 2973 C CA . GLU B 1 118 ? -4.249 14.922 51.215 1.00 19.92 118 GLU B CA 1
ATOM 2974 C C . GLU B 1 118 ? -3.713 16.179 50.457 1.00 18.79 118 GLU B C 1
ATOM 2975 O O . GLU B 1 118 ? -4.431 16.840 49.716 1.00 18.65 118 GLU B O 1
ATOM 2981 N N . ILE B 1 119 ? -2.430 16.481 50.643 1.00 17.02 119 ILE B N 1
ATOM 2982 C CA . ILE B 1 119 ? -1.819 17.661 50.021 1.00 15.30 119 ILE B CA 1
ATOM 2983 C C . ILE B 1 119 ? -1.587 17.469 48.529 1.00 17.34 119 ILE B C 1
ATOM 2984 O O . ILE B 1 119 ? -1.880 18.361 47.710 1.00 18.63 119 ILE B O 1
ATOM 2989 N N . ASP B 1 120 ? -1.151 16.279 48.140 1.00 17.28 120 ASP B N 1
ATOM 2990 C CA . ASP B 1 120 ? -1.008 16.027 46.707 1.00 20.30 120 ASP B CA 1
ATOM 2991 C C . ASP B 1 120 ? -2.338 16.133 46.035 1.00 20.14 120 ASP B C 1
ATOM 2992 O O . ASP B 1 120 ? -2.390 16.581 44.887 1.00 20.60 120 ASP B O 1
ATOM 2997 N N . ARG B 1 121 ? -3.410 15.707 46.719 1.00 18.80 121 ARG B N 1
ATOM 2998 C CA . ARG B 1 121 ? -4.716 15.721 46.011 1.00 18.28 121 ARG B CA 1
ATOM 2999 C C . ARG B 1 121 ? -5.230 17.167 45.891 1.00 16.97 121 ARG B C 1
ATOM 3000 O O . ARG B 1 121 ? -5.625 17.610 44.825 1.00 16.99 121 ARG B O 1
ATOM 3008 N N . LEU B 1 122 ? -5.199 17.916 47.005 1.00 17.08 122 LEU B N 1
ATOM 3009 C CA . LEU B 1 122 ? -5.521 19.332 46.971 1.00 15.75 122 LEU B CA 1
ATOM 3010 C C . LEU B 1 122 ? -4.800 20.155 45.870 1.00 15.76 122 LEU B C 1
ATOM 3011 O O . LEU B 1 122 ? -5.414 20.961 45.187 1.00 16.82 122 LEU B O 1
ATOM 3016 N N . MET B 1 123 ? -3.494 19.963 45.753 1.00 15.78 123 MET B N 1
ATOM 3017 C CA A MET B 1 123 ? -2.613 20.639 44.795 0.20 16.23 123 MET B CA 1
ATOM 3018 C CA B MET B 1 123 ? -2.675 20.715 44.784 0.80 16.29 123 MET B CA 1
ATOM 3019 C C . MET B 1 123 ? -3.110 20.420 43.373 1.00 16.11 123 MET B C 1
ATOM 3020 O O . MET B 1 123 ? -3.310 21.336 42.625 1.00 17.30 123 MET B O 1
ATOM 3029 N N . GLU B 1 124 ? -3.257 19.150 42.997 1.00 16.13 124 GLU B N 1
ATOM 3030 C CA . GLU B 1 124 ? -3.678 18.805 41.650 1.00 16.55 124 GLU B CA 1
ATOM 3031 C C . GLU B 1 124 ? -5.107 19.232 41.366 1.00 17.75 124 GLU B C 1
ATOM 3032 O O . GLU B 1 124 ? -5.376 19.683 40.239 1.00 17.02 124 GLU B O 1
ATOM 3038 N N . VAL B 1 125 ? -6.009 19.187 42.374 1.00 16.61 125 VAL B N 1
ATOM 3039 C CA . VAL B 1 125 ? -7.362 19.696 42.084 1.00 16.56 125 VAL B CA 1
ATOM 3040 C C . VAL B 1 125 ? -7.318 21.204 41.845 1.00 17.18 125 VAL B C 1
ATOM 3041 O O . VAL B 1 125 ? -7.957 21.721 40.911 1.00 18.29 125 VAL B O 1
ATOM 3045 N N . THR B 1 126 ? -6.513 21.919 42.625 1.00 17.27 126 THR B N 1
ATOM 3046 C CA . THR B 1 126 ? -6.480 23.363 42.494 1.00 16.36 126 THR B CA 1
ATOM 3047 C C . THR B 1 126 ? -5.869 23.810 41.184 1.00 16.83 126 THR B C 1
ATOM 3048 O O . THR B 1 126 ? -6.379 24.691 40.498 1.00 15.98 126 THR B O 1
ATOM 3052 N N . LYS B 1 127 ? -4.774 23.167 40.839 1.00 18.49 127 LYS B N 1
ATOM 3053 C CA . LYS B 1 127 ? -4.067 23.392 39.543 1.00 20.22 127 LYS B CA 1
ATOM 3054 C C . LYS B 1 127 ? -4.968 23.058 38.330 1.00 20.41 127 LYS B C 1
ATOM 3055 O O . LYS B 1 127 ? -5.021 23.824 37.371 1.00 21.55 127 LYS B O 1
ATOM 3061 N N . LYS B 1 128 ? -5.692 21.942 38.407 1.00 21.24 128 LYS B N 1
ATOM 3062 C CA . LYS B 1 128 ? -6.625 21.581 37.352 1.00 22.48 128 LYS B CA 1
ATOM 3063 C C . LYS B 1 128 ? -7.729 22.621 37.252 1.00 21.52 128 LYS B C 1
ATOM 3064 O O . LYS B 1 128 ? -8.073 23.063 36.158 1.00 23.65 128 LYS B O 1
ATOM 3070 N N . ALA B 1 129 ? -8.230 23.074 38.397 1.00 19.55 129 ALA B N 1
ATOM 3071 C CA . ALA B 1 129 ? -9.230 24.147 38.447 1.00 18.98 129 ALA B CA 1
ATOM 3072 C C . ALA B 1 129 ? -8.739 25.417 37.727 1.00 17.46 129 ALA B C 1
ATOM 3073 O O . ALA B 1 129 ? -9.440 26.033 36.888 1.00 17.40 129 ALA B O 1
ATOM 3075 N N . LEU B 1 130 ? -7.499 25.801 38.031 1.00 17.72 130 LEU B N 1
ATOM 3076 C CA . LEU B 1 130 ? -6.858 26.955 37.349 1.00 16.77 130 LEU B CA 1
ATOM 3077 C C . LEU B 1 130 ? -7.042 26.841 35.829 1.00 17.54 130 LEU B C 1
ATOM 3078 O O . LEU B 1 130 ? -7.511 27.795 35.142 1.00 17.79 130 LEU B O 1
ATOM 3083 N N . TYR B 1 131 ? -6.579 25.733 35.299 1.00 17.65 131 TYR B N 1
ATOM 3084 C CA . TYR B 1 131 ? -6.529 25.609 33.837 1.00 20.59 131 TYR B CA 1
ATOM 3085 C C . TYR B 1 131 ? -7.949 25.383 33.287 1.00 21.23 131 TYR B C 1
ATOM 3086 O O . TYR B 1 131 ? -8.213 25.655 32.133 1.00 23.22 131 TYR B O 1
ATOM 3095 N N . LEU B 1 132 ? -8.878 24.932 34.120 1.00 23.36 132 LEU B N 1
ATOM 3096 C CA . LEU B 1 132 ? -10.294 24.849 33.663 1.00 23.38 132 LEU B CA 1
ATOM 3097 C C . LEU B 1 132 ? -10.824 26.224 33.570 1.00 24.10 132 LEU B C 1
ATOM 3098 O O . LEU B 1 132 ? -11.634 26.507 32.676 1.00 25.36 132 LEU B O 1
ATOM 3103 N N . GLY B 1 133 ? -10.422 27.098 34.497 1.00 22.73 133 GLY B N 1
ATOM 3104 C CA . GLY B 1 133 ? -10.880 28.469 34.393 1.00 21.71 133 GLY B CA 1
ATOM 3105 C C . GLY B 1 133 ? -10.333 29.133 33.145 1.00 22.25 133 GLY B C 1
ATOM 3106 O O . GLY B 1 133 ? -11.063 29.822 32.426 1.00 23.03 133 GLY B O 1
ATOM 3107 N N . ILE B 1 134 ? -9.046 28.961 32.903 1.00 21.88 134 ILE B N 1
ATOM 3108 C CA . ILE B 1 134 ? -8.346 29.523 31.729 1.00 23.67 134 ILE B CA 1
ATOM 3109 C C . ILE B 1 134 ? -9.005 29.193 30.358 1.00 25.20 134 ILE B C 1
ATOM 3110 O O . ILE B 1 134 ? -9.173 30.069 29.504 1.00 25.41 134 ILE B O 1
ATOM 3115 N N . GLU B 1 135 ? -9.334 27.916 30.176 1.00 26.16 135 GLU B N 1
ATOM 3116 C CA . GLU B 1 135 ? -10.138 27.394 29.068 1.00 27.45 135 GLU B CA 1
ATOM 3117 C C . GLU B 1 135 ? -11.421 28.246 28.864 1.00 26.78 135 GLU B C 1
ATOM 3118 O O . GLU B 1 135 ? -11.920 28.373 27.771 1.00 27.21 135 GLU B O 1
ATOM 3124 N N . GLN B 1 136 ? -11.935 28.918 29.874 1.00 26.51 136 GLN B N 1
ATOM 3125 C CA . GLN B 1 136 ? -13.171 29.688 29.663 1.00 25.49 136 GLN B CA 1
ATOM 3126 C C . GLN B 1 136 ? -12.892 31.161 29.335 1.00 25.91 136 GLN B C 1
ATOM 3127 O O . GLN B 1 136 ? -13.803 31.987 29.122 1.00 23.95 136 GLN B O 1
ATOM 3133 N N . ALA B 1 137 ? -11.612 31.509 29.314 1.00 26.28 137 ALA B N 1
ATOM 3134 C CA . ALA B 1 137 ? -11.274 32.907 29.134 1.00 27.16 137 ALA B CA 1
ATOM 3135 C C . ALA B 1 137 ? -11.135 33.166 27.625 1.00 28.04 137 ALA B C 1
ATOM 3136 O O . ALA B 1 137 ? -10.031 33.418 27.156 1.00 27.88 137 ALA B O 1
ATOM 3138 N N . GLN B 1 138 ? -12.220 32.993 26.871 1.00 28.50 138 GLN B N 1
ATOM 3139 C CA . GLN B 1 138 ? -12.190 33.152 25.409 1.00 30.18 138 GLN B CA 1
ATOM 3140 C C . GLN B 1 138 ? -12.870 34.477 25.113 1.00 30.83 138 GLN B C 1
ATOM 3141 O O . GLN B 1 138 ? -13.797 34.880 25.865 1.00 30.04 138 GLN B O 1
ATOM 3147 N N . VAL B 1 139 ? -12.468 35.129 24.004 1.00 31.78 139 VAL B N 1
ATOM 3148 C CA . VAL B 1 139 ? -13.185 36.352 23.533 1.00 32.53 139 VAL B CA 1
ATOM 3149 C C . VAL B 1 139 ? -14.669 36.035 23.336 1.00 31.73 139 VAL B C 1
ATOM 3150 O O . VAL B 1 139 ? -15.001 35.033 22.743 1.00 31.69 139 VAL B O 1
ATOM 3154 N N . GLY B 1 140 ? -15.553 36.849 23.877 1.00 31.98 140 GLY B N 1
ATOM 3155 C CA . GLY B 1 140 ? -16.992 36.559 23.807 1.00 33.13 140 GLY B CA 1
ATOM 3156 C C . GLY B 1 140 ? -17.537 35.997 25.119 1.00 34.05 140 GLY B C 1
ATOM 3157 O O . GLY B 1 140 ? -18.662 36.328 25.552 1.00 32.67 140 GLY B O 1
ATOM 3158 N N . ASN B 1 141 ? -16.735 35.178 25.796 1.00 32.81 141 ASN B N 1
ATOM 3159 C CA . ASN B 1 141 ? -17.235 34.601 27.019 1.00 32.89 141 ASN B CA 1
ATOM 3160 C C . ASN B 1 141 ? -17.429 35.612 28.108 1.00 33.37 141 ASN B C 1
ATOM 3161 O O . ASN B 1 141 ? -16.824 36.661 28.119 1.00 33.76 141 ASN B O 1
ATOM 3166 N N . ARG B 1 142 ? -18.282 35.287 29.047 1.00 33.69 142 ARG B N 1
ATOM 3167 C CA . ARG B 1 142 ? -18.542 36.157 30.157 1.00 32.72 142 ARG B CA 1
ATOM 3168 C C . ARG B 1 142 ? -17.719 35.700 31.379 1.00 31.26 142 ARG B C 1
ATOM 3169 O O . ARG B 1 142 ? -17.488 34.535 31.583 1.00 30.39 142 ARG B O 1
ATOM 3177 N N . ILE B 1 143 ? -17.324 36.657 32.195 1.00 29.04 143 ILE B N 1
ATOM 3178 C CA . ILE B 1 143 ? -16.484 36.417 33.315 1.00 28.23 143 ILE B CA 1
ATOM 3179 C C . ILE B 1 143 ? -17.047 35.240 34.174 1.00 26.94 143 ILE B C 1
ATOM 3180 O O . ILE B 1 143 ? -16.272 34.448 34.678 1.00 26.31 143 ILE B O 1
ATOM 3185 N N . GLY B 1 144 ? -18.367 35.152 34.315 1.00 24.93 144 GLY B N 1
ATOM 3186 C CA . GLY B 1 144 ? -19.028 34.140 35.151 1.00 24.16 144 GLY B CA 1
ATOM 3187 C C . GLY B 1 144 ? -18.783 32.733 34.634 1.00 24.56 144 GLY B C 1
ATOM 3188 O O . GLY B 1 144 ? -18.854 31.770 35.379 1.00 23.51 144 GLY B O 1
ATOM 3189 N N . ASP B 1 145 ? -18.507 32.630 33.333 1.00 24.51 145 ASP B N 1
ATOM 3190 C CA . ASP B 1 145 ? -18.094 31.404 32.756 1.00 25.06 145 ASP B CA 1
ATOM 3191 C C . ASP B 1 145 ? -16.884 30.868 33.467 1.00 25.28 145 ASP B C 1
ATOM 3192 O O . ASP B 1 145 ? -16.868 29.680 33.794 1.00 25.60 145 ASP B O 1
ATOM 3197 N N . ILE B 1 146 ? -15.881 31.735 33.713 1.00 23.99 146 ILE B N 1
ATOM 3198 C CA . ILE B 1 146 ? -14.661 31.285 34.330 1.00 22.55 146 ILE B CA 1
ATOM 3199 C C . ILE B 1 146 ? -15.003 30.721 35.697 1.00 22.08 146 ILE B C 1
ATOM 3200 O O . ILE B 1 146 ? -14.551 29.650 36.052 1.00 21.70 146 ILE B O 1
ATOM 3205 N N . GLY B 1 147 ? -15.802 31.471 36.447 1.00 21.85 147 GLY B N 1
ATOM 3206 C CA . GLY B 1 147 ? -16.132 31.185 37.835 1.00 22.11 147 GLY B CA 1
ATOM 3207 C C . GLY B 1 147 ? -16.926 29.904 37.948 1.00 23.38 147 GLY B C 1
ATOM 3208 O O . GLY B 1 147 ? -16.689 29.065 38.839 1.00 22.26 147 GLY B O 1
ATOM 3209 N N . HIS B 1 148 ? -17.790 29.675 36.972 1.00 23.38 148 HIS B N 1
ATOM 3210 C CA . HIS B 1 148 ? -18.701 28.526 37.053 1.00 24.83 148 HIS B CA 1
ATOM 3211 C C . HIS B 1 148 ? -17.948 27.283 36.806 1.00 23.80 148 HIS B C 1
ATOM 3212 O O . HIS B 1 148 ? -18.146 26.317 37.487 1.00 25.09 148 HIS B O 1
ATOM 3219 N N . ALA B 1 149 ? -17.033 27.327 35.841 1.00 23.48 149 ALA B N 1
ATOM 3220 C CA . ALA B 1 149 ? -16.177 26.183 35.565 1.00 22.06 149 ALA B CA 1
ATOM 3221 C C . ALA B 1 149 ? -15.373 25.805 36.792 1.00 21.81 149 ALA B C 1
ATOM 3222 O O . ALA B 1 149 ? -15.268 24.637 37.119 1.00 23.28 149 ALA B O 1
ATOM 3224 N N . ILE B 1 150 ? -14.813 26.789 37.490 1.00 20.67 150 ILE B N 1
ATOM 3225 C CA . ILE B 1 150 ? -13.926 26.483 38.590 1.00 20.06 150 ILE B CA 1
ATOM 3226 C C . ILE B 1 150 ? -14.685 25.924 39.750 1.00 20.33 150 ILE B C 1
ATOM 3227 O O . ILE B 1 150 ? -14.306 24.886 40.309 1.00 20.86 150 ILE B O 1
ATOM 3232 N N . GLN B 1 151 ? -15.738 26.618 40.127 1.00 21.04 151 GLN B N 1
ATOM 3233 C CA . GLN B 1 151 ? -16.633 26.179 41.209 1.00 22.97 151 GLN B CA 1
ATOM 3234 C C . GLN B 1 151 ? -17.209 24.759 41.061 1.00 23.51 151 GLN B C 1
ATOM 3235 O O . GLN B 1 151 ? -17.218 23.975 42.002 1.00 22.82 151 GLN B O 1
ATOM 3241 N N . THR B 1 152 ? -17.788 24.492 39.890 1.00 24.33 152 THR B N 1
ATOM 3242 C CA . THR B 1 152 ? -18.407 23.205 39.573 1.00 24.01 152 THR B CA 1
ATOM 3243 C C . THR B 1 152 ? -17.358 22.067 39.764 1.00 24.19 152 THR B C 1
ATOM 3244 O O . THR B 1 152 ? -17.608 21.008 40.378 1.00 23.09 152 THR B O 1
ATOM 3248 N N . TYR B 1 153 ? -16.164 22.303 39.223 1.00 22.87 153 TYR B N 1
ATOM 3249 C CA . TYR B 1 153 ? -15.169 21.310 39.330 1.00 22.05 153 TYR B CA 1
ATOM 3250 C C . TYR B 1 153 ? -14.685 21.189 40.804 1.00 20.42 153 TYR B C 1
ATOM 3251 O O . TYR B 1 153 ? -14.518 20.110 41.337 1.00 21.17 153 TYR B O 1
ATOM 3260 N N . VAL B 1 154 ? -14.494 22.291 41.473 1.00 19.95 154 VAL B N 1
ATOM 3261 C CA . VAL B 1 154 ? -13.895 22.263 42.828 1.00 18.05 154 VAL B CA 1
ATOM 3262 C C . VAL B 1 154 ? -14.867 21.681 43.850 1.00 18.26 154 VAL B C 1
ATOM 3263 O O . VAL B 1 154 ? -14.491 20.816 44.661 1.00 17.42 154 VAL B O 1
ATOM 3267 N N . GLU B 1 155 ? -16.086 22.165 43.828 1.00 17.38 155 GLU B N 1
ATOM 3268 C CA . GLU B 1 155 ? -17.192 21.585 44.669 1.00 18.41 155 GLU B CA 1
ATOM 3269 C C . GLU B 1 155 ? -17.464 20.121 44.289 1.00 18.08 155 GLU B C 1
ATOM 3270 O O . GLU B 1 155 ? -17.625 19.262 45.124 1.00 18.35 155 GLU B O 1
ATOM 3276 N N . GLY B 1 156 ? -17.350 19.805 43.004 1.00 19.35 156 GLY B N 1
ATOM 3277 C CA . GLY B 1 156 ? -17.423 18.401 42.576 1.00 19.29 156 GLY B CA 1
ATOM 3278 C C . GLY B 1 156 ? -16.414 17.510 43.303 1.00 20.65 156 GLY B C 1
ATOM 3279 O O . GLY B 1 156 ? -16.690 16.304 43.572 1.00 22.00 156 GLY B O 1
ATOM 3280 N N . GLU B 1 157 ? -15.252 18.066 43.634 1.00 17.80 157 GLU B N 1
ATOM 3281 C CA . GLU B 1 157 ? -14.196 17.260 44.297 1.00 17.78 157 GLU B CA 1
ATOM 3282 C C . GLU B 1 157 ? -14.309 17.322 45.788 1.00 18.41 157 GLU B C 1
ATOM 3283 O O . GLU B 1 157 ? -13.494 16.733 46.450 1.00 18.97 157 GLU B O 1
ATOM 3289 N N . GLY B 1 158 ? -15.287 18.044 46.348 1.00 17.65 158 GLY B N 1
ATOM 3290 C CA . GLY B 1 158 ? -15.393 18.004 47.798 1.00 18.18 158 GLY B CA 1
ATOM 3291 C C . GLY B 1 158 ? -14.743 19.219 48.513 1.00 18.91 158 GLY B C 1
ATOM 3292 O O . GLY B 1 158 ? -14.701 19.268 49.741 1.00 18.60 158 GLY B O 1
ATOM 3293 N N . TYR B 1 159 ? -14.252 20.202 47.764 1.00 18.36 159 TYR B N 1
ATOM 3294 C CA . TYR B 1 159 ? -13.463 21.319 48.386 1.00 19.82 159 TYR B CA 1
ATOM 3295 C C . TYR B 1 159 ? -14.336 22.603 48.419 1.00 20.71 159 TYR B C 1
ATOM 3296 O O . TYR B 1 159 ? -15.411 22.640 47.791 1.00 21.51 159 TYR B O 1
ATOM 3305 N N . GLY B 1 160 ? -13.931 23.631 49.160 1.00 21.58 160 GLY B N 1
ATOM 3306 C CA . GLY B 1 160 ? -14.678 24.933 49.145 1.00 19.91 160 GLY B CA 1
ATOM 3307 C C . GLY B 1 160 ? -13.925 25.966 48.297 1.00 20.77 160 GLY B C 1
ATOM 3308 O O . GLY B 1 160 ? -12.667 25.975 48.299 1.00 20.82 160 GLY B O 1
ATOM 3309 N N . VAL B 1 161 ? -14.638 26.825 47.564 1.00 18.45 161 VAL B N 1
ATOM 3310 C CA . VAL B 1 161 ? -13.932 27.808 46.800 1.00 21.05 161 VAL B CA 1
ATOM 3311 C C . VAL B 1 161 ? -14.005 29.173 47.442 1.00 20.63 161 VAL B C 1
ATOM 3312 O O . VAL B 1 161 ? -15.083 29.706 47.699 1.00 20.53 161 VAL B O 1
ATOM 3316 N N . VAL B 1 162 ? -12.821 29.723 47.780 1.00 20.88 162 VAL B N 1
ATOM 3317 C CA . VAL B 1 162 ? -12.761 30.962 48.524 1.00 18.75 162 VAL B CA 1
ATOM 3318 C C . VAL B 1 162 ? -13.562 32.014 47.739 1.00 20.58 162 VAL B C 1
ATOM 3319 O O . VAL B 1 162 ? -13.469 32.156 46.474 1.00 17.79 162 VAL B O 1
ATOM 3323 N N . ARG B 1 163 ? -14.284 32.836 48.479 1.00 21.08 163 ARG B N 1
ATOM 3324 C CA . ARG B 1 163 ? -14.984 33.820 47.724 1.00 24.51 163 ARG B CA 1
ATOM 3325 C C . ARG B 1 163 ? -14.645 35.240 48.032 1.00 25.46 163 ARG B C 1
ATOM 3326 O O . ARG B 1 163 ? -14.979 36.135 47.289 1.00 25.45 163 ARG B O 1
ATOM 3334 N N . ASP B 1 164 ? -13.883 35.438 49.088 1.00 26.36 164 ASP B N 1
ATOM 3335 C CA . ASP B 1 164 ? -13.540 36.805 49.466 1.00 26.77 164 ASP B CA 1
ATOM 3336 C C . ASP B 1 164 ? -12.420 37.392 48.660 1.00 25.69 164 ASP B C 1
ATOM 3337 O O . ASP B 1 164 ? -12.179 38.555 48.756 1.00 28.28 164 ASP B O 1
ATOM 3342 N N . PHE B 1 165 ? -11.762 36.619 47.821 1.00 23.00 165 PHE B N 1
ATOM 3343 C CA . PHE B 1 165 ? -10.701 37.169 47.036 1.00 21.36 165 PHE B CA 1
ATOM 3344 C C . PHE B 1 165 ? -10.974 36.718 45.641 1.00 21.18 165 PHE B C 1
ATOM 3345 O O . PHE B 1 165 ? -11.461 35.581 45.457 1.00 19.66 165 PHE B O 1
ATOM 3353 N N . VAL B 1 166 ? -10.590 37.522 44.641 1.00 20.89 166 VAL B N 1
ATOM 3354 C CA . VAL B 1 166 ? -10.919 37.210 43.258 1.00 22.18 166 VAL B CA 1
ATOM 3355 C C . VAL B 1 166 ? -9.751 37.539 42.325 1.00 21.48 166 VAL B C 1
ATOM 3356 O O . VAL B 1 166 ? -8.827 38.184 42.745 1.00 21.95 166 VAL B O 1
ATOM 3360 N N . GLY B 1 167 ? -9.831 37.118 41.058 1.00 20.10 167 GLY B N 1
ATOM 3361 C CA . GLY B 1 167 ? -8.821 37.392 40.031 1.00 20.77 167 GLY B CA 1
ATOM 3362 C C . GLY B 1 167 ? -9.116 38.781 39.497 1.00 21.76 167 GLY B C 1
ATOM 3363 O O . GLY B 1 167 ? -10.127 39.378 39.871 1.00 21.97 167 GLY B O 1
ATOM 3364 N N . HIS B 1 168 ? -8.262 39.318 38.631 1.00 22.04 168 HIS B N 1
ATOM 3365 C CA . HIS B 1 168 ? -8.423 40.742 38.276 1.00 23.36 168 HIS B CA 1
ATOM 3366 C C . HIS B 1 168 ? -7.681 41.099 37.018 1.00 23.74 168 HIS B C 1
ATOM 3367 O O . HIS B 1 168 ? -6.958 40.276 36.455 1.00 24.12 168 HIS B O 1
ATOM 3374 N N . GLY B 1 169 ? -7.846 42.355 36.584 1.00 25.53 169 GLY B N 1
ATOM 3375 C CA . GLY B 1 169 ? -7.102 42.812 35.429 1.00 25.92 169 GLY B CA 1
ATOM 3376 C C . GLY B 1 169 ? -5.727 43.206 35.925 1.00 26.94 169 GLY B C 1
ATOM 3377 O O . GLY B 1 169 ? -5.510 43.447 37.147 1.00 26.45 169 GLY B O 1
ATOM 3378 N N . ILE B 1 170 ? -4.818 43.294 34.971 1.00 28.61 170 ILE B N 1
ATOM 3379 C CA . ILE B 1 170 ? -3.395 43.621 35.188 1.00 30.53 170 ILE B CA 1
ATOM 3380 C C . ILE B 1 170 ? -2.981 44.588 34.103 1.00 30.49 170 ILE B C 1
ATOM 3381 O O . ILE B 1 170 ? -3.406 44.416 32.972 1.00 29.49 170 ILE B O 1
ATOM 3386 N N . GLY B 1 171 ? -2.220 45.642 34.469 1.00 31.49 171 GLY B N 1
ATOM 3387 C CA . GLY B 1 171 ? -1.669 46.628 33.514 1.00 29.98 171 GLY B CA 1
ATOM 3388 C C . GLY B 1 171 ? -2.635 47.797 33.454 1.00 30.23 171 GLY B C 1
ATOM 3389 O O . GLY B 1 171 ? -3.784 47.604 33.114 1.00 29.48 171 GLY B O 1
ATOM 3390 N N . PRO B 1 172 ? -2.194 49.033 33.814 1.00 30.09 172 PRO B N 1
ATOM 3391 C CA . PRO B 1 172 ? -0.864 49.442 34.176 1.00 29.23 172 PRO B CA 1
ATOM 3392 C C . PRO B 1 172 ? -0.415 49.053 35.602 1.00 27.75 172 PRO B C 1
ATOM 3393 O O . PRO B 1 172 ? 0.782 49.100 35.850 1.00 27.51 172 PRO B O 1
ATOM 3397 N N . THR B 1 173 ? -1.317 48.688 36.520 1.00 26.29 173 THR B N 1
ATOM 3398 C CA . THR B 1 173 ? -0.878 48.213 37.897 1.00 24.32 173 THR B CA 1
ATOM 3399 C C . THR B 1 173 ? -1.095 46.708 38.155 1.00 25.75 173 THR B C 1
ATOM 3400 O O . THR B 1 173 ? -1.516 45.978 37.254 1.00 26.64 173 THR B O 1
ATOM 3404 N N . ILE B 1 174 ? -0.762 46.224 39.347 1.00 25.04 174 ILE B N 1
ATOM 3405 C CA . ILE B 1 174 ? -0.913 44.822 39.670 1.00 26.16 174 ILE B CA 1
ATOM 3406 C C . ILE B 1 174 ? -2.362 44.404 39.943 1.00 27.19 174 ILE B C 1
ATOM 3407 O O . ILE B 1 174 ? -2.655 43.249 40.057 1.00 27.52 174 ILE B O 1
ATOM 3412 N N . HIS B 1 175 ? -3.261 45.354 40.049 1.00 28.12 175 HIS B N 1
ATOM 3413 C CA . HIS B 1 175 ? -4.591 45.011 40.399 1.00 30.13 175 HIS B CA 1
ATOM 3414 C C . HIS B 1 175 ? -5.502 46.006 39.760 1.00 29.86 175 HIS B C 1
ATOM 3415 O O . HIS B 1 175 ? -5.610 47.099 40.249 1.00 29.26 175 HIS B O 1
ATOM 3422 N N . GLU B 1 176 ? -6.113 45.621 38.641 1.00 29.49 176 GLU B N 1
ATOM 3423 C CA . GLU B 1 176 ? -7.089 46.431 37.955 1.00 29.83 176 GLU B CA 1
ATOM 3424 C C . GLU B 1 176 ? -8.453 45.715 37.879 1.00 28.70 176 GLU B C 1
ATOM 3425 O O . GLU B 1 176 ? -8.511 44.475 37.997 1.00 28.70 176 GLU B O 1
ATOM 3431 N N . SER B 1 177 ? -9.510 46.482 37.601 1.00 27.78 177 SER B N 1
ATOM 3432 C CA . SER B 1 177 ? -10.753 45.951 36.974 1.00 27.68 177 SER B CA 1
ATOM 3433 C C . SER B 1 177 ? -10.468 45.173 35.678 1.00 27.37 177 SER B C 1
ATOM 3434 O O . SER B 1 177 ? -9.511 45.495 34.981 1.00 25.42 177 SER B O 1
ATOM 3437 N N . PRO B 1 178 ? -11.287 44.139 35.364 1.00 27.90 178 PRO B N 1
ATOM 3438 C CA . PRO B 1 178 ? -12.471 43.761 36.178 1.00 28.53 178 PRO B CA 1
ATOM 3439 C C . PRO B 1 178 ? -12.121 42.770 37.272 1.00 29.36 178 PRO B C 1
ATOM 3440 O O . PRO B 1 178 ? -11.035 42.207 37.250 1.00 29.60 178 PRO B O 1
ATOM 3444 N N . MET B 1 179 ? -13.051 42.574 38.209 1.00 29.05 179 MET B N 1
ATOM 3445 C CA A MET B 1 179 ? -13.024 41.529 39.235 0.80 29.88 179 MET B CA 1
ATOM 3446 C CA B MET B 1 179 ? -12.850 41.509 39.164 0.20 28.49 179 MET B CA 1
ATOM 3447 C C . MET B 1 179 ? -13.280 40.151 38.559 1.00 29.21 179 MET B C 1
ATOM 3448 O O . MET B 1 179 ? -14.280 40.043 37.792 1.00 30.03 179 MET B O 1
ATOM 3457 N N . ILE B 1 180 ? -12.441 39.118 38.802 1.00 27.80 180 ILE B N 1
ATOM 3458 C CA A ILE B 1 180 ? -12.802 37.787 38.335 0.50 27.32 180 ILE B CA 1
ATOM 3459 C CA B ILE B 1 180 ? -12.717 37.778 38.314 0.50 26.56 180 ILE B CA 1
ATOM 3460 C C . ILE B 1 180 ? -13.070 36.786 39.457 1.00 26.85 180 ILE B C 1
ATOM 3461 O O . ILE B 1 180 ? -12.174 36.119 39.969 1.00 27.18 180 ILE B O 1
ATOM 3470 N N . PRO B 1 181 ? -14.354 36.691 39.864 1.00 26.83 181 PRO B N 1
ATOM 3471 C CA . PRO B 1 181 ? -14.689 35.743 40.949 1.00 26.00 181 PRO B CA 1
ATOM 3472 C C . PRO B 1 181 ? -14.371 34.330 40.509 1.00 27.05 181 PRO B C 1
ATOM 3473 O O . PRO B 1 181 ? -14.389 34.045 39.276 1.00 25.95 181 PRO B O 1
ATOM 3477 N N . HIS B 1 182 ? -14.063 33.443 41.472 1.00 26.56 182 HIS B N 1
ATOM 3478 C CA . HIS B 1 182 ? -13.766 32.044 41.075 1.00 27.49 182 HIS B CA 1
ATOM 3479 C C . HIS B 1 182 ? -14.970 31.129 41.243 1.00 27.58 182 HIS B C 1
ATOM 3480 O O . HIS B 1 182 ? -14.826 29.893 41.208 1.00 25.98 182 HIS B O 1
ATOM 3487 N N . TYR B 1 183 ? -16.143 31.750 41.391 1.00 28.85 183 TYR B N 1
ATOM 3488 C CA . TYR B 1 183 ? -17.403 31.025 41.543 1.00 31.53 183 TYR B CA 1
ATOM 3489 C C . TYR B 1 183 ? -18.419 31.913 40.884 1.00 33.26 183 TYR B C 1
ATOM 3490 O O . TYR B 1 183 ? -18.157 33.112 40.706 1.00 33.67 183 TYR B O 1
ATOM 3499 N N . GLY B 1 184 ? -19.573 31.349 40.563 1.00 34.73 184 GLY B N 1
ATOM 3500 C CA . GLY B 1 184 ? -20.670 32.123 39.949 1.00 39.59 184 GLY B CA 1
ATOM 3501 C C . GLY B 1 184 ? -21.448 31.445 38.810 1.00 42.00 184 GLY B C 1
ATOM 3502 O O . GLY B 1 184 ? -21.172 30.278 38.423 1.00 41.28 184 GLY B O 1
ATOM 3503 N N . GLU B 1 185 ? -22.454 32.152 38.293 1.00 44.62 185 GLU B N 1
ATOM 3504 C CA . GLU B 1 185 ? -23.316 31.546 37.293 1.00 47.35 185 GLU B CA 1
ATOM 3505 C C . GLU B 1 185 ? -22.593 31.728 36.034 1.00 47.28 185 GLU B C 1
ATOM 3506 O O . GLU B 1 185 ? -22.268 32.838 35.657 1.00 47.54 185 GLU B O 1
ATOM 3512 N N . ALA B 1 186 ? -22.312 30.631 35.375 1.00 48.39 186 ALA B N 1
ATOM 3513 C CA . ALA B 1 186 ? -21.653 30.754 34.101 1.00 50.17 186 ALA B CA 1
ATOM 3514 C C . ALA B 1 186 ? -22.771 30.642 33.212 1.00 50.08 186 ALA B C 1
ATOM 3515 O O . ALA B 1 186 ? -22.792 29.737 32.358 1.00 48.73 186 ALA B O 1
ATOM 3517 N N . GLY B 1 187 ? -23.756 31.475 33.562 1.00 49.67 187 GLY B N 1
ATOM 3518 C CA . GLY B 1 187 ? -24.641 31.988 32.635 1.00 49.94 187 GLY B CA 1
ATOM 3519 C C . GLY B 1 187 ? -23.650 32.990 32.116 1.00 51.40 187 GLY B C 1
ATOM 3520 O O . GLY B 1 187 ? -22.855 32.705 31.189 1.00 50.51 187 GLY B O 1
ATOM 3521 N N . LYS B 1 188 ? -23.633 34.105 32.857 1.00 51.72 188 LYS B N 1
ATOM 3522 C CA . LYS B 1 188 ? -23.259 35.390 32.384 1.00 51.68 188 LYS B CA 1
ATOM 3523 C C . LYS B 1 188 ? -22.825 36.352 33.540 1.00 50.67 188 LYS B C 1
ATOM 3524 O O . LYS B 1 188 ? -23.470 36.353 34.604 1.00 49.87 188 LYS B O 1
ATOM 3530 N N . GLY B 1 189 ? -21.700 37.067 33.332 1.00 49.14 189 GLY B N 1
ATOM 3531 C CA . GLY B 1 189 ? -21.457 38.497 33.783 1.00 47.09 189 GLY B CA 1
ATOM 3532 C C . GLY B 1 189 ? -20.784 39.336 32.635 1.00 46.01 189 GLY B C 1
ATOM 3533 O O . GLY B 1 189 ? -20.963 39.064 31.447 1.00 45.08 189 GLY B O 1
ATOM 3534 N N . LEU B 1 190 ? -19.977 40.338 32.944 1.00 45.03 190 LEU B N 1
ATOM 3535 C CA . LEU B 1 190 ? -19.283 41.130 31.883 1.00 43.64 190 LEU B CA 1
ATOM 3536 C C . LEU B 1 190 ? -18.494 40.337 30.797 1.00 42.60 190 LEU B C 1
ATOM 3537 O O . LEU B 1 190 ? -17.862 39.316 31.100 1.00 41.09 190 LEU B O 1
ATOM 3542 N N . ARG B 1 191 ? -18.494 40.809 29.546 1.00 40.80 191 ARG B N 1
ATOM 3543 C CA . ARG B 1 191 ? -17.860 40.045 28.457 1.00 41.04 191 ARG B CA 1
ATOM 3544 C C . ARG B 1 191 ? -16.396 40.333 28.254 1.00 40.14 191 ARG B C 1
ATOM 3545 O O . ARG B 1 191 ? -15.948 41.471 28.406 1.00 40.75 191 ARG B O 1
ATOM 3553 N N . LEU B 1 192 ? -15.649 39.312 27.851 1.00 38.31 192 LEU B N 1
ATOM 3554 C CA . LEU B 1 192 ? -14.234 39.445 27.664 1.00 36.68 192 LEU B CA 1
ATOM 3555 C C . LEU B 1 192 ? -13.924 40.029 26.279 1.00 37.76 192 LEU B C 1
ATOM 3556 O O . LEU B 1 192 ? -14.512 39.602 25.266 1.00 37.96 192 LEU B O 1
ATOM 3561 N N . LYS B 1 193 ? -12.990 40.983 26.210 1.00 37.25 193 LYS B N 1
ATOM 3562 C CA . LYS B 1 193 ? -12.516 41.496 24.913 1.00 36.55 193 LYS B CA 1
ATOM 3563 C C . LYS B 1 193 ? -11.087 41.105 24.639 1.00 36.87 193 LYS B C 1
ATOM 3564 O O . LYS B 1 193 ? -10.232 41.091 25.555 1.00 38.29 193 LYS B O 1
ATOM 3570 N N . GLU B 1 194 ? -10.801 40.809 23.389 1.00 36.13 194 GLU B N 1
ATOM 3571 C CA . GLU B 1 194 ? -9.419 40.709 22.939 1.00 37.44 194 GLU B CA 1
ATOM 3572 C C . GLU B 1 194 ? -8.594 41.911 23.462 1.00 37.02 194 GLU B C 1
ATOM 3573 O O . GLU B 1 194 ? -9.098 43.038 23.513 1.00 36.47 194 GLU B O 1
ATOM 3579 N N . GLY B 1 195 ? -7.350 41.653 23.865 1.00 35.26 195 GLY B N 1
ATOM 3580 C CA . GLY B 1 195 ? -6.554 42.716 24.435 1.00 34.50 195 GLY B CA 1
ATOM 3581 C C . GLY B 1 195 ? -6.666 42.836 25.944 1.00 33.54 195 GLY B C 1
ATOM 3582 O O . GLY B 1 195 ? -5.831 43.489 26.560 1.00 33.47 195 GLY B O 1
ATOM 3583 N N . MET B 1 196 ? -7.680 42.204 26.544 1.00 32.46 196 MET B N 1
ATOM 3584 C CA . MET B 1 196 ? -7.793 42.201 27.984 1.00 31.21 196 MET B CA 1
ATOM 3585 C C . MET B 1 196 ? -6.656 41.386 28.559 1.00 30.08 196 MET B C 1
ATOM 3586 O O . MET B 1 196 ? -6.165 40.425 27.946 1.00 30.17 196 MET B O 1
ATOM 3591 N N . VAL B 1 197 ? -6.151 41.793 29.707 1.00 27.73 197 VAL B N 1
ATOM 3592 C CA . VAL B 1 197 ? -5.237 40.850 30.352 1.00 25.21 197 VAL B CA 1
ATOM 3593 C C . VAL B 1 197 ? -5.518 40.662 31.806 1.00 23.49 197 VAL B C 1
ATOM 3594 O O . VAL B 1 197 ? -5.703 41.612 32.505 1.00 21.78 197 VAL B O 1
ATOM 3598 N N . ILE B 1 198 ? -5.591 39.408 32.235 1.00 22.26 198 ILE B N 1
ATOM 3599 C CA . ILE B 1 198 ? -6.136 39.146 33.531 1.00 21.85 198 ILE B CA 1
ATOM 3600 C C . ILE B 1 198 ? -5.366 38.051 34.194 1.00 21.64 198 ILE B C 1
ATOM 3601 O O . ILE B 1 198 ? -4.451 37.419 33.559 1.00 20.60 198 ILE B O 1
ATOM 3606 N N . THR B 1 199 ? -5.670 37.887 35.488 1.00 20.24 199 THR B N 1
ATOM 3607 C CA . THR B 1 199 ? -5.188 36.737 36.247 1.00 21.29 199 THR B CA 1
ATOM 3608 C C . THR B 1 199 ? -6.414 35.893 36.631 1.00 21.20 199 THR B C 1
ATOM 3609 O O . THR B 1 199 ? -7.527 36.416 36.822 1.00 21.65 199 THR B O 1
ATOM 3613 N N . ILE B 1 200 ? -6.182 34.604 36.713 1.00 20.65 200 ILE B N 1
ATOM 3614 C CA . ILE B 1 200 ? -7.098 33.668 37.303 1.00 20.65 200 ILE B CA 1
ATOM 3615 C C . ILE B 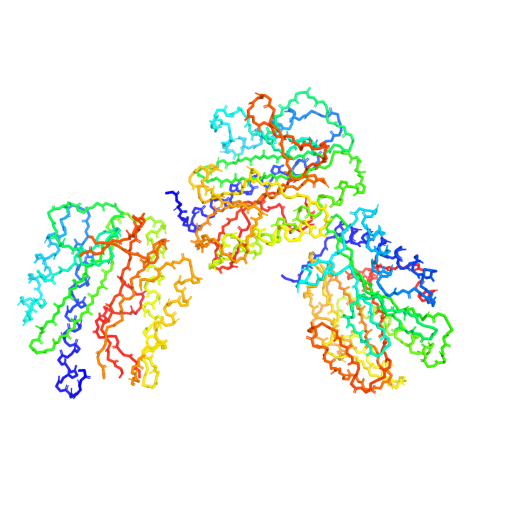1 200 ? -6.309 33.010 38.402 1.00 20.22 200 ILE B C 1
ATOM 3616 O O . ILE B 1 200 ? -5.152 32.608 38.205 1.00 20.43 200 ILE B O 1
ATOM 3621 N N . GLU B 1 201 ? -6.881 32.923 39.592 1.00 19.61 201 GLU B N 1
ATOM 3622 C CA . GLU B 1 201 ? -6.039 32.561 40.749 1.00 19.26 201 GLU B CA 1
ATOM 3623 C C . GLU B 1 201 ? -6.876 31.898 41.901 1.00 18.05 201 GLU B C 1
ATOM 3624 O O . GLU B 1 201 ? -6.946 32.446 43.031 1.00 16.00 201 GLU B O 1
ATOM 3630 N N . PRO B 1 202 ? -7.501 30.732 41.609 1.00 18.04 202 PRO B N 1
ATOM 3631 C CA . PRO B 1 202 ? -8.500 30.154 42.547 1.00 17.00 202 PRO B CA 1
ATOM 3632 C C . PRO B 1 202 ? -7.706 29.754 43.740 1.00 16.75 202 PRO B C 1
ATOM 3633 O O . PRO B 1 202 ? -6.529 29.281 43.593 1.00 17.49 202 PRO B O 1
ATOM 3637 N N . MET B 1 203 ? -8.316 29.963 44.875 1.00 16.02 203 MET B N 1
ATOM 3638 C CA . MET B 1 203 ? -7.881 29.529 46.228 1.00 18.56 203 MET B CA 1
ATOM 3639 C C . MET B 1 203 ? -8.952 28.462 46.683 1.00 18.45 203 MET B C 1
ATOM 3640 O O . MET B 1 203 ? -10.158 28.730 46.602 1.00 18.39 203 MET B O 1
ATOM 3645 N N . VAL B 1 204 ? -8.489 27.310 47.155 1.00 17.23 204 VAL B N 1
ATOM 3646 C CA . VAL B 1 204 ? -9.288 26.146 47.347 1.00 16.45 204 VAL B CA 1
ATOM 3647 C C . VAL B 1 204 ? -8.949 25.668 48.745 1.00 16.68 204 VAL B C 1
ATOM 3648 O O . VAL B 1 204 ? -7.734 25.558 49.096 1.00 15.40 204 VAL B O 1
ATOM 3652 N N . ASN B 1 205 ? -9.984 25.518 49.574 1.00 14.61 205 ASN B N 1
ATOM 3653 C CA . ASN B 1 205 ? -9.830 25.097 50.968 1.00 16.14 205 ASN B CA 1
ATOM 3654 C C . ASN B 1 205 ? -10.258 23.619 51.149 1.00 17.23 205 ASN B C 1
ATOM 3655 O O . ASN B 1 205 ? -11.092 23.138 50.434 1.00 18.87 205 ASN B O 1
ATOM 3660 N N . THR B 1 206 ? -9.728 22.877 52.093 1.00 17.95 206 THR B N 1
ATOM 3661 C CA . THR B 1 206 ? -10.201 21.505 52.188 1.00 19.41 206 THR B CA 1
ATOM 3662 C C . THR B 1 206 ? -11.629 21.400 52.802 1.00 19.36 206 THR B C 1
ATOM 3663 O O . THR B 1 206 ? -12.287 20.415 52.557 1.00 18.99 206 THR B O 1
ATOM 3667 N N . GLY B 1 207 ? -12.027 22.347 53.649 1.00 18.27 207 GLY B N 1
ATOM 3668 C CA . GLY B 1 207 ? -13.328 22.297 54.350 1.00 20.08 207 GLY B CA 1
ATOM 3669 C C . GLY B 1 207 ? -14.109 23.540 53.954 1.00 20.42 207 GLY B C 1
ATOM 3670 O O . GLY B 1 207 ? -14.290 23.807 52.805 1.00 20.98 207 GLY B O 1
ATOM 3671 N N . THR B 1 208 ? -14.468 24.389 54.886 1.00 20.37 208 THR B N 1
ATOM 3672 C CA . THR B 1 208 ? -15.264 25.535 54.488 1.00 20.32 208 THR B CA 1
ATOM 3673 C C . THR B 1 208 ? -14.564 26.504 53.452 1.00 20.21 208 THR B C 1
ATOM 3674 O O . THR B 1 208 ? -13.352 26.657 53.430 1.00 18.67 208 THR B O 1
ATOM 3678 N N . TRP B 1 209 ? -15.349 27.234 52.678 1.00 19.19 209 TRP B N 1
ATOM 3679 C CA . TRP B 1 209 ? -14.796 28.349 51.915 1.00 19.08 209 TRP B CA 1
ATOM 3680 C C . TRP B 1 209 ? -14.510 29.658 52.705 1.00 19.27 209 TRP B C 1
ATOM 3681 O O . TRP B 1 209 ? -13.912 30.580 52.162 1.00 17.80 209 TRP B O 1
ATOM 3692 N N . ARG B 1 210 ? -15.007 29.754 53.934 1.00 17.87 210 ARG B N 1
ATOM 3693 C CA . ARG B 1 210 ? -14.956 30.932 54.725 1.00 19.85 210 ARG B CA 1
ATOM 3694 C C . ARG B 1 210 ? -13.564 31.242 55.220 1.00 19.78 210 ARG B C 1
ATOM 3695 O O . ARG B 1 210 ? -12.747 30.325 55.394 1.00 18.20 210 ARG B O 1
ATOM 3703 N N . MET B 1 211 ? -13.338 32.516 55.563 1.00 20.24 211 MET B N 1
ATOM 3704 C CA . MET B 1 211 ? -12.025 32.938 56.037 1.00 21.54 211 MET B CA 1
ATOM 3705 C C . MET B 1 211 ? -12.133 33.852 57.250 1.00 22.36 211 MET B C 1
ATOM 3706 O O . MET B 1 211 ? -13.181 34.357 57.482 1.00 23.26 211 MET B O 1
ATOM 3711 N N . LYS B 1 212 ? -11.055 34.041 58.020 1.00 22.73 212 LYS B N 1
ATOM 3712 C CA . LYS B 1 212 ? -10.974 35.143 59.017 1.00 22.67 212 LYS B CA 1
ATOM 3713 C C . LYS B 1 212 ? -9.681 35.881 58.752 1.00 22.79 212 LYS B C 1
ATOM 3714 O O . LYS B 1 212 ? -8.776 35.305 58.164 1.00 24.20 212 LYS B O 1
ATOM 3720 N N . MET B 1 213 ? -9.579 37.132 59.176 1.00 23.13 213 MET B N 1
ATOM 3721 C CA . MET B 1 213 ? -8.457 38.004 58.813 1.00 22.75 213 MET B CA 1
ATOM 3722 C C . MET B 1 213 ? -7.522 38.134 60.014 1.00 23.21 213 MET B C 1
ATOM 3723 O O . MET B 1 213 ? -7.989 38.251 61.194 1.00 21.40 213 MET B O 1
ATOM 3728 N N . ASP B 1 214 ? -6.209 38.095 59.742 1.00 21.92 214 ASP B N 1
ATOM 3729 C CA . ASP B 1 214 ? -5.163 38.328 60.736 1.00 21.81 214 ASP B CA 1
ATOM 3730 C C . ASP B 1 214 ? -5.308 39.753 61.255 1.00 24.14 214 ASP B C 1
ATOM 3731 O O . ASP B 1 214 ? -5.825 40.621 60.568 1.00 22.48 214 ASP B O 1
ATOM 3736 N N . PRO B 1 215 ? -4.833 40.037 62.483 1.00 26.89 215 PRO B N 1
ATOM 3737 C CA . PRO B 1 215 ? -4.988 41.473 62.842 1.00 27.59 215 PRO B CA 1
ATOM 3738 C C . PRO B 1 215 ? -4.056 42.363 62.012 1.00 27.79 215 PRO B C 1
ATOM 3739 O O . PRO B 1 215 ? -4.241 43.573 62.049 1.00 27.87 215 PRO B O 1
ATOM 3743 N N . ASN B 1 216 ? -3.091 41.809 61.236 1.00 27.21 216 ASN B N 1
ATOM 3744 C CA . ASN B 1 216 ? -2.301 42.708 60.359 1.00 26.06 216 ASN B CA 1
ATOM 3745 C C . ASN B 1 216 ? -3.087 43.283 59.167 1.00 27.16 216 ASN B C 1
ATOM 3746 O O . ASN B 1 216 ? -2.515 43.964 58.306 1.00 27.50 216 ASN B O 1
ATOM 3751 N N . GLY B 1 217 ? -4.372 42.948 59.063 1.00 26.96 217 GLY B N 1
ATOM 3752 C CA . GLY B 1 217 ? -5.208 43.495 57.966 1.00 27.18 217 GLY B CA 1
ATOM 3753 C C . GLY B 1 217 ? -4.919 42.869 56.571 1.00 26.94 217 GLY B C 1
ATOM 3754 O O . GLY B 1 217 ? -5.570 43.229 55.582 1.00 25.94 217 GLY B O 1
ATOM 3755 N N . TRP B 1 218 ? -3.979 41.918 56.484 1.00 24.11 218 TRP B N 1
ATOM 3756 C CA . TRP B 1 218 ? -3.640 41.368 55.171 1.00 23.61 218 TRP B CA 1
ATOM 3757 C C . TRP B 1 218 ? -3.971 39.874 55.116 1.00 22.47 218 TRP B C 1
ATOM 3758 O O . TRP B 1 218 ? -4.624 39.376 54.207 1.00 22.84 218 TRP B O 1
ATOM 3769 N N . THR B 1 219 ? -3.446 39.136 56.081 1.00 21.71 219 THR B N 1
ATOM 3770 C CA . THR B 1 219 ? -3.370 37.693 55.953 1.00 19.44 219 THR B CA 1
ATOM 3771 C C . THR B 1 219 ? -4.700 37.048 56.313 1.00 18.68 219 THR B C 1
ATOM 3772 O O . THR B 1 219 ? -5.229 37.324 57.379 1.00 17.29 219 THR B O 1
ATOM 3776 N N . ALA B 1 220 ? -5.148 36.120 55.473 1.00 16.61 220 ALA B N 1
ATOM 3777 C CA . ALA B 1 220 ? -6.434 35.436 55.685 1.00 16.42 220 ALA B CA 1
ATOM 3778 C C . ALA B 1 220 ? -6.218 33.924 56.036 1.00 16.72 220 ALA B C 1
ATOM 3779 O O . ALA B 1 220 ? -5.441 33.212 55.365 1.00 16.93 220 ALA B O 1
ATOM 3781 N N . TYR B 1 221 ? -6.908 33.446 57.079 1.00 14.97 221 TYR B N 1
ATOM 3782 C CA . TYR B 1 221 ? -6.954 32.075 57.452 1.00 14.12 221 TYR B CA 1
ATOM 3783 C C . TYR B 1 221 ? -8.271 31.358 57.097 1.00 15.48 221 TYR B C 1
ATOM 3784 O O . TYR B 1 221 ? -9.351 31.959 57.202 1.00 14.73 221 TYR B O 1
ATOM 3793 N N . THR B 1 222 ? -8.204 30.054 56.749 1.00 15.40 222 THR B N 1
ATOM 3794 C CA . THR B 1 222 ? -9.432 29.299 56.649 1.00 16.46 222 THR B CA 1
ATOM 3795 C C . THR B 1 222 ? -10.186 29.359 57.994 1.00 17.25 222 THR B C 1
ATOM 3796 O O . THR B 1 222 ? -9.561 29.322 59.097 1.00 17.49 222 THR B O 1
ATOM 3800 N N . GLU B 1 223 ? -11.508 29.486 57.917 1.00 17.94 223 GLU B N 1
ATOM 3801 C CA A GLU B 1 223 ? -12.299 29.572 59.156 0.80 18.40 223 GLU B CA 1
ATOM 3802 C CA B GLU B 1 223 ? -12.371 29.554 59.115 0.20 17.33 223 GLU B CA 1
ATOM 3803 C C . GLU B 1 223 ? -12.337 28.285 59.971 1.00 18.15 223 GLU B C 1
ATOM 3804 O O . GLU B 1 223 ? -12.497 28.363 61.193 1.00 16.55 223 GLU B O 1
ATOM 3815 N N . ASP B 1 224 ? -12.155 27.108 59.325 1.00 17.88 224 ASP B N 1
ATOM 3816 C CA . ASP B 1 224 ? -12.127 25.837 60.098 1.00 18.69 224 ASP B CA 1
ATOM 3817 C C . ASP B 1 224 ? -10.699 25.256 60.309 1.00 18.76 224 ASP B C 1
ATOM 3818 O O . ASP B 1 224 ? -10.534 24.179 60.887 1.00 18.24 224 ASP B O 1
ATOM 3823 N N . GLY B 1 225 ? -9.661 25.937 59.836 1.00 19.94 225 GLY B N 1
ATOM 3824 C CA . GLY B 1 225 ? -8.286 25.397 60.027 1.00 17.67 225 GLY B CA 1
ATOM 3825 C C . GLY B 1 225 ? -7.907 24.442 58.890 1.00 17.94 225 GLY B C 1
ATOM 3826 O O . GLY B 1 225 ? -6.824 23.879 58.898 1.00 18.65 225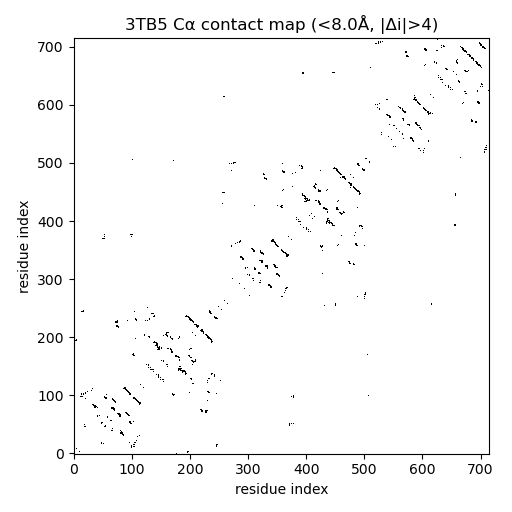 GLY B O 1
ATOM 3827 N N . GLY B 1 226 ? -8.728 24.301 57.856 1.00 17.56 226 GLY B N 1
ATOM 3828 C CA . GLY B 1 226 ? -8.315 23.366 56.775 1.00 16.86 226 GLY B CA 1
ATOM 3829 C C . GLY B 1 226 ? -7.210 24.006 55.931 1.00 17.53 226 GLY B C 1
ATOM 3830 O O . GLY B 1 226 ? -7.012 25.221 55.970 1.00 18.49 226 GLY B O 1
ATOM 3831 N N . LEU B 1 227 ? -6.489 23.209 55.188 1.00 16.55 227 LEU B N 1
ATOM 3832 C CA . LEU B 1 227 ? -5.429 23.655 54.336 1.00 17.15 227 LEU B CA 1
ATOM 3833 C C . LEU B 1 227 ? -5.978 24.469 53.158 1.00 18.63 227 LEU B C 1
ATOM 3834 O O . LEU B 1 227 ? -7.075 24.264 52.696 1.00 18.71 227 LEU B O 1
ATOM 3839 N N . SER B 1 228 ? -5.219 25.434 52.684 1.00 17.90 228 SER B N 1
ATOM 3840 C CA . SER B 1 228 ? -5.681 26.160 51.556 1.00 17.50 228 SER B CA 1
ATOM 3841 C C . SER B 1 228 ? -4.607 26.073 50.484 1.00 16.69 228 SER B C 1
ATOM 3842 O O . SER B 1 228 ? -3.407 26.027 50.799 1.00 18.88 228 SER B O 1
ATOM 3845 N N . CYS B 1 229 ? -5.039 26.120 49.235 1.00 16.44 229 CYS B N 1
ATOM 3846 C CA . CYS B 1 229 ? -4.146 26.054 48.072 1.00 16.21 229 CYS B CA 1
ATOM 3847 C C . CYS B 1 229 ? -4.502 27.108 46.999 1.00 16.28 229 CYS B C 1
ATOM 3848 O O . CYS B 1 229 ? -5.680 27.377 46.785 1.00 16.86 229 CYS B O 1
ATOM 3851 N N . GLN B 1 230 ? -3.485 27.671 46.325 1.00 14.28 230 GLN B N 1
ATOM 3852 C CA . GLN B 1 230 ? -3.659 28.597 45.226 1.00 15.22 230 GLN B CA 1
ATOM 3853 C C . GLN B 1 230 ? -2.684 28.402 44.063 1.00 15.98 230 GLN B C 1
ATOM 3854 O O . GLN B 1 230 ? -1.482 28.207 44.297 1.00 17.12 230 GLN B O 1
ATOM 3860 N N . TYR B 1 231 ? -3.188 28.471 42.836 1.00 15.46 231 TYR B N 1
ATOM 3861 C CA . TYR B 1 231 ? -2.344 28.552 41.642 1.00 18.16 231 TYR B CA 1
ATOM 3862 C C . TYR B 1 231 ? -2.919 29.675 40.791 1.00 18.76 231 TYR B C 1
ATOM 3863 O O . TYR B 1 231 ? -4.151 29.862 40.738 1.00 18.93 231 TYR B O 1
ATOM 3872 N N . GLU B 1 232 ? -2.025 30.468 40.210 1.00 18.62 232 GLU B N 1
ATOM 3873 C CA . GLU B 1 232 ? -2.381 31.657 39.443 1.00 19.24 232 GLU B CA 1
ATOM 3874 C C . GLU B 1 232 ? -1.597 31.777 38.136 1.00 19.46 232 GLU B C 1
ATOM 3875 O O . GLU B 1 232 ? -0.408 31.528 38.125 1.00 22.25 232 GLU B O 1
ATOM 3881 N N . HIS B 1 233 ? -2.240 32.143 37.040 1.00 19.60 233 HIS B N 1
ATOM 3882 C CA . HIS B 1 233 ? -1.485 32.625 35.825 1.00 20.48 233 HIS B CA 1
ATOM 3883 C C . HIS B 1 233 ? -1.971 33.986 35.465 1.00 20.55 233 HIS B C 1
ATOM 3884 O O . HIS B 1 233 ? -3.123 34.317 35.755 1.00 23.37 233 HIS B O 1
ATOM 3891 N N . SER B 1 234 ? -1.114 34.790 34.877 1.00 20.67 234 SER B N 1
ATOM 3892 C CA . SER B 1 234 ? -1.585 35.981 34.128 1.00 21.05 234 SER B CA 1
ATOM 3893 C C . SER B 1 234 ? -1.805 35.533 32.662 1.00 22.10 234 SER B C 1
ATOM 3894 O O . SER B 1 234 ? -1.037 34.736 32.142 1.00 20.27 234 SER B O 1
ATOM 3897 N N . LEU B 1 235 ? -2.814 36.103 31.997 1.00 22.55 235 LEU B N 1
ATOM 3898 C CA . LEU B 1 235 ? -3.128 35.663 30.668 1.00 24.22 235 LEU B CA 1
ATOM 3899 C C . LEU B 1 235 ? -3.671 36.826 29.839 1.00 23.79 235 LEU B C 1
ATOM 3900 O O . LEU B 1 235 ? -4.406 37.689 30.348 1.00 24.87 235 LEU B O 1
ATOM 3905 N N . ALA B 1 236 ? -3.274 36.853 28.574 1.00 23.83 236 ALA B N 1
ATOM 3906 C CA . ALA B 1 236 ? -3.896 37.745 27.557 1.00 24.78 236 ALA B CA 1
ATOM 3907 C C . ALA B 1 236 ? -5.172 37.099 26.955 1.00 24.42 236 ALA B C 1
ATOM 3908 O O . ALA B 1 236 ? -5.132 35.975 26.516 1.00 24.80 236 ALA B O 1
ATOM 3910 N N . ILE B 1 237 ? -6.303 37.779 26.937 1.00 25.21 237 ILE B N 1
ATOM 3911 C CA . ILE B 1 237 ? -7.355 37.356 26.013 1.00 26.90 237 ILE B CA 1
ATOM 3912 C C . ILE B 1 237 ? -6.969 37.714 24.523 1.00 30.22 237 ILE B C 1
ATOM 3913 O O . ILE B 1 237 ? -6.751 38.907 24.170 1.00 30.70 237 ILE B O 1
ATOM 3918 N N . THR B 1 238 ? -6.875 36.699 23.670 1.00 32.91 238 THR B N 1
ATOM 3919 C CA . THR B 1 238 ? -6.498 36.890 22.274 1.00 36.20 238 THR B CA 1
ATOM 3920 C C . THR B 1 238 ? -7.347 36.081 21.323 1.00 38.13 238 THR B C 1
ATOM 3921 O O . THR B 1 238 ? -8.003 35.112 21.712 1.00 37.77 238 THR B O 1
ATOM 3925 N N . LYS B 1 239 ? -7.208 36.440 20.040 1.00 40.75 239 LYS B N 1
ATOM 3926 C CA . LYS B 1 239 ? -7.905 35.827 18.921 1.00 42.43 239 LYS B CA 1
ATOM 3927 C C . LYS B 1 239 ? -7.721 34.301 18.956 1.00 42.28 239 LYS B C 1
ATOM 3928 O O . LYS B 1 239 ? -8.672 33.518 18.804 1.00 42.02 239 LYS B O 1
ATOM 3934 N N . GLU B 1 240 ? -6.475 33.909 19.174 1.00 41.85 240 GLU B N 1
ATOM 3935 C CA A GLU B 1 240 ? -6.135 32.497 19.107 0.70 42.48 240 GLU B CA 1
ATOM 3936 C CA B GLU B 1 240 ? -6.040 32.533 19.171 0.30 40.95 240 GLU B CA 1
ATOM 3937 C C . GLU B 1 240 ? -6.458 31.806 20.450 1.00 40.58 240 GLU B C 1
ATOM 3938 O O . GLU B 1 240 ? -6.094 30.670 20.644 1.00 40.51 240 GLU B O 1
ATOM 3949 N N A GLY B 1 241 ? -7.203 32.481 21.318 0.80 40.22 241 GLY B N 1
ATOM 3950 N N B GLY B 1 241 ? -7.156 32.516 21.352 0.20 39.66 241 GLY B N 1
ATOM 3951 C CA A GLY B 1 241 ? -7.536 31.933 22.624 0.80 39.02 241 GLY B CA 1
ATOM 3952 C CA B GLY B 1 241 ? -7.659 31.968 22.637 0.20 38.52 241 GLY B CA 1
ATOM 3953 C C A GLY B 1 241 ? -6.524 32.388 23.670 0.80 38.01 241 GLY B C 1
ATOM 3954 C C B GLY B 1 241 ? -7.407 32.776 23.924 0.20 37.59 241 GLY B C 1
ATOM 3955 O O A GLY B 1 241 ? -5.485 32.927 23.342 0.80 37.61 241 GLY B O 1
ATOM 3956 O O B GLY B 1 241 ? -7.847 33.924 24.051 0.20 36.98 241 GLY B O 1
ATOM 3957 N N . PRO B 1 242 ? -6.811 32.122 24.944 1.00 37.39 242 PRO B N 1
ATOM 3958 C CA . PRO B 1 242 ? -6.059 32.744 26.041 1.00 35.35 242 PRO B CA 1
ATOM 3959 C C . PRO B 1 242 ? -4.567 32.364 26.013 1.00 33.13 242 PRO B C 1
ATOM 3960 O O . PRO B 1 242 ? -4.204 31.213 25.804 1.00 30.61 242 PRO B O 1
ATOM 3964 N N . ARG B 1 243 ? -3.730 33.383 26.175 1.00 31.51 243 ARG B N 1
ATOM 3965 C CA . ARG B 1 243 ? -2.301 33.198 26.164 1.00 31.28 243 ARG B CA 1
ATOM 3966 C C . ARG B 1 243 ? -1.765 33.375 27.581 1.00 29.87 243 ARG B C 1
ATOM 3967 O O . ARG B 1 243 ? -1.965 34.427 28.233 1.00 29.19 243 ARG B O 1
ATOM 3975 N N . ILE B 1 244 ? -1.128 32.310 28.048 1.00 27.98 244 ILE B N 1
ATOM 3976 C CA . ILE B 1 244 ? -0.647 32.259 29.404 1.00 28.53 244 ILE B CA 1
ATOM 3977 C C . ILE B 1 244 ? 0.663 33.006 29.397 1.00 27.80 244 ILE B C 1
ATOM 3978 O O . ILE B 1 244 ? 1.588 32.591 28.680 1.00 28.41 244 ILE B O 1
ATOM 3983 N N . LEU B 1 245 ? 0.762 34.087 30.193 1.00 25.81 245 LEU B N 1
ATOM 3984 C CA . LEU B 1 245 ? 1.944 34.961 30.138 1.00 25.24 245 LEU B CA 1
ATOM 3985 C C . LEU B 1 245 ? 3.044 34.559 31.125 1.00 26.61 245 LEU B C 1
ATOM 3986 O O . LEU B 1 245 ? 4.201 35.031 31.039 1.00 27.09 245 LEU B O 1
ATOM 3991 N N . THR B 1 246 ? 2.657 33.723 32.090 1.00 26.47 246 THR B N 1
ATOM 3992 C CA . THR B 1 246 ? 3.510 33.274 33.183 1.00 24.97 246 THR B CA 1
ATOM 3993 C C . THR B 1 246 ? 3.792 31.763 33.191 1.00 25.58 246 THR B C 1
ATOM 3994 O O . THR B 1 246 ? 3.895 31.164 34.253 1.00 25.85 246 THR B O 1
ATOM 3998 N N . SER B 1 247 ? 3.990 31.150 32.043 1.00 25.45 247 SER B N 1
ATOM 3999 C CA . SER B 1 247 ? 4.081 29.702 31.971 1.00 26.32 247 SER B CA 1
ATOM 4000 C C . SER B 1 247 ? 5.491 29.281 32.305 1.00 27.72 247 SER B C 1
ATOM 4001 O O . SER B 1 247 ? 6.437 29.900 31.824 1.00 28.48 247 SER B O 1
ATOM 4004 N N . GLN B 1 248 ? 5.655 28.235 33.119 1.00 27.17 248 GLN B N 1
ATOM 4005 C CA . GLN B 1 248 ? 6.974 27.744 33.456 1.00 28.54 248 GLN B CA 1
ATOM 4006 C C . GLN B 1 248 ? 7.444 26.648 32.504 1.00 30.67 248 GLN B C 1
ATOM 4007 O O . GLN B 1 248 ? 8.646 26.266 32.514 1.00 30.44 248 GLN B O 1
ATOM 4013 N N . GLY B 1 249 ? 6.512 26.131 31.706 1.00 33.04 249 GLY B N 1
ATOM 4014 C CA . GLY B 1 249 ? 6.792 25.098 30.697 1.00 36.90 249 GLY B CA 1
ATOM 4015 C C . GLY B 1 249 ? 5.506 24.413 30.266 1.00 40.01 249 GLY B C 1
ATOM 4016 O O . GLY B 1 249 ? 4.401 25.022 30.369 1.00 39.28 249 GLY B O 1
ATOM 4017 N N . GLU B 1 250 ? 5.667 23.155 29.816 1.00 41.60 250 GLU B N 1
ATOM 4018 C CA A GLU B 1 250 ? 4.561 22.264 29.457 0.80 43.50 250 GLU B CA 1
ATOM 4019 C CA B GLU B 1 250 ? 4.539 22.279 29.478 0.20 42.33 250 GLU B CA 1
ATOM 4020 C C . GLU B 1 250 ? 3.490 22.258 30.590 1.00 43.41 250 GLU B C 1
ATOM 4021 O O . GLU B 1 250 ? 3.789 21.896 31.748 1.00 42.33 250 GLU B O 1
ATOM 4032 N N . GLU B 1 251 ? 2.257 22.635 30.234 1.00 44.58 251 GLU B N 1
ATOM 4033 C CA . GLU B 1 251 ? 1.218 22.967 31.232 1.00 46.42 251 GLU B CA 1
ATOM 4034 C C . GLU B 1 251 ? 1.014 22.140 32.536 1.00 47.23 251 GLU B C 1
ATOM 4035 O O . GLU B 1 251 ? 1.077 22.711 33.646 1.00 48.68 251 GLU B O 1
ATOM 4041 N N . LEU B 1 252 ? 0.855 20.828 32.495 1.00 46.09 252 LEU B N 1
ATOM 4042 C CA . LEU B 1 252 ? 0.594 20.257 33.835 1.00 45.45 252 LEU B CA 1
ATOM 4043 C C . LEU B 1 252 ? 1.840 19.564 34.428 1.00 45.16 252 LEU B C 1
ATOM 4044 O O . LEU B 1 252 ? 1.717 18.606 35.191 1.00 45.24 252 LEU B O 1
ATOM 4049 N N . THR B 1 253 ? 3.047 20.037 34.068 1.00 43.92 253 THR B N 1
ATOM 4050 C CA . THR B 1 253 ? 4.292 19.331 34.451 1.00 42.41 253 THR B CA 1
ATOM 4051 C C . THR B 1 253 ? 5.041 19.968 35.630 1.00 40.73 253 THR B C 1
ATOM 4052 O O . THR B 1 253 ? 6.086 19.490 36.070 1.00 40.23 253 THR B O 1
ATOM 4056 N N . TYR B 1 254 ? 4.487 21.038 36.152 1.00 39.00 254 TYR B N 1
ATOM 4057 C CA . TYR B 1 254 ? 5.185 21.799 37.161 1.00 37.93 254 TYR B CA 1
ATOM 4058 C C . TYR B 1 254 ? 4.122 22.385 38.047 1.00 36.56 254 TYR B C 1
ATOM 4059 O O . TYR B 1 254 ? 4.398 22.827 39.174 1.00 35.13 254 TYR B O 1
ATOM 4068 N N . THR C 1 3 ? -35.870 53.613 -3.372 1.00 86.69 3 THR C N 1
ATOM 4069 C CA . THR C 1 3 ? -34.741 52.646 -3.570 1.00 86.75 3 THR C CA 1
ATOM 4070 C C . THR C 1 3 ? -34.895 51.860 -4.918 1.00 86.17 3 THR C C 1
ATOM 4071 O O . THR C 1 3 ? -34.254 50.832 -5.170 1.00 85.69 3 THR C O 1
ATOM 4075 N N . LEU C 1 4 ? -35.783 52.409 -5.751 1.00 85.96 4 LEU 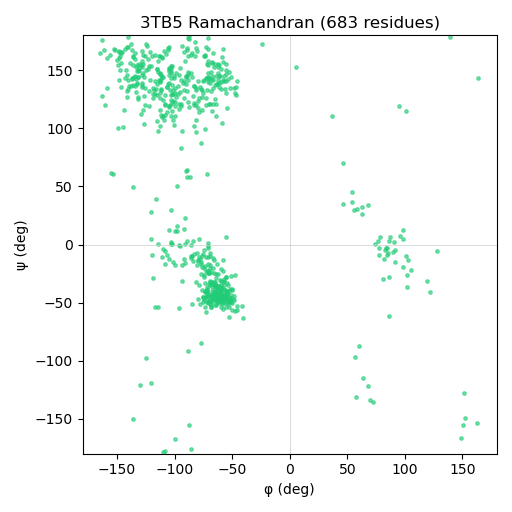C N 1
ATOM 4076 C CA . LEU C 1 4 ? -35.970 52.152 -7.192 1.00 85.40 4 LEU C CA 1
ATOM 4077 C C . LEU C 1 4 ? -34.664 52.365 -8.009 1.00 84.44 4 LEU C C 1
ATOM 4078 O O . LEU C 1 4 ? -33.795 53.149 -7.600 1.00 84.11 4 LEU C O 1
ATOM 4083 N N . LYS C 1 5 ? -34.563 51.699 -9.174 1.00 83.09 5 LYS C N 1
ATOM 4084 C CA . LYS C 1 5 ? -33.376 51.760 -10.078 1.00 81.37 5 LYS C CA 1
ATOM 4085 C C . LYS C 1 5 ? -33.621 52.183 -11.563 1.00 80.07 5 LYS C C 1
ATOM 4086 O O . LYS C 1 5 ? -34.772 52.313 -11.985 1.00 80.23 5 LYS C O 1
ATOM 4092 N N . SER C 1 6 ? -32.520 52.382 -12.317 1.00 78.44 6 SER C N 1
ATOM 4093 C CA . SER C 1 6 ? -32.443 52.984 -13.698 1.00 76.45 6 SER C CA 1
ATOM 4094 C C . SER C 1 6 ? -30.969 53.439 -14.083 1.00 75.24 6 SER C C 1
ATOM 4095 O O . SER C 1 6 ? -30.247 53.937 -13.205 1.00 74.70 6 SER C O 1
ATOM 4098 N N . PRO C 1 7 ? -30.536 53.280 -15.385 1.00 73.62 7 PRO C N 1
ATOM 4099 C CA . PRO C 1 7 ? -29.132 53.653 -15.858 1.00 71.78 7 PRO C CA 1
ATOM 4100 C C . PRO C 1 7 ? -28.667 55.075 -15.500 1.00 69.41 7 PRO C C 1
ATOM 4101 O O . PRO C 1 7 ? -27.559 55.240 -14.971 1.00 67.90 7 PRO C O 1
ATOM 4105 N N . ARG C 1 8 ? -29.504 56.077 -15.790 1.00 67.03 8 ARG C N 1
ATOM 4106 C CA . ARG C 1 8 ? -29.345 57.395 -15.174 1.00 65.06 8 ARG C CA 1
ATOM 4107 C C . ARG C 1 8 ? -29.279 57.321 -13.593 1.00 64.80 8 ARG C C 1
ATOM 4108 O O . ARG C 1 8 ? -28.291 57.814 -13.016 1.00 64.36 8 ARG C O 1
ATOM 4116 N N . GLU C 1 9 ? -30.266 56.694 -12.919 1.00 63.68 9 GLU C N 1
ATOM 4117 C CA . GLU C 1 9 ? -30.269 56.622 -11.428 1.00 63.70 9 GLU C CA 1
ATOM 4118 C C . GLU C 1 9 ? -29.042 55.878 -10.856 1.00 63.51 9 GLU C C 1
ATOM 4119 O O . GLU C 1 9 ? -28.517 56.260 -9.794 1.00 62.60 9 GLU C O 1
ATOM 4125 N N . ILE C 1 10 ? -28.624 54.819 -11.565 1.00 63.05 10 ILE C N 1
ATOM 4126 C CA . ILE C 1 10 ? -27.383 54.085 -11.282 1.00 63.49 10 ILE C CA 1
ATOM 4127 C C . ILE C 1 10 ? -26.200 55.091 -11.225 1.00 63.57 10 ILE C C 1
ATOM 4128 O O . ILE C 1 10 ? -25.597 55.265 -10.167 1.00 63.35 10 ILE C O 1
ATOM 4133 N N . GLU C 1 11 ? -25.917 55.776 -12.340 1.00 63.56 11 GLU C N 1
ATOM 4134 C CA . GLU C 1 11 ? -24.801 56.718 -12.417 1.00 64.01 11 GLU C CA 1
ATOM 4135 C C . GLU C 1 11 ? -24.917 57.871 -11.440 1.00 64.12 11 GLU C C 1
ATOM 4136 O O . GLU C 1 11 ? -23.894 58.310 -10.930 1.00 63.75 11 GLU C O 1
ATOM 4142 N N . MET C 1 12 ? -26.137 58.373 -11.200 1.00 64.28 12 MET C N 1
ATOM 4143 C CA . MET C 1 12 ? -26.350 59.492 -10.252 1.00 64.82 12 MET C CA 1
ATOM 4144 C C . MET C 1 12 ? -26.109 59.095 -8.771 1.00 65.09 12 MET C C 1
ATOM 4145 O O . MET C 1 12 ? -25.674 59.925 -7.939 1.00 64.84 12 MET C O 1
ATOM 4150 N N . MET C 1 13 ? -26.392 57.822 -8.475 1.00 64.84 13 MET C N 1
ATOM 4151 C CA . MET C 1 13 ? -26.133 57.220 -7.171 1.00 64.69 13 MET C CA 1
ATOM 4152 C C . MET C 1 13 ? -24.616 57.050 -6.903 1.00 64.52 13 MET C C 1
ATOM 4153 O O . MET C 1 13 ? -24.132 57.495 -5.865 1.00 64.18 13 MET C O 1
ATOM 4158 N N . ASP C 1 14 ? -23.887 56.432 -7.840 1.00 65.00 14 ASP C N 1
ATOM 4159 C CA . ASP C 1 14 ? -22.425 56.277 -7.756 1.00 66.20 14 ASP C CA 1
ATOM 4160 C C . ASP C 1 14 ? -21.730 57.619 -7.568 1.00 66.33 14 ASP C C 1
ATOM 4161 O O . ASP C 1 14 ? -20.772 57.728 -6.791 1.00 66.81 14 ASP C O 1
ATOM 4166 N N . GLU C 1 15 ? -22.222 58.629 -8.277 1.00 66.38 15 GLU C N 1
ATOM 4167 C CA . GLU C 1 15 ? -21.632 59.961 -8.237 1.00 66.50 15 GLU C CA 1
ATOM 4168 C C . GLU C 1 15 ? -21.993 60.711 -6.952 1.00 65.44 15 GLU C C 1
ATOM 4169 O O . GLU C 1 15 ? -21.324 61.664 -6.576 1.00 65.50 15 GLU C O 1
ATOM 4175 N N . SER C 1 16 ? -23.039 60.287 -6.261 1.00 64.61 16 SER C N 1
ATOM 4176 C CA . SER C 1 16 ? -23.289 60.829 -4.916 1.00 64.21 16 SER C CA 1
ATOM 4177 C C . SER C 1 16 ? -22.292 60.217 -3.895 1.00 63.01 16 SER C C 1
ATOM 4178 O O . SER C 1 16 ? -21.676 60.930 -3.101 1.00 61.33 16 SER C O 1
ATOM 4181 N N . GLY C 1 17 ? -22.136 58.894 -4.000 1.00 62.88 17 GLY C N 1
ATOM 4182 C CA . GLY C 1 17 ? -21.238 58.066 -3.179 1.00 63.11 17 GLY C CA 1
ATOM 4183 C C . GLY C 1 17 ? -19.748 58.359 -3.372 1.00 63.07 17 GLY C C 1
ATOM 4184 O O . GLY C 1 17 ? -19.031 58.588 -2.384 1.00 62.59 17 GLY C O 1
ATOM 4185 N N . GLU C 1 18 ? -19.279 58.363 -4.625 1.00 62.60 18 GLU C N 1
ATOM 4186 C CA . GLU C 1 18 ? -17.910 58.771 -4.905 1.00 62.98 18 GLU C CA 1
ATOM 4187 C C . GLU C 1 18 ? -17.579 60.192 -4.310 1.00 62.54 18 GLU C C 1
ATOM 4188 O O . GLU C 1 18 ? -16.470 60.424 -3.818 1.00 61.83 18 GLU C O 1
ATOM 4194 N N . LEU C 1 19 ? -18.553 61.102 -4.304 1.00 62.15 19 LEU C N 1
ATOM 4195 C CA . LEU C 1 19 ? -18.351 62.456 -3.774 1.00 62.47 19 LEU C CA 1
ATOM 4196 C C . LEU C 1 19 ? -18.205 62.452 -2.260 1.00 62.09 19 LEU C C 1
ATOM 4197 O O . LEU C 1 19 ? -17.290 63.071 -1.707 1.00 62.13 19 LEU C O 1
ATOM 4202 N N . LEU C 1 20 ? -19.125 61.757 -1.598 1.00 61.69 20 LEU C N 1
ATOM 4203 C CA . LEU C 1 20 ? -19.120 61.611 -0.148 1.00 61.07 20 LEU C CA 1
ATOM 4204 C C . LEU C 1 20 ? -17.796 60.974 0.310 1.00 60.31 20 LEU C C 1
ATOM 4205 O O . LEU C 1 20 ? -17.170 61.445 1.258 1.00 59.65 20 LEU C O 1
ATOM 4210 N N . ALA C 1 21 ? -17.376 59.932 -0.405 1.00 59.76 21 ALA C N 1
ATOM 4211 C CA . ALA C 1 21 ? -16.065 59.299 -0.240 1.00 60.15 21 ALA C CA 1
ATOM 4212 C C . ALA C 1 21 ? -14.909 60.296 -0.383 1.00 60.55 21 ALA C C 1
ATOM 4213 O O . ALA C 1 21 ? -13.968 60.303 0.447 1.00 60.31 21 ALA C O 1
ATOM 4215 N N . ASP C 1 22 ? -14.974 61.152 -1.410 1.00 60.93 22 ASP C N 1
ATOM 4216 C CA . ASP C 1 22 ? -13.858 62.084 -1.674 1.00 61.26 22 ASP C CA 1
ATOM 4217 C C . ASP C 1 22 ? -13.737 63.202 -0.611 1.00 60.60 22 ASP C C 1
ATOM 4218 O O . ASP C 1 22 ? -12.639 63.758 -0.397 1.00 59.59 22 ASP C O 1
ATOM 4223 N N . VAL C 1 23 ? -14.858 63.497 0.056 1.00 59.41 23 VAL C N 1
ATOM 4224 C CA . VAL C 1 23 ? -14.838 64.303 1.281 1.00 58.74 23 VAL C CA 1
ATOM 4225 C C . VAL C 1 23 ? -14.065 63.582 2.429 1.00 58.08 23 VAL C C 1
ATOM 4226 O O . VAL C 1 23 ? -13.150 64.174 3.006 1.00 57.52 23 VAL C O 1
ATOM 4230 N N . HIS C 1 24 ? -14.415 62.317 2.718 1.00 57.34 24 HIS C N 1
ATOM 4231 C CA . HIS C 1 24 ? -13.756 61.503 3.768 1.00 57.50 24 HIS C CA 1
ATOM 4232 C C . HIS C 1 24 ? -12.247 61.254 3.498 1.00 57.63 24 HIS C C 1
ATOM 4233 O O . HIS C 1 24 ? -11.437 61.250 4.430 1.00 57.29 24 HIS C O 1
ATOM 4240 N N . ARG C 1 25 ? -11.897 61.028 2.229 1.00 57.89 25 ARG C N 1
ATOM 4241 C CA . ARG C 1 25 ? -10.508 60.945 1.794 1.00 58.44 25 ARG C CA 1
ATOM 4242 C C . ARG C 1 25 ? -9.729 62.174 2.242 1.00 58.71 25 ARG C C 1
ATOM 4243 O O . ARG C 1 25 ? -8.645 62.053 2.832 1.00 58.07 25 ARG C O 1
ATOM 4251 N N . HIS C 1 26 ? -10.307 63.349 1.994 1.00 59.55 26 HIS C N 1
ATOM 4252 C CA . HIS C 1 26 ? -9.682 64.641 2.355 1.00 60.66 26 HIS C CA 1
ATOM 4253 C C . HIS C 1 26 ? -9.686 64.888 3.867 1.00 60.28 26 HIS C C 1
ATOM 4254 O O . HIS C 1 26 ? -8.686 65.373 4.429 1.00 59.86 26 HIS C O 1
ATOM 4261 N N . LEU C 1 27 ? -10.789 64.518 4.515 1.00 59.89 27 LEU C N 1
ATOM 4262 C CA . LEU C 1 27 ? -10.855 64.540 5.971 1.00 60.20 27 LEU C CA 1
ATOM 4263 C C . LEU C 1 27 ? -9.730 63.725 6.649 1.00 60.87 27 LEU C C 1
ATOM 4264 O O . LEU C 1 27 ? -9.353 64.056 7.768 1.00 60.98 27 LEU C O 1
ATOM 4269 N N . ARG C 1 28 ? -9.206 62.681 5.986 1.00 61.70 28 ARG C N 1
ATOM 4270 C CA . ARG C 1 28 ? -8.063 61.917 6.493 1.00 63.11 28 ARG C CA 1
ATOM 4271 C C . ARG C 1 28 ? -6.957 62.879 6.992 1.00 63.72 28 ARG C C 1
ATOM 4272 O O . ARG C 1 28 ? -6.533 62.808 8.166 1.00 63.68 28 ARG C O 1
ATOM 4280 N N . THR C 1 29 ? -6.499 63.780 6.109 1.00 63.65 29 THR C N 1
ATOM 4281 C CA . THR C 1 29 ? -5.325 64.614 6.422 1.00 63.15 29 THR C CA 1
ATOM 4282 C C . THR C 1 29 ? -5.710 65.972 6.955 1.00 62.89 29 THR C C 1
ATOM 4283 O O . THR C 1 29 ? -4.845 66.759 7.300 1.00 63.50 29 THR C O 1
ATOM 4287 N N . PHE C 1 30 ? -7.006 66.227 7.052 1.00 62.37 30 PHE C N 1
ATOM 4288 C CA . PHE C 1 30 ? -7.511 67.459 7.638 1.00 62.40 30 PHE C CA 1
ATOM 4289 C C . PHE C 1 30 ? -7.822 67.293 9.152 1.00 62.62 30 PHE C C 1
ATOM 4290 O O . PHE C 1 30 ? -7.709 68.252 9.928 1.00 62.56 30 PHE C O 1
ATOM 4298 N N . ILE C 1 31 ? -8.224 66.086 9.571 1.00 62.88 31 ILE C N 1
ATOM 4299 C CA . ILE C 1 31 ? -8.571 65.828 10.990 1.00 62.92 31 ILE C CA 1
ATOM 4300 C C . ILE C 1 31 ? -7.337 65.570 11.889 1.00 63.46 31 ILE C C 1
ATOM 4301 O O . ILE C 1 31 ? -6.679 64.518 11.800 1.00 63.11 31 ILE C O 1
ATOM 4306 N N . LYS C 1 32 ? -7.021 66.565 12.722 1.00 64.07 32 LYS C N 1
ATOM 4307 C CA . LYS C 1 32 ? -5.922 66.495 13.721 1.00 64.74 32 LYS C CA 1
ATOM 4308 C C . LYS C 1 32 ? -6.169 67.398 14.934 1.00 64.71 32 LYS C C 1
ATOM 4309 O O . LYS C 1 32 ? -7.092 68.235 14.932 1.00 64.20 32 LYS C O 1
ATOM 4315 N N . PRO C 1 33 ? -5.359 67.223 15.994 1.00 65.07 33 PRO C N 1
ATOM 4316 C CA . PRO C 1 33 ? -5.630 68.043 17.176 1.00 65.01 33 PRO C CA 1
ATOM 4317 C C . PRO C 1 33 ? -5.278 69.498 16.901 1.00 65.28 33 PRO C C 1
ATOM 4318 O O . PRO C 1 33 ? -4.313 69.789 16.211 1.00 64.33 33 PRO C O 1
ATOM 4322 N N . GLY C 1 34 ? -6.086 70.402 17.428 1.00 66.60 34 GLY C N 1
ATOM 4323 C CA . GLY C 1 34 ? -5.938 71.830 17.145 1.00 68.26 34 GLY C CA 1
ATOM 4324 C C . GLY C 1 34 ? -7.176 72.420 16.484 1.00 68.99 34 GLY C C 1
ATOM 4325 O O . GLY C 1 34 ? -7.490 73.596 16.694 1.00 68.49 34 GLY C O 1
ATOM 4326 N N . ILE C 1 35 ? -7.876 71.598 15.697 1.00 69.87 35 ILE C N 1
ATOM 4327 C CA . ILE C 1 35 ? -9.106 72.026 15.019 1.00 71.19 35 ILE C CA 1
ATOM 4328 C C . ILE C 1 35 ? -10.354 71.752 15.882 1.00 72.02 35 ILE C C 1
ATOM 4329 O O . ILE C 1 35 ? -10.321 70.916 16.800 1.00 71.99 35 ILE C O 1
ATOM 4334 N N . THR C 1 36 ? -11.431 72.486 15.593 1.00 73.00 36 THR C N 1
ATOM 4335 C CA . THR C 1 36 ? -12.747 72.250 16.189 1.00 74.19 36 THR C CA 1
ATOM 4336 C C . THR C 1 36 ? -13.472 71.178 15.359 1.00 74.75 36 THR C C 1
ATOM 4337 O O . THR C 1 36 ? -13.065 70.899 14.218 1.00 73.82 36 THR C O 1
ATOM 4341 N N . SER C 1 37 ? -14.532 70.577 15.923 1.00 75.65 37 SER C N 1
ATOM 4342 C CA . SER C 1 37 ? -15.496 69.851 15.089 1.00 76.60 37 SER C CA 1
ATOM 4343 C C . SER C 1 37 ? -16.272 70.838 14.185 1.00 77.65 37 SER C C 1
ATOM 4344 O O . SER C 1 37 ? -16.607 70.476 13.049 1.00 77.39 37 SER C O 1
ATOM 4347 N N . TRP C 1 38 ? -16.504 72.079 14.664 1.00 78.65 38 TRP C N 1
ATOM 4348 C CA . TRP C 1 38 ? -17.151 73.114 13.839 1.00 79.93 38 TRP C CA 1
ATOM 4349 C C . TRP C 1 38 ? -16.356 73.313 12.561 1.00 79.56 38 TRP C C 1
ATOM 4350 O O . TRP C 1 38 ? -16.946 73.415 11.488 1.00 79.53 38 TRP C O 1
ATOM 4361 N N . ASP C 1 39 ? -15.027 73.346 12.681 1.00 79.35 39 ASP C N 1
ATOM 4362 C CA . ASP C 1 39 ? -14.108 73.368 11.525 1.00 79.55 39 ASP C CA 1
ATOM 4363 C C . ASP C 1 39 ? -14.429 72.296 10.462 1.00 79.19 39 ASP C C 1
ATOM 4364 O O . ASP C 1 39 ? -14.450 72.592 9.258 1.00 78.53 39 ASP C O 1
ATOM 4369 N N . ILE C 1 40 ? -14.636 71.058 10.930 1.00 78.93 40 ILE C N 1
ATOM 4370 C CA . ILE C 1 40 ? -14.971 69.905 10.083 1.00 79.14 40 ILE C CA 1
ATOM 4371 C C . ILE C 1 40 ? -16.254 70.184 9.277 1.00 79.51 40 ILE C C 1
ATOM 4372 O O . ILE C 1 40 ? -16.255 70.106 8.040 1.00 79.59 40 ILE C O 1
ATOM 4377 N N . GLU C 1 41 ? -17.324 70.517 9.999 1.00 79.72 41 GLU C N 1
ATOM 4378 C CA . GLU C 1 41 ? -18.580 71.006 9.440 1.00 80.58 41 GLU C CA 1
ATOM 4379 C C . GLU C 1 41 ? -18.340 71.997 8.279 1.00 80.45 41 GLU C C 1
ATOM 4380 O O . GLU C 1 41 ? -18.700 71.733 7.133 1.00 79.82 41 GLU C O 1
ATOM 4386 N N . VAL C 1 42 ? -17.702 73.116 8.609 1.00 80.93 42 VAL C N 1
ATOM 4387 C CA . VAL C 1 42 ? -17.314 74.150 7.661 1.00 81.38 42 VAL C CA 1
ATOM 4388 C C . VAL C 1 42 ? -16.573 73.588 6.451 1.00 81.78 42 VAL C C 1
ATOM 4389 O O . VAL C 1 42 ? -16.945 73.910 5.321 1.00 81.90 42 VAL C O 1
ATOM 4393 N N . PHE C 1 43 ? -15.545 72.759 6.678 1.00 81.99 43 PHE C N 1
ATOM 4394 C CA . PHE C 1 43 ? -14.796 72.127 5.566 1.00 82.27 43 PHE C CA 1
ATOM 4395 C C . PHE C 1 43 ? -15.684 71.213 4.727 1.00 82.68 43 PHE C C 1
ATOM 4396 O O . PHE C 1 43 ? -15.628 71.257 3.494 1.00 82.60 43 PHE C O 1
ATOM 4404 N N . VAL C 1 44 ? -16.466 70.369 5.405 1.00 83.20 44 VAL C N 1
ATOM 4405 C CA . VAL C 1 44 ? -17.350 69.403 4.747 1.00 83.63 44 VAL C CA 1
ATOM 4406 C C . VAL C 1 44 ? -18.410 70.104 3.896 1.00 84.45 44 VAL C C 1
ATOM 4407 O O . VAL C 1 44 ? -18.571 69.767 2.726 1.00 84.43 44 VAL C O 1
ATOM 4411 N N . ARG C 1 45 ? -19.098 71.086 4.486 1.00 85.31 45 ARG C N 1
ATOM 4412 C CA . ARG C 1 45 ? -20.086 71.911 3.785 1.00 86.47 45 ARG C CA 1
ATOM 4413 C C . ARG C 1 45 ? -19.462 72.795 2.687 1.00 86.71 45 ARG C C 1
ATOM 4414 O O . ARG C 1 45 ? -20.092 73.047 1.667 1.00 86.44 45 ARG C O 1
ATOM 4422 N N . ASP C 1 46 ? -18.225 73.236 2.913 1.00 87.25 46 ASP C N 1
ATOM 4423 C CA . ASP C 1 46 ? -17.469 74.072 1.978 1.00 88.10 46 ASP C CA 1
ATOM 4424 C C . ASP C 1 46 ? -16.731 73.290 0.862 1.00 88.31 46 ASP C C 1
ATOM 4425 O O . ASP C 1 46 ? -16.240 73.888 -0.100 1.00 88.59 46 ASP C O 1
ATOM 4430 N N . PHE C 1 47 ? -16.619 71.970 1.028 1.00 88.39 47 PHE C N 1
ATOM 4431 C CA . PHE C 1 47 ? -16.391 71.011 -0.065 1.00 88.44 47 PHE C CA 1
ATOM 4432 C C . PHE C 1 47 ? -17.849 70.748 -0.463 1.00 88.96 47 PHE C C 1
ATOM 4433 O O . PHE C 1 47 ? -18.703 71.608 -0.187 1.00 89.24 47 PHE C O 1
ATOM 4441 N N . ILE C 1 48 ? -18.174 69.606 -1.069 1.00 89.07 48 ILE C N 1
ATOM 4442 C CA . ILE C 1 48 ? -19.581 69.277 -1.367 1.00 89.34 48 ILE C CA 1
ATOM 4443 C C . ILE C 1 48 ? -20.206 70.339 -2.287 1.00 89.24 48 ILE C C 1
ATOM 4444 O O . ILE C 1 48 ? -20.165 70.185 -3.500 1.00 89.21 48 ILE C O 1
ATOM 4449 N N . GLU C 1 49 ? -20.758 71.415 -1.715 1.00 89.34 49 GLU C N 1
ATOM 4450 C CA . GLU C 1 49 ? -21.477 72.426 -2.509 1.00 89.45 49 GLU C CA 1
ATOM 4451 C C . GLU C 1 49 ? -20.609 73.116 -3.566 1.00 89.07 49 GLU C C 1
ATOM 4452 O O . GLU C 1 49 ? -21.111 73.494 -4.621 1.00 88.95 49 GLU C O 1
ATOM 4458 N N . SER C 1 50 ? -19.313 73.244 -3.291 1.00 88.75 50 SER C N 1
ATOM 4459 C CA . SER C 1 50 ? -18.353 73.699 -4.299 1.00 88.44 50 SER C CA 1
ATOM 4460 C C . SER C 1 50 ? -18.160 72.639 -5.394 1.00 88.19 50 SER C C 1
ATOM 4461 O O . SER C 1 50 ? -17.483 72.905 -6.391 1.00 88.15 50 SER C O 1
ATOM 4464 N N . HIS C 1 51 ? -18.738 71.447 -5.203 1.00 87.75 51 HIS C N 1
ATOM 4465 C CA . HIS C 1 51 ? -18.732 70.387 -6.234 1.00 87.24 51 HIS C CA 1
ATOM 4466 C C . HIS C 1 51 ? -20.115 70.177 -6.885 1.00 87.01 51 HIS C C 1
ATOM 4467 O O . HIS C 1 51 ? -20.210 69.556 -7.937 1.00 86.82 51 HIS C O 1
ATOM 4474 N N . GLY C 1 52 ? -21.177 70.678 -6.258 1.00 86.83 52 GLY C N 1
ATOM 4475 C CA . GLY C 1 52 ? -22.495 70.679 -6.890 1.00 87.29 52 GLY C CA 1
ATOM 4476 C C . GLY C 1 52 ? -23.672 70.089 -6.123 1.00 87.58 52 GLY C C 1
ATOM 4477 O O . GLY C 1 52 ? -24.820 70.160 -6.581 1.00 87.39 52 GLY C O 1
ATOM 4478 N N . GLY C 1 53 ? -23.403 69.502 -4.962 1.00 87.68 53 GLY C N 1
ATOM 4479 C CA . GLY C 1 53 ? -24.463 68.904 -4.156 1.00 87.77 53 GLY C CA 1
ATOM 4480 C C . GLY C 1 53 ? -24.985 69.889 -3.127 1.00 88.09 53 GLY C C 1
ATOM 4481 O O . GLY C 1 53 ? -24.407 70.975 -2.945 1.00 88.05 53 GLY C O 1
ATOM 4482 N N . VAL C 1 54 ? -26.086 69.517 -2.469 1.00 88.14 54 VAL C N 1
ATOM 4483 C CA . VAL C 1 54 ? -26.631 70.282 -1.337 1.00 88.15 54 VAL C CA 1
ATOM 4484 C C . VAL C 1 54 ? -26.592 69.439 -0.048 1.00 88.27 54 VAL C C 1
ATOM 4485 O O . VAL C 1 54 ? -26.831 68.221 -0.079 1.00 88.38 54 VAL C O 1
ATOM 4489 N N . ALA C 1 55 ? -26.255 70.087 1.069 1.00 87.95 55 ALA C N 1
ATOM 4490 C CA . ALA C 1 55 ? -26.096 69.414 2.362 1.00 87.69 55 ALA C CA 1
ATOM 4491 C C . ALA C 1 55 ? -27.428 69.050 3.089 1.00 87.67 55 ALA C C 1
ATOM 4492 O O . ALA C 1 55 ? -27.929 69.823 3.937 1.00 87.72 55 ALA C O 1
ATOM 4494 N N . ALA C 1 56 ? -27.971 67.868 2.763 1.00 87.28 56 ALA C N 1
ATOM 4495 C CA . ALA C 1 56 ? -29.235 67.346 3.339 1.00 87.05 56 ALA C CA 1
ATOM 4496 C C . ALA C 1 56 ? -29.118 66.889 4.804 1.00 86.96 56 ALA C C 1
ATOM 4497 O O . ALA C 1 56 ? -29.439 67.623 5.744 1.00 86.69 56 ALA C O 1
ATOM 4499 N N . TYR C 1 65 ? -27.155 71.287 10.522 1.00 74.00 65 TYR C N 1
ATOM 4500 C CA . TYR C 1 65 ? -25.914 71.458 9.729 1.00 74.34 65 TYR C CA 1
ATOM 4501 C C . TYR C 1 65 ? -25.633 70.297 8.749 1.00 73.39 65 TYR C C 1
ATOM 4502 O O . TYR C 1 65 ? -26.315 69.282 8.777 1.00 73.18 65 TYR C O 1
ATOM 4511 N N . ALA C 1 66 ? -24.620 70.454 7.892 1.00 72.92 66 ALA C N 1
ATOM 4512 C CA . ALA C 1 66 ? -24.187 69.393 6.924 1.00 72.57 66 ALA C CA 1
ATOM 4513 C C . ALA C 1 66 ? -23.743 68.058 7.564 1.00 72.01 66 ALA C C 1
ATOM 4514 O O . ALA C 1 66 ? -23.769 66.989 6.915 1.00 72.11 66 ALA C O 1
ATOM 4516 N N . THR C 1 67 ? -23.379 68.148 8.844 1.00 70.96 67 THR C N 1
ATOM 4517 C CA . THR C 1 67 ? -22.617 67.136 9.546 1.00 69.67 67 THR C CA 1
ATOM 4518 C C . THR C 1 67 ? -23.203 66.794 10.929 1.00 68.95 67 THR C C 1
ATOM 4519 O O . THR C 1 67 ? -23.742 67.651 11.654 1.00 68.90 67 THR C O 1
ATOM 4523 N N . CYS C 1 68 ? -23.128 65.517 11.264 1.00 67.91 68 CYS C N 1
ATOM 4524 C CA . CYS C 1 68 ? -23.087 65.112 12.661 1.00 67.47 68 CYS C CA 1
ATOM 4525 C C . CYS C 1 68 ? -21.646 64.766 13.037 1.00 66.75 68 CYS C C 1
ATOM 4526 O O . CYS C 1 68 ? -20.933 64.024 12.306 1.00 65.93 68 CYS C O 1
ATOM 4529 N N . CYS C 1 69 ? -21.224 65.367 14.154 1.00 65.73 69 CYS C N 1
ATOM 4530 C CA . CYS C 1 69 ? -19.955 65.051 14.799 1.00 64.64 69 CYS C CA 1
ATOM 4531 C C . CYS C 1 69 ? -20.179 64.420 16.180 1.00 63.90 69 CYS C C 1
ATOM 4532 O O . CYS C 1 69 ? -20.428 65.112 17.172 1.00 63.04 69 CYS C O 1
ATOM 4535 N N . SER C 1 70 ? -20.120 63.092 16.213 1.00 63.20 70 SER C N 1
ATOM 4536 C CA . SER C 1 70 ? -20.184 62.359 17.476 1.00 62.65 70 SER C CA 1
ATOM 4537 C C . SER C 1 70 ? -18.773 62.029 18.038 1.00 62.21 70 SER C C 1
ATOM 4538 O O . SER C 1 70 ? -17.951 61.356 17.386 1.00 61.58 70 SER C O 1
ATOM 4541 N N . ILE C 1 71 ? -18.522 62.532 19.251 1.00 61.61 71 ILE C N 1
ATOM 4542 C CA . ILE C 1 71 ? -17.207 62.480 19.890 1.00 60.50 71 ILE C CA 1
ATOM 4543 C C . ILE C 1 71 ? -17.229 61.565 21.101 1.00 59.91 71 ILE C C 1
ATOM 4544 O O . ILE C 1 71 ? -18.082 61.685 21.995 1.00 58.97 71 ILE C O 1
ATOM 4549 N N . ASN C 1 72 ? -16.288 60.623 21.064 1.00 60.03 72 ASN C N 1
ATOM 4550 C CA . ASN C 1 72 ? -15.960 59.695 22.155 1.00 60.23 72 ASN C CA 1
ATOM 4551 C C . ASN C 1 72 ? -17.159 58.853 22.629 1.00 60.96 72 ASN C C 1
ATOM 4552 O O . ASN C 1 72 ? -17.485 57.832 22.005 1.00 60.78 72 ASN C O 1
ATOM 4557 N N . ASP C 1 73 ? -17.828 59.288 23.701 1.00 61.54 73 ASP C N 1
ATOM 4558 C CA . ASP C 1 73 ? -18.979 58.551 24.242 1.00 62.09 73 ASP C CA 1
ATOM 4559 C C . ASP C 1 73 ? -20.326 58.881 23.552 1.00 62.78 73 ASP C C 1
ATOM 4560 O O . ASP C 1 73 ? -21.330 58.191 23.780 1.00 62.46 73 ASP C O 1
ATOM 4565 N N . GLU C 1 74 ? -20.332 59.917 22.709 1.00 63.54 74 GLU C N 1
ATOM 4566 C CA . GLU C 1 74 ? -21.486 60.199 21.837 1.00 64.74 74 GLU C CA 1
ATOM 4567 C C . GLU C 1 74 ? -21.588 59.108 20.764 1.00 65.05 74 GLU C C 1
ATOM 4568 O O . GLU C 1 74 ? -20.633 58.903 19.987 1.00 65.11 74 GLU C O 1
ATOM 4574 N N . ILE C 1 75 ? -22.738 58.422 20.746 1.00 65.52 75 ILE C N 1
ATOM 4575 C CA . ILE C 1 75 ? -23.052 57.360 19.783 1.00 66.01 75 ILE C CA 1
ATOM 4576 C C . ILE C 1 75 ? -23.337 57.929 18.388 1.00 66.70 75 ILE C C 1
ATOM 4577 O O . ILE C 1 75 ? -22.688 57.564 17.391 1.00 66.41 75 ILE C O 1
ATOM 4582 N N . CYS C 1 76 ? -24.339 58.802 18.340 1.00 67.81 76 CYS C N 1
ATOM 4583 C CA . CYS C 1 76 ? -24.799 59.430 17.103 1.00 69.18 76 CYS C CA 1
ATOM 4584 C C . CYS C 1 76 ? -25.321 60.815 17.433 1.00 69.42 76 CYS C C 1
ATOM 4585 O O . CYS C 1 76 ? -25.504 61.143 18.612 1.00 69.45 76 CYS C O 1
ATOM 4588 N N . HIS C 1 77 ? -25.507 61.624 16.388 1.00 69.86 77 HIS C N 1
ATOM 4589 C CA . HIS C 1 77 ? -26.187 62.920 16.466 1.00 70.68 77 HIS C CA 1
ATOM 4590 C C . HIS C 1 77 ? -25.566 63.929 17.435 1.00 71.03 77 HIS C C 1
ATOM 4591 O O . HIS C 1 77 ? -26.285 64.756 18.009 1.00 71.35 77 HIS C O 1
ATOM 4598 N N . GLY C 1 78 ? -24.248 63.867 17.622 1.00 71.22 78 GLY C N 1
ATOM 4599 C CA . GLY C 1 78 ? -23.514 64.989 18.223 1.00 71.17 78 GLY C CA 1
ATOM 4600 C C . GLY C 1 78 ? -23.428 66.132 17.222 1.00 71.60 78 GLY C C 1
ATOM 4601 O O . GLY C 1 78 ? -23.304 65.898 16.006 1.00 71.17 78 GLY C O 1
ATOM 4602 N N . PHE C 1 79 ? -23.522 67.368 17.715 1.00 72.32 79 PHE C N 1
ATOM 4603 C CA . PHE C 1 79 ? -23.444 68.556 16.840 1.00 73.28 79 PHE C CA 1
ATOM 4604 C C . PHE C 1 79 ? -21.990 69.021 16.706 1.00 72.87 79 PHE C C 1
ATOM 4605 O O . PHE C 1 79 ? -21.259 69.036 17.703 1.00 72.64 79 PHE C O 1
ATOM 4613 N N . PRO C 1 80 ? -21.553 69.404 15.484 1.00 72.73 80 PRO C N 1
ATOM 4614 C CA . PRO C 1 80 ? -20.204 69.980 15.458 1.00 72.41 80 PRO C CA 1
ATOM 4615 C C . PRO C 1 80 ? -20.217 71.280 16.250 1.00 72.36 80 PRO C C 1
ATOM 4616 O O . PRO C 1 80 ? -21.179 72.066 16.161 1.00 72.51 80 PRO C O 1
ATOM 4620 N N . ARG C 1 81 ? -19.185 71.472 17.061 1.00 72.43 81 ARG C N 1
ATOM 4621 C CA . ARG C 1 81 ? -19.108 72.646 17.930 1.00 72.36 81 ARG C CA 1
ATOM 4622 C C . ARG C 1 81 ? -17.695 73.242 18.022 1.00 72.24 81 ARG C C 1
ATOM 4623 O O . ARG C 1 81 ? -16.737 72.743 17.395 1.00 71.16 81 ARG C O 1
ATOM 4631 N N . LYS C 1 82 ? -17.612 74.335 18.791 1.00 72.74 82 LYS C N 1
ATOM 4632 C CA . LYS C 1 82 ? -16.384 75.133 19.006 1.00 73.05 82 LYS C CA 1
ATOM 4633 C C . LYS C 1 82 ? -15.258 74.467 19.831 1.00 72.61 82 LYS C C 1
ATOM 4634 O O . LYS C 1 82 ? -14.117 74.927 19.762 1.00 73.16 82 LYS C O 1
ATOM 4640 N N . LYS C 1 83 ? -15.576 73.402 20.587 1.00 71.68 83 LYS C N 1
ATOM 4641 C CA . LYS C 1 83 ? -14.610 72.627 21.408 1.00 70.88 83 LYS C CA 1
ATOM 4642 C C . LYS C 1 83 ? -13.443 72.091 20.578 1.00 69.72 83 LYS C C 1
ATOM 4643 O O . LYS C 1 83 ? -13.656 71.550 19.487 1.00 70.07 83 LYS C O 1
ATOM 4649 N N . VAL C 1 84 ? -12.216 72.252 21.081 1.00 68.29 84 VAL C N 1
ATOM 4650 C CA . VAL C 1 84 ? -11.024 71.820 20.322 1.00 66.64 84 VAL C CA 1
ATOM 4651 C C . VAL C 1 84 ? -10.843 70.299 20.420 1.00 65.58 84 VAL C C 1
ATOM 4652 O O . VAL C 1 84 ? -10.990 69.707 21.508 1.00 64.91 84 VAL C O 1
ATOM 4656 N N . LEU C 1 85 ? -10.549 69.681 19.274 1.00 64.40 85 LEU C N 1
ATOM 4657 C CA . LEU C 1 85 ? -10.219 68.252 19.221 1.00 63.97 85 LEU C CA 1
ATOM 4658 C C . LEU C 1 85 ? -8.788 67.919 19.741 1.00 63.32 85 LEU C C 1
ATOM 4659 O O . LEU C 1 85 ? -7.782 68.540 19.316 1.00 63.16 85 LEU C O 1
ATOM 4664 N N . LYS C 1 86 ? -8.732 66.922 20.638 1.00 62.13 86 LYS C N 1
ATOM 4665 C CA . LYS C 1 86 ? -7.519 66.518 21.396 1.00 61.50 86 LYS C CA 1
ATOM 4666 C C . LYS C 1 86 ? -6.994 65.138 20.954 1.00 60.79 86 LYS C C 1
ATOM 4667 O O . LYS C 1 86 ? -7.752 64.350 20.369 1.00 60.22 86 LYS C O 1
ATOM 4673 N N . ASP C 1 87 ? -5.720 64.830 21.247 1.00 59.37 87 ASP C N 1
ATOM 4674 C CA . ASP C 1 87 ? -5.203 63.459 21.043 1.00 57.84 87 ASP C CA 1
ATOM 4675 C C . ASP C 1 87 ? -6.066 62.396 21.745 1.00 56.09 87 ASP C C 1
ATOM 4676 O O . ASP C 1 87 ? -6.618 62.645 22.836 1.00 54.92 87 ASP C O 1
ATOM 4681 N N . GLY C 1 88 ? -6.229 61.247 21.084 1.00 54.30 88 GLY C N 1
ATOM 4682 C CA . GLY C 1 88 ? -7.027 60.143 21.629 1.00 53.12 88 GLY C CA 1
ATOM 4683 C C . GLY C 1 88 ? -8.546 60.317 21.511 1.00 52.28 88 GLY C C 1
ATOM 4684 O O . GLY C 1 88 ? -9.295 59.416 21.896 1.00 52.45 88 GLY C O 1
ATOM 4685 N N . ASP C 1 89 ? -8.998 61.464 20.990 1.00 50.88 89 ASP C N 1
ATOM 4686 C CA . ASP C 1 89 ? -10.420 61.709 20.693 1.00 50.17 89 ASP C CA 1
ATOM 4687 C C . ASP C 1 89 ? -10.908 60.778 19.546 1.00 49.63 89 ASP C C 1
ATOM 4688 O O . ASP C 1 89 ? -10.217 60.605 18.522 1.00 48.58 89 ASP C O 1
ATOM 4693 N N . LEU C 1 90 ? -12.080 60.169 19.732 1.00 48.65 90 LEU C N 1
ATOM 4694 C CA . LEU C 1 90 ? -12.711 59.391 18.656 1.00 47.94 90 LEU C CA 1
ATOM 4695 C C . LEU C 1 90 ? -13.908 60.124 18.065 1.00 48.29 90 LEU C C 1
ATOM 4696 O O . LEU C 1 90 ? -14.933 60.329 18.732 1.00 48.52 90 LEU C O 1
ATOM 4701 N N . ILE C 1 91 ? -13.780 60.502 16.805 1.00 48.38 91 ILE C N 1
ATOM 4702 C CA . ILE C 1 91 ? -14.838 61.259 16.140 1.00 48.52 91 ILE C CA 1
ATOM 4703 C C . ILE C 1 91 ? -15.482 60.509 14.936 1.00 49.02 91 ILE C C 1
ATOM 4704 O O . ILE C 1 91 ? -14.791 60.008 14.048 1.00 46.77 91 ILE C O 1
ATOM 4709 N N . LYS C 1 92 ? -16.820 60.459 14.965 1.00 50.49 92 LYS C N 1
ATOM 4710 C CA . LYS C 1 92 ? -17.663 59.954 13.881 1.00 51.94 92 LYS C CA 1
ATOM 4711 C C . LYS C 1 92 ? -18.237 61.166 13.151 1.00 53.60 92 LYS C C 1
ATOM 4712 O O . LYS C 1 92 ? -18.996 61.969 13.743 1.00 53.58 92 LYS C O 1
ATOM 4718 N N . VAL C 1 93 ? -17.836 61.325 11.889 1.00 55.36 93 VAL C N 1
ATOM 4719 C CA . VAL C 1 93 ? -18.361 62.418 11.059 1.00 57.62 93 VAL C CA 1
ATOM 4720 C C . VAL C 1 93 ? -19.408 61.788 10.158 1.00 59.13 93 VAL C C 1
ATOM 4721 O O . VAL C 1 93 ? -19.078 61.001 9.261 1.00 58.97 93 VAL C O 1
ATOM 4725 N N . ASP C 1 94 ? -20.672 62.074 10.456 1.00 61.50 94 ASP C N 1
ATOM 4726 C CA . ASP C 1 94 ? -21.795 61.549 9.672 1.00 63.84 94 ASP C CA 1
ATOM 4727 C C . ASP C 1 94 ? -22.285 62.665 8.770 1.00 65.11 94 ASP C C 1
ATOM 4728 O O . ASP C 1 94 ? -22.632 63.743 9.254 1.00 65.15 94 ASP C O 1
ATOM 4733 N N . MET C 1 95 ? -22.283 62.436 7.459 1.00 66.87 95 MET C N 1
ATOM 4734 C CA . MET C 1 95 ? -22.796 63.472 6.564 1.00 68.55 95 MET C CA 1
ATOM 4735 C C . MET C 1 95 ? -23.585 62.914 5.375 1.00 70.48 95 MET C C 1
ATOM 4736 O O . MET C 1 95 ? -23.359 61.775 4.931 1.00 70.04 95 MET C O 1
ATOM 4741 N N . CYS C 1 96 ? -24.543 63.728 4.917 1.00 73.20 96 CYS C N 1
ATOM 4742 C CA . CYS C 1 96 ? -25.421 63.415 3.772 1.00 75.54 96 CYS C CA 1
ATOM 4743 C C . CYS C 1 96 ? -25.146 64.300 2.535 1.00 76.55 96 CYS C C 1
ATOM 4744 O O . CYS C 1 96 ? -24.824 65.496 2.656 1.00 76.59 96 CYS C O 1
ATOM 4747 N N . VAL C 1 97 ? -25.286 63.689 1.355 1.00 77.67 97 VAL C N 1
ATOM 4748 C CA . VAL C 1 97 ? -25.220 64.397 0.084 1.00 78.78 97 VAL C CA 1
ATOM 4749 C C . VAL C 1 97 ? -26.445 64.105 -0.820 1.00 79.34 97 VAL C C 1
ATOM 4750 O O . VAL C 1 97 ? -26.697 62.961 -1.224 1.00 78.74 97 VAL C O 1
ATOM 4754 N N . ASP C 1 98 ? -27.218 65.160 -1.080 1.00 80.46 98 ASP C N 1
ATOM 4755 C CA . ASP C 1 98 ? -28.096 65.224 -2.251 1.00 81.33 98 ASP C CA 1
ATOM 4756 C C . ASP C 1 98 ? -27.340 65.925 -3.395 1.00 81.23 98 ASP C C 1
ATOM 4757 O O . ASP C 1 98 ? -27.266 67.160 -3.421 1.00 81.35 98 ASP C O 1
ATOM 4762 N N . LEU C 1 99 ? -26.754 65.135 -4.306 1.00 81.38 99 LEU C N 1
ATOM 4763 C CA . LEU C 1 99 ? -26.155 65.667 -5.544 1.00 81.36 99 LEU C CA 1
ATOM 4764 C C . LEU C 1 99 ? -27.141 65.446 -6.689 1.00 81.30 99 LEU C C 1
ATOM 4765 O O . LEU C 1 99 ? -27.293 64.317 -7.188 1.00 80.77 99 LEU C O 1
ATOM 4770 N N . LYS C 1 100 ? -27.821 66.536 -7.063 1.00 81.50 100 LYS C N 1
ATOM 4771 C CA . LYS C 1 100 ? -28.772 66.551 -8.179 1.00 81.63 100 LYS C CA 1
ATOM 4772 C C . LYS C 1 100 ? -29.696 65.328 -8.088 1.00 81.16 100 LYS C C 1
ATOM 4773 O O . LYS C 1 100 ? -29.570 64.374 -8.887 1.00 81.00 100 LYS C O 1
ATOM 4779 N N . GLY C 1 101 ? -30.586 65.350 -7.087 1.00 80.51 101 GLY C N 1
ATOM 4780 C CA . GLY C 1 101 ? -31.618 64.305 -6.910 1.00 79.14 101 GLY C CA 1
ATOM 4781 C C . GLY C 1 101 ? -31.226 62.985 -6.244 1.00 78.08 101 GLY C C 1
ATOM 4782 O O . GLY C 1 101 ? -32.079 62.341 -5.613 1.00 77.90 101 GLY C O 1
ATOM 4783 N N . ALA C 1 102 ? -29.957 62.569 -6.396 1.00 76.65 102 ALA C N 1
ATOM 4784 C CA . ALA C 1 102 ? -29.475 61.316 -5.788 1.00 75.07 102 ALA C CA 1
ATOM 4785 C C . ALA C 1 102 ? -28.866 61.546 -4.396 1.00 73.77 102 ALA C C 1
ATOM 4786 O O . ALA C 1 102 ? -27.972 62.397 -4.223 1.00 73.42 102 ALA C O 1
ATOM 4788 N N . ILE C 1 103 ? -29.377 60.798 -3.416 1.00 72.18 103 ILE C N 1
ATOM 4789 C CA . ILE C 1 103 ? -28.956 60.937 -2.017 1.00 70.92 103 ILE C CA 1
ATOM 4790 C C . ILE C 1 103 ? -28.145 59.729 -1.563 1.00 69.72 103 ILE C C 1
ATOM 4791 O O . ILE C 1 103 ? -28.613 58.595 -1.659 1.00 69.29 103 ILE C O 1
ATOM 4796 N N . SER C 1 104 ? -26.927 59.984 -1.076 1.00 68.56 104 SER C N 1
ATOM 4797 C CA . SER C 1 104 ? -26.103 58.952 -0.390 1.00 66.98 104 SER C CA 1
ATOM 4798 C C . SER C 1 104 ? -25.651 59.421 1.018 1.00 65.88 104 SER C C 1
ATOM 4799 O O . SER C 1 104 ? -25.704 60.616 1.325 1.00 65.35 104 SER C O 1
ATOM 4802 N N . ASP C 1 105 ? -25.227 58.466 1.853 1.00 64.90 105 ASP C N 1
ATOM 4803 C CA . ASP C 1 105 ? -24.788 58.731 3.240 1.00 63.98 105 ASP C CA 1
ATOM 4804 C C . ASP C 1 105 ? -23.661 57.771 3.694 1.00 62.46 105 ASP C C 1
ATOM 4805 O O . ASP C 1 105 ? -23.697 56.554 3.431 1.00 61.79 105 ASP C O 1
ATOM 4810 N N . SER C 1 106 ? -22.653 58.355 4.348 1.00 60.94 106 SER C N 1
ATOM 4811 C CA . SER C 1 106 ? -21.508 57.620 4.938 1.00 59.15 106 SER C CA 1
ATOM 4812 C C . SER C 1 106 ? -21.135 58.253 6.285 1.00 57.80 106 SER C C 1
ATOM 4813 O O . SER C 1 106 ? -20.955 59.478 6.358 1.00 58.28 106 SER C O 1
ATOM 4816 N N . CYS C 1 107 ? -21.064 57.436 7.346 1.00 55.37 107 CYS C N 1
ATOM 4817 C CA . CYS C 1 107 ? -20.345 57.819 8.566 1.00 52.13 107 CYS C CA 1
ATOM 4818 C C . CYS C 1 107 ? -19.003 57.127 8.584 1.00 50.28 107 CYS C C 1
ATOM 4819 O O . CYS C 1 107 ? -18.904 55.916 8.359 1.00 49.59 107 CYS C O 1
ATOM 4822 N N . TRP C 1 108 ? -17.973 57.907 8.879 1.00 48.23 108 TRP C N 1
ATOM 4823 C CA . TRP C 1 108 ? -16.640 57.368 9.127 1.00 46.44 108 TRP C CA 1
ATOM 4824 C C . TRP C 1 108 ? -16.050 57.885 10.464 1.00 45.73 108 TRP C C 1
ATOM 4825 O O . TRP C 1 108 ? -16.325 59.015 10.886 1.00 45.96 108 TRP C O 1
ATOM 4836 N N . SER C 1 109 ? -15.274 57.037 11.138 1.00 44.39 109 SER C N 1
ATOM 4837 C CA . SER C 1 109 ? -14.666 57.397 12.411 1.00 44.19 109 SER C CA 1
ATOM 4838 C C . SER C 1 109 ? -13.201 57.734 12.241 1.00 43.92 109 SER C C 1
ATOM 4839 O O . SER C 1 109 ? -12.532 57.232 11.329 1.00 44.02 109 SER C O 1
ATOM 4842 N N . TYR C 1 110 ? -12.725 58.568 13.156 1.00 44.33 110 TYR C N 1
ATOM 4843 C CA . TYR C 1 110 ? -11.338 59.028 13.214 1.00 45.13 110 TYR C CA 1
ATOM 4844 C C . TYR C 1 110 ? -10.852 59.126 14.660 1.00 45.81 110 TYR C C 1
ATOM 4845 O O . TYR C 1 110 ? -11.544 59.678 15.548 1.00 45.40 110 TYR C O 1
ATOM 4854 N N . VAL C 1 111 ? -9.668 58.562 14.872 1.00 46.23 111 VAL C N 1
ATOM 4855 C CA . VAL C 1 111 ? -8.817 58.893 16.019 1.00 46.34 111 VAL C CA 1
ATOM 4856 C C . VAL C 1 111 ? -8.008 60.144 15.724 1.00 45.90 111 VAL C C 1
ATOM 4857 O O . VAL C 1 111 ? -7.200 60.179 14.798 1.00 44.73 111 VAL C O 1
ATOM 4861 N N . VAL C 1 112 ? -8.216 61.145 16.551 1.00 46.33 112 VAL C N 1
ATOM 4862 C CA . VAL C 1 112 ? -7.441 62.364 16.493 1.00 47.53 112 VAL C CA 1
ATOM 4863 C C . VAL C 1 112 ? -6.076 62.175 17.168 1.00 47.60 112 VAL C C 1
ATOM 4864 O O . VAL C 1 112 ? -6.000 61.912 18.381 1.00 47.14 112 VAL C O 1
ATOM 4868 N N . GLY C 1 113 ? -5.011 62.320 16.380 1.00 47.89 113 GLY C N 1
ATOM 4869 C CA . GLY C 1 113 ? -3.634 62.254 16.908 1.00 48.53 113 GLY C CA 1
ATOM 4870 C C . GLY C 1 113 ? -3.257 60.842 17.340 1.00 48.45 113 GLY C C 1
ATOM 4871 O O . GLY C 1 113 ? -3.503 59.898 16.582 1.00 47.68 113 GLY C O 1
ATOM 4872 N N . GLU C 1 114 ? -2.650 60.716 18.545 1.00 48.73 114 GLU C N 1
ATOM 4873 C CA . GLU C 1 114 ? -2.372 59.412 19.193 1.00 48.78 114 GLU C CA 1
ATOM 4874 C C . GLU C 1 114 ? -3.654 58.661 19.567 1.00 47.99 114 GLU C C 1
ATOM 4875 O O . GLU C 1 114 ? -4.520 59.169 20.296 1.00 47.19 114 GLU C O 1
ATOM 4881 N N . SER C 1 115 ? -3.740 57.431 19.075 1.00 46.93 115 SER C N 1
ATOM 4882 C CA . SER C 1 115 ? -4.755 56.495 19.531 1.00 46.00 115 SER C CA 1
ATOM 4883 C C . SER C 1 115 ? -4.224 55.759 20.801 1.00 45.94 115 SER C C 1
ATOM 4884 O O . SER C 1 115 ? -3.135 56.070 21.323 1.00 45.18 115 SER C O 1
ATOM 4887 N N . THR C 1 116 ? -5.027 54.804 21.264 1.00 45.68 116 THR C N 1
ATOM 4888 C CA . THR C 1 116 ? -4.793 53.926 22.403 1.00 45.98 116 THR C CA 1
ATOM 4889 C C . THR C 1 116 ? -5.164 52.510 21.884 1.00 46.54 116 THR C C 1
ATOM 4890 O O . THR C 1 116 ? -6.001 52.391 20.965 1.00 45.91 116 THR C O 1
ATOM 4894 N N . PRO C 1 117 ? -4.560 51.437 22.450 1.00 46.58 117 PRO C N 1
ATOM 4895 C CA . PRO C 1 117 ? -5.035 50.098 22.037 1.00 46.65 117 PRO C CA 1
ATOM 4896 C C . PRO C 1 117 ? -6.583 49.916 22.128 1.00 46.62 117 PRO C C 1
ATOM 4897 O O . PRO C 1 117 ? -7.157 49.118 21.371 1.00 46.37 117 PRO C O 1
ATOM 4901 N N . GLU C 1 118 ? -7.248 50.656 23.023 1.00 46.26 118 GLU C N 1
ATOM 4902 C CA . GLU C 1 118 ? -8.682 50.532 23.161 1.00 47.19 118 GLU C CA 1
ATOM 4903 C C . GLU C 1 118 ? -9.362 51.076 21.909 1.00 47.25 118 GLU C C 1
ATOM 4904 O O . GLU C 1 118 ? -10.182 50.399 21.288 1.00 46.55 118 GLU C O 1
ATOM 4910 N N . ILE C 1 119 ? -9.028 52.308 21.554 1.00 47.72 119 ILE C N 1
ATOM 4911 C CA . ILE C 1 119 ? -9.625 52.932 20.382 1.00 48.23 119 ILE C CA 1
ATOM 4912 C C . ILE C 1 119 ? -9.306 52.113 19.127 1.00 47.91 119 ILE C C 1
ATOM 4913 O O . ILE C 1 119 ? -10.210 51.847 18.337 1.00 47.41 119 ILE C O 1
ATOM 4918 N N . ASP C 1 120 ? -8.055 51.666 18.974 1.00 47.54 120 ASP C N 1
ATOM 4919 C CA . ASP C 1 120 ? -7.678 50.907 17.770 1.00 48.18 120 ASP C CA 1
ATOM 4920 C C . ASP C 1 120 ? -8.517 49.636 17.651 1.00 48.39 120 ASP C C 1
ATOM 4921 O O . ASP C 1 120 ? -8.912 49.239 16.546 1.00 48.67 120 ASP C O 1
ATOM 4926 N N . ARG C 1 121 ? -8.740 48.988 18.790 1.00 48.05 121 ARG C N 1
ATOM 4927 C CA . ARG C 1 121 ? -9.381 47.699 18.797 1.00 48.70 121 ARG C CA 1
ATOM 4928 C C . ARG C 1 121 ? -10.900 47.848 18.533 1.00 48.18 121 ARG C C 1
ATOM 4929 O O . ARG C 1 121 ? -11.467 47.117 17.706 1.00 48.34 121 ARG C O 1
ATOM 4937 N N . LEU C 1 122 ? -11.525 48.807 19.203 1.00 47.16 122 LEU C N 1
ATOM 4938 C CA . LEU C 1 122 ? -12.891 49.193 18.909 1.00 47.45 122 LEU C CA 1
ATOM 4939 C C . LEU C 1 122 ? -13.127 49.535 17.391 1.00 47.32 122 LEU C C 1
ATOM 4940 O O . LEU C 1 122 ? -14.162 49.179 16.825 1.00 46.07 122 LEU C O 1
ATOM 4945 N N . MET C 1 123 ? -12.161 50.212 16.769 1.00 47.32 123 MET C N 1
ATOM 4946 C CA . MET C 1 123 ? -12.293 50.649 15.389 1.00 47.91 123 MET C CA 1
ATOM 4947 C C . MET C 1 123 ? -12.276 49.446 14.462 1.00 48.21 123 MET C C 1
ATOM 4948 O O . MET C 1 123 ? -13.199 49.323 13.672 1.00 48.28 123 MET C O 1
ATOM 4953 N N . GLU C 1 124 ? -11.297 48.544 14.570 1.00 49.51 124 GLU C N 1
ATOM 4954 C CA . GLU C 1 124 ? -11.504 47.197 14.005 1.00 52.62 124 GLU C CA 1
ATOM 4955 C C . GLU C 1 124 ? -12.727 46.677 14.731 1.00 53.03 124 GLU C C 1
ATOM 4956 O O . GLU C 1 124 ? -13.107 47.222 15.790 1.00 54.01 124 GLU C O 1
ATOM 4962 N N . VAL C 1 125 ? -13.389 45.662 14.213 1.00 52.65 125 VAL C N 1
ATOM 4963 C CA . VAL C 1 125 ? -14.608 45.189 14.926 1.00 51.88 125 VAL C CA 1
ATOM 4964 C C . VAL C 1 125 ? -15.809 46.011 14.472 1.00 50.76 125 VAL C C 1
ATOM 4965 O O . VAL C 1 125 ? -16.739 45.458 13.923 1.00 50.70 125 VAL C O 1
ATOM 4969 N N . THR C 1 126 ? -15.796 47.325 14.690 1.00 50.17 126 THR C N 1
ATOM 4970 C CA . THR C 1 126 ? -16.864 48.152 14.127 1.00 49.73 126 THR C CA 1
ATOM 4971 C C . THR C 1 126 ? -16.757 48.152 12.587 1.00 50.47 126 THR C C 1
ATOM 4972 O O . THR C 1 126 ? -17.762 47.908 11.882 1.00 49.15 126 THR C O 1
ATOM 4976 N N . LYS C 1 127 ? -15.525 48.345 12.100 1.00 51.25 127 LYS C N 1
ATOM 4977 C CA . LYS C 1 127 ? -15.249 48.306 10.673 1.00 52.75 127 LYS C CA 1
ATOM 4978 C C . LYS C 1 127 ? -15.533 46.920 10.096 1.00 53.20 127 LYS C C 1
ATOM 4979 O O . LYS C 1 127 ? -16.219 46.799 9.078 1.00 52.93 127 LYS C O 1
ATOM 4985 N N . LYS C 1 128 ? -15.026 45.892 10.772 1.00 54.50 128 LYS C N 1
ATOM 4986 C CA . LYS C 1 128 ? -15.295 44.498 10.425 1.00 55.92 128 LYS C CA 1
ATOM 4987 C C . LYS C 1 128 ? -16.812 44.179 10.446 1.00 55.96 128 LYS C C 1
ATOM 4988 O O . LYS C 1 128 ? -17.305 43.522 9.536 1.00 55.23 128 LYS C O 1
ATOM 4994 N N . ALA C 1 129 ? -17.522 44.657 11.480 1.00 56.55 129 ALA C N 1
ATOM 4995 C CA . ALA C 1 129 ? -18.992 44.522 11.596 1.00 57.56 129 ALA C CA 1
ATOM 4996 C C . ALA C 1 129 ? -19.702 44.986 10.315 1.00 58.19 129 ALA C C 1
ATOM 4997 O O . ALA C 1 129 ? -20.486 44.211 9.710 1.00 57.52 129 ALA C O 1
ATOM 4999 N N . LEU C 1 130 ? -19.419 46.240 9.932 1.00 58.82 130 LEU C N 1
ATOM 5000 C CA . LEU C 1 130 ? -19.848 46.800 8.643 1.00 60.24 130 LEU C CA 1
ATOM 5001 C C . LEU C 1 130 ? -19.580 45.828 7.461 1.00 60.98 130 LEU C C 1
ATOM 5002 O O . LEU C 1 130 ? -20.496 45.509 6.710 1.00 60.04 130 LEU C O 1
ATOM 5007 N N . TYR C 1 131 ? -18.346 45.343 7.325 1.00 62.40 131 TYR C N 1
ATOM 5008 C CA . TYR C 1 131 ? -18.003 44.527 6.165 1.00 64.44 131 TYR C CA 1
ATOM 5009 C C . TYR C 1 131 ? -18.523 43.102 6.252 1.00 66.29 131 TYR C C 1
ATOM 5010 O O . TYR C 1 131 ? -18.557 42.378 5.247 1.00 66.86 131 TYR C O 1
ATOM 5019 N N . LEU C 1 132 ? -18.931 42.701 7.449 1.00 67.75 132 LEU C N 1
ATOM 5020 C CA . LEU C 1 132 ? -19.657 41.462 7.604 1.00 69.65 132 LEU C CA 1
ATOM 5021 C C . LEU C 1 132 ? -21.141 41.662 7.230 1.00 70.17 132 LEU C C 1
ATOM 5022 O O . LEU C 1 132 ? -21.690 40.868 6.471 1.00 70.66 132 LEU C O 1
ATOM 5027 N N . GLY C 1 133 ? -21.764 42.726 7.733 1.00 71.00 133 GLY C N 1
ATOM 5028 C CA . GLY C 1 133 ? -23.130 43.107 7.336 1.00 72.04 133 GLY C CA 1
ATOM 5029 C C . GLY C 1 133 ? -23.293 43.473 5.850 1.00 73.13 133 GLY C C 1
ATOM 5030 O O . GLY C 1 133 ? -24.394 43.359 5.296 1.00 72.93 133 GLY C O 1
ATOM 5031 N N . ILE C 1 134 ? -22.206 43.919 5.208 1.00 73.58 134 ILE C N 1
ATOM 5032 C CA . ILE C 1 134 ? -22.189 44.131 3.754 1.00 74.17 134 ILE C CA 1
ATOM 5033 C C . ILE C 1 134 ? -22.136 42.793 3.013 1.00 74.96 134 ILE C C 1
ATOM 5034 O O . ILE C 1 134 ? -22.980 42.539 2.158 1.00 75.05 134 ILE C O 1
ATOM 5039 N N . GLU C 1 135 ? -21.164 41.946 3.350 1.00 75.91 135 GLU C N 1
ATOM 5040 C CA . GLU C 1 135 ? -21.074 40.603 2.800 1.00 77.32 135 GLU C CA 1
ATOM 5041 C C . GLU C 1 135 ? -22.372 39.755 3.008 1.00 77.82 135 GLU C C 1
ATOM 5042 O O . GLU C 1 135 ? -22.400 38.555 2.694 1.00 77.92 135 GLU C O 1
ATOM 5048 N N . GLN C 1 136 ? -23.428 40.397 3.528 1.00 78.23 136 GLN C N 1
ATOM 5049 C CA . GLN C 1 136 ? -24.768 39.809 3.744 1.00 78.23 136 GLN C CA 1
ATOM 5050 C C . GLN C 1 136 ? -25.899 40.543 2.991 1.00 78.86 136 GLN C C 1
ATOM 5051 O O . GLN C 1 136 ? -27.089 40.236 3.178 1.00 79.09 136 GLN C O 1
ATOM 5057 N N . ALA C 1 137 ? -25.529 41.534 2.177 1.00 79.29 137 ALA C N 1
ATOM 5058 C CA . ALA C 1 137 ? -26.479 42.267 1.335 1.00 79.61 137 ALA C CA 1
ATOM 5059 C C . ALA C 1 137 ? -26.522 41.635 -0.063 1.00 79.68 137 ALA C C 1
ATOM 5060 O O . ALA C 1 137 ? -25.832 42.060 -0.991 1.00 79.67 137 ALA C O 1
ATOM 5062 N N . GLN C 1 138 ? -27.320 40.583 -0.184 1.00 79.98 138 GLN C N 1
ATOM 5063 C CA . GLN C 1 138 ? -27.400 39.791 -1.404 1.00 80.05 138 GLN C CA 1
ATOM 5064 C C . GLN C 1 138 ? -28.826 39.773 -1.904 1.00 80.06 138 GLN C C 1
ATOM 5065 O O . GLN C 1 138 ? -29.760 39.928 -1.114 1.00 79.66 138 GLN C O 1
ATOM 5071 N N . VAL C 1 139 ? -28.982 39.583 -3.216 1.00 80.37 139 VAL C N 1
ATOM 5072 C CA . VAL C 1 139 ? -30.290 39.295 -3.829 1.00 80.22 139 VAL C CA 1
ATOM 5073 C C . VAL C 1 139 ? -30.861 38.030 -3.209 1.00 79.98 139 VAL C C 1
ATOM 5074 O O . VAL C 1 139 ? -30.374 36.931 -3.496 1.00 80.02 139 VAL C O 1
ATOM 5078 N N . GLY C 1 140 ? -31.846 38.179 -2.324 1.00 79.46 140 GLY C N 1
ATOM 5079 C CA . GLY C 1 140 ? -32.465 37.005 -1.703 1.00 79.31 140 GLY C CA 1
ATOM 5080 C C . GLY C 1 140 ? -32.432 36.889 -0.189 1.00 78.93 140 GLY C C 1
ATOM 5081 O O . GLY C 1 140 ? -33.427 36.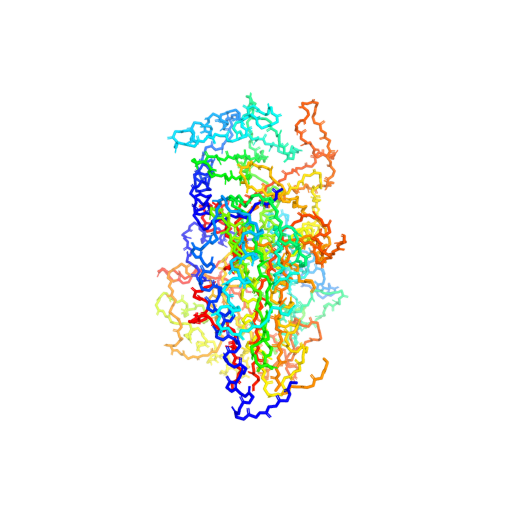470 0.409 1.00 79.12 140 GLY C O 1
ATOM 5082 N N . ASN C 1 141 ? -31.301 37.238 0.432 1.00 78.50 141 ASN C N 1
ATOM 5083 C CA . ASN C 1 141 ? -31.195 37.326 1.912 1.00 78.12 141 ASN C CA 1
ATOM 5084 C C . ASN C 1 141 ? -32.220 38.314 2.492 1.00 77.86 141 ASN C C 1
ATOM 5085 O O . ASN C 1 141 ? -32.851 39.071 1.753 1.00 77.97 141 ASN C O 1
ATOM 5090 N N . ARG C 1 142 ? -32.390 38.315 3.804 1.00 77.92 142 ARG C N 1
ATOM 5091 C CA . ARG C 1 142 ? -33.354 39.225 4.430 1.00 78.44 142 ARG C CA 1
ATOM 5092 C C . ARG C 1 142 ? -32.640 40.274 5.282 1.00 78.63 142 ARG C C 1
ATOM 5093 O O . ARG C 1 142 ? -31.484 40.073 5.645 1.00 78.61 142 ARG C O 1
ATOM 5101 N N . ILE C 1 143 ? -33.329 41.372 5.620 1.00 78.70 143 ILE C N 1
ATOM 5102 C CA . ILE C 1 143 ? -32.748 42.454 6.461 1.00 79.08 143 ILE C CA 1
ATOM 5103 C C . ILE C 1 143 ? -32.256 41.940 7.844 1.00 78.94 143 ILE C C 1
ATOM 5104 O O . ILE C 1 143 ? -31.510 42.623 8.576 1.00 78.61 143 ILE C O 1
ATOM 5109 N N . GLY C 1 144 ? -32.672 40.717 8.164 1.00 78.56 144 GLY C N 1
ATOM 5110 C CA . GLY C 1 144 ? -32.277 40.032 9.386 1.00 78.17 144 GLY C CA 1
ATOM 5111 C C . GLY C 1 144 ? -31.067 39.139 9.191 1.00 77.62 144 GLY C C 1
ATOM 5112 O O . GLY C 1 144 ? -30.427 38.749 10.164 1.00 78.36 144 GLY C O 1
ATOM 5113 N N . ASP C 1 145 ? -30.746 38.800 7.947 1.00 76.60 145 ASP C N 1
ATOM 5114 C CA . ASP C 1 145 ? -29.491 38.105 7.664 1.00 75.81 145 ASP C CA 1
ATOM 5115 C C . ASP C 1 145 ? -28.280 39.058 7.800 1.00 75.10 145 ASP C C 1
ATOM 5116 O O . ASP C 1 145 ? -27.121 38.618 7.818 1.00 75.05 145 ASP C O 1
ATOM 5121 N N . ILE C 1 146 ? -28.569 40.357 7.926 1.00 73.94 146 ILE C N 1
ATOM 5122 C CA . ILE C 1 146 ? -27.540 41.388 8.100 1.00 72.71 146 ILE C CA 1
ATOM 5123 C C . ILE C 1 146 ? -27.343 41.722 9.577 1.00 71.61 146 ILE C C 1
ATOM 5124 O O . ILE C 1 146 ? -26.230 41.664 10.070 1.00 71.15 146 ILE C O 1
ATOM 5129 N N . GLY C 1 147 ? -28.431 42.081 10.254 1.00 70.73 147 GLY C N 1
ATOM 5130 C CA . GLY C 1 147 ? -28.412 42.532 11.658 1.00 69.51 147 GLY C CA 1
ATOM 5131 C C . GLY C 1 147 ? -28.115 41.427 12.658 1.00 68.61 147 GLY C C 1
ATOM 5132 O O . GLY C 1 147 ? -27.879 41.698 13.845 1.00 68.59 147 GLY C O 1
ATOM 5133 N N . HIS C 1 148 ? -28.143 40.188 12.162 1.00 67.75 148 HIS C N 1
ATOM 5134 C CA A HIS C 1 148 ? -27.803 38.997 12.923 0.80 67.26 148 HIS C CA 1
ATOM 5135 C CA B HIS C 1 148 ? -27.792 39.036 12.976 0.20 67.24 148 HIS C CA 1
ATOM 5136 C C . HIS C 1 148 ? -26.320 38.672 12.756 1.00 66.99 148 HIS C C 1
ATOM 5137 O O . HIS C 1 148 ? -25.676 38.118 13.655 1.00 67.04 148 HIS C O 1
ATOM 5150 N N . ALA C 1 149 ? -25.782 38.995 11.583 1.00 66.59 149 ALA C N 1
ATOM 5151 C CA . ALA C 1 149 ? -24.362 38.774 11.312 1.00 65.89 149 ALA C CA 1
ATOM 5152 C C . ALA C 1 149 ? -23.504 39.772 12.102 1.00 65.59 149 ALA C C 1
ATOM 5153 O O . ALA C 1 149 ? -22.478 39.386 12.673 1.00 65.53 149 ALA C O 1
ATOM 5155 N N . ILE C 1 150 ? -23.956 41.027 12.152 1.00 65.02 150 ILE C N 1
ATOM 5156 C CA . ILE C 1 150 ? -23.305 42.105 12.905 1.00 65.12 150 ILE C CA 1
ATOM 5157 C C . ILE C 1 150 ? -23.365 41.866 14.444 1.00 65.53 150 ILE C C 1
ATOM 5158 O O . ILE C 1 150 ? -22.344 42.007 15.136 1.00 64.50 150 ILE C O 1
ATOM 5163 N N . GLN C 1 151 ? -24.557 41.499 14.941 1.00 66.57 151 GLN C N 1
ATOM 5164 C CA . GLN C 1 151 ? -24.812 41.213 16.368 1.00 67.58 151 GLN C CA 1
ATOM 5165 C C . GLN C 1 151 ? -24.053 39.977 16.835 1.00 67.58 151 GLN C C 1
ATOM 5166 O O . GLN C 1 151 ? -23.455 39.996 17.901 1.00 67.66 151 GLN C O 1
ATOM 5172 N N . THR C 1 152 ? -24.063 38.923 16.027 1.00 67.55 152 THR C N 1
ATOM 5173 C CA . THR C 1 152 ? -23.316 37.710 16.345 1.00 67.98 152 THR C CA 1
ATOM 5174 C C . THR C 1 152 ? -21.825 38.044 16.453 1.00 67.68 152 THR C C 1
ATOM 5175 O O . THR C 1 152 ? -21.180 37.666 17.432 1.00 67.71 152 THR C O 1
ATOM 5179 N N . TYR C 1 153 ? -21.294 38.787 15.481 1.00 67.12 153 TYR C N 1
ATOM 5180 C CA . TYR C 1 153 ? -19.868 39.095 15.468 1.00 66.59 153 TYR C CA 1
ATOM 5181 C C . TYR C 1 153 ? -19.445 40.028 16.609 1.00 65.75 153 TYR C C 1
ATOM 5182 O O . TYR C 1 153 ? -18.528 39.714 17.363 1.00 65.40 153 TYR C O 1
ATOM 5191 N N . VAL C 1 154 ? -20.121 41.165 16.714 1.00 65.35 154 VAL C N 1
ATOM 5192 C CA . VAL C 1 154 ? -19.790 42.216 17.678 1.00 65.51 154 VAL C CA 1
ATOM 5193 C C . VAL C 1 154 ? -19.916 41.659 19.125 1.00 65.74 154 VAL C C 1
ATOM 5194 O O . VAL C 1 154 ? -19.028 41.881 19.981 1.00 65.49 154 VAL C O 1
ATOM 5198 N N . GLU C 1 155 ? -21.002 40.917 19.368 1.00 65.39 155 GLU C N 1
ATOM 5199 C CA . GLU C 1 155 ? -21.288 40.401 20.704 1.00 65.09 155 GLU C CA 1
ATOM 5200 C C . GLU C 1 155 ? -20.316 39.324 21.125 1.00 64.44 155 GLU C C 1
ATOM 5201 O O . GLU C 1 155 ? -19.988 39.239 22.300 1.00 65.08 155 GLU C O 1
ATOM 5207 N N . GLY C 1 156 ? -19.834 38.546 20.158 1.00 63.85 156 GLY C N 1
ATOM 5208 C CA . GLY C 1 156 ? -18.806 37.520 20.371 1.00 63.38 156 GLY C CA 1
ATOM 5209 C C . GLY C 1 156 ? -17.365 37.988 20.171 1.00 63.34 156 GLY C C 1
ATOM 5210 O O . GLY C 1 156 ? -16.431 37.167 20.039 1.00 63.55 156 GLY C O 1
ATOM 5211 N N . GLU C 1 157 ? -17.192 39.308 20.108 1.00 62.49 157 GLU C N 1
ATOM 5212 C CA . GLU C 1 157 ? -15.887 39.938 20.330 1.00 61.58 157 GLU C CA 1
ATOM 5213 C C . GLU C 1 157 ? -15.892 40.715 21.665 1.00 60.76 157 GLU C C 1
ATOM 5214 O O . GLU C 1 157 ? -14.844 41.242 22.054 1.00 61.68 157 GLU C O 1
ATOM 5220 N N . GLY C 1 158 ? -17.049 40.774 22.354 1.00 59.40 158 GLY C N 1
ATOM 5221 C CA . GLY C 1 158 ? -17.195 41.442 23.665 1.00 58.20 158 GLY C CA 1
ATOM 5222 C C . GLY C 1 158 ? -17.768 42.858 23.701 1.00 58.14 158 GLY C C 1
ATOM 5223 O O . GLY C 1 158 ? -17.722 43.579 24.735 1.00 57.27 158 GLY C O 1
ATOM 5224 N N . TYR C 1 159 ? -18.327 43.278 22.570 1.00 58.51 159 TYR C N 1
ATOM 5225 C CA . TYR C 1 159 ? -18.829 44.646 22.444 1.00 58.55 159 TYR C CA 1
ATOM 5226 C C . TYR C 1 159 ? -20.345 44.680 22.445 1.00 58.98 159 TYR C C 1
ATOM 5227 O O . TYR C 1 159 ? -21.008 43.651 22.272 1.00 58.42 159 TYR C O 1
ATOM 5236 N N . GLY C 1 160 ? -20.881 45.870 22.671 1.00 60.34 160 GLY C N 1
ATOM 5237 C CA . GLY C 1 160 ? -22.319 46.119 22.546 1.00 62.41 160 GLY C CA 1
ATOM 5238 C C . GLY C 1 160 ? -22.673 46.752 21.203 1.00 63.43 160 GLY C C 1
ATOM 5239 O O . GLY C 1 160 ? -22.072 47.759 20.807 1.00 63.82 160 GLY C O 1
ATOM 5240 N N . VAL C 1 161 ? -23.619 46.143 20.488 1.00 63.93 161 VAL C N 1
ATOM 5241 C CA . VAL C 1 161 ? -24.204 46.778 19.302 1.00 64.06 161 VAL C CA 1
ATOM 5242 C C . VAL C 1 161 ? -25.555 47.405 19.657 1.00 63.96 161 VAL C C 1
ATOM 5243 O O . VAL C 1 161 ? -26.455 46.731 20.147 1.00 63.83 161 VAL C O 1
ATOM 5247 N N . VAL C 1 162 ? -25.666 48.709 19.419 1.00 64.14 162 VAL C N 1
ATOM 5248 C CA . VAL C 1 162 ? -26.902 49.469 19.611 1.00 64.06 162 VAL C CA 1
ATOM 5249 C C . VAL C 1 162 ? -28.105 48.899 18.839 1.00 64.49 162 VAL C C 1
ATOM 5250 O O . VAL C 1 162 ? -27.936 48.309 17.771 1.00 64.34 162 VAL C O 1
ATOM 5254 N N . GLY C 1 189 ? -36.832 41.778 8.375 1.00 98.27 189 GLY C N 1
ATOM 5255 C CA . GLY C 1 189 ? -37.938 42.526 7.788 1.00 98.34 189 GLY C CA 1
ATOM 5256 C C . GLY C 1 189 ? -38.223 42.018 6.391 1.00 98.49 189 GLY C C 1
ATOM 5257 O O . GLY C 1 189 ? -38.388 40.806 6.194 1.00 98.46 189 GLY C O 1
ATOM 5258 N N . LEU C 1 190 ? -38.257 42.935 5.422 1.00 98.40 190 LEU C N 1
ATOM 5259 C CA . LEU C 1 190 ? -38.561 42.581 4.026 1.00 98.66 190 LEU C CA 1
ATOM 5260 C C . LEU C 1 190 ? -37.403 41.853 3.298 1.00 98.45 190 LEU C C 1
ATOM 5261 O O . LEU C 1 190 ? -36.261 41.856 3.768 1.00 98.33 190 LEU C O 1
ATOM 5266 N N . ARG C 1 191 ? -37.720 41.208 2.172 1.00 98.27 191 ARG C N 1
ATOM 5267 C CA . ARG C 1 191 ? -36.728 40.511 1.347 1.00 98.06 191 ARG C CA 1
ATOM 5268 C C . ARG C 1 191 ? -35.832 41.509 0.569 1.00 97.63 191 ARG C C 1
ATOM 5269 O O . ARG C 1 191 ? -36.185 42.682 0.432 1.00 97.30 191 ARG C O 1
ATOM 5277 N N . LEU C 1 192 ? -34.676 41.044 0.083 1.00 97.01 192 LEU C N 1
ATOM 5278 C CA . LEU C 1 192 ? -33.746 41.883 -0.692 1.00 96.29 192 LEU C CA 1
ATOM 5279 C C . LEU C 1 192 ? -33.817 41.605 -2.213 1.00 95.95 192 LEU C C 1
ATOM 5280 O O . LEU C 1 192 ? -32.898 41.057 -2.834 1.00 95.05 192 LEU C O 1
ATOM 5285 N N . MET C 1 196 ? -32.356 47.973 -5.066 1.00 66.74 196 MET C N 1
ATOM 5286 C CA A MET C 1 196 ? -32.553 48.519 -3.701 0.80 66.95 196 MET C CA 1
ATOM 5287 C CA B MET C 1 196 ? -32.539 48.483 -3.705 0.20 66.39 196 MET C CA 1
ATOM 5288 C C . MET C 1 196 ? -31.299 49.236 -3.172 1.00 66.42 196 MET C C 1
ATOM 5289 O O . MET C 1 196 ? -30.154 48.791 -3.365 1.00 66.12 196 MET C O 1
ATOM 5298 N N . VAL C 1 197 ? -31.534 50.362 -2.501 1.00 66.39 197 VAL C N 1
ATOM 5299 C CA . VAL C 1 197 ? -30.464 51.212 -1.943 1.00 66.45 197 VAL C CA 1
ATOM 5300 C C . VAL C 1 197 ? -30.644 51.370 -0.420 1.00 66.60 197 VAL C C 1
ATOM 5301 O O . VAL C 1 197 ? -31.677 51.879 0.059 1.00 66.31 197 VAL C O 1
ATOM 5305 N N . ILE C 1 198 ? -29.630 50.912 0.326 1.00 66.87 198 ILE C N 1
ATOM 5306 C CA . ILE C 1 198 ? -29.676 50.864 1.816 1.00 66.90 198 ILE C CA 1
ATOM 5307 C C . ILE C 1 198 ? -28.395 51.352 2.513 1.00 66.14 198 ILE C C 1
ATOM 5308 O O . ILE C 1 198 ? -27.291 51.300 1.943 1.00 65.63 198 ILE C O 1
ATOM 5313 N N . THR C 1 199 ? -28.567 51.811 3.751 1.00 65.53 199 THR C N 1
ATOM 5314 C CA . THR C 1 199 ? -27.438 52.050 4.643 1.00 65.15 199 THR C CA 1
ATOM 5315 C C . THR C 1 199 ? -27.292 50.958 5.714 1.00 65.03 199 THR C C 1
ATOM 5316 O O . THR C 1 199 ? -28.270 50.541 6.344 1.00 65.13 199 THR C O 1
ATOM 5320 N N . ILE C 1 200 ? -26.061 50.482 5.866 1.00 64.73 200 ILE C N 1
ATOM 5321 C CA . ILE C 1 200 ? -25.638 49.647 6.982 1.00 64.37 200 ILE C CA 1
ATOM 5322 C C . ILE C 1 200 ? -24.743 50.530 7.856 1.00 64.57 200 ILE C C 1
ATOM 5323 O O . ILE C 1 200 ? -23.721 51.056 7.393 1.00 64.08 200 ILE C O 1
ATOM 5328 N N . GLU C 1 201 ? -25.157 50.708 9.109 1.00 64.57 201 GLU C N 1
ATOM 5329 C CA . GLU C 1 201 ? -24.590 51.734 9.987 1.00 65.13 201 GLU C CA 1
ATOM 5330 C C . GLU C 1 201 ? -24.288 51.264 11.432 1.00 64.35 201 GLU C C 1
ATOM 5331 O O . GLU C 1 201 ? -24.662 51.967 12.382 1.00 64.55 201 GLU C O 1
ATOM 5337 N N . PRO C 1 202 ? -23.577 50.105 11.605 1.00 63.65 202 PRO C N 1
ATOM 5338 C CA . PRO C 1 202 ? -23.339 49.570 12.975 1.00 62.86 202 PRO C CA 1
ATOM 5339 C C . PRO C 1 202 ? -22.692 50.559 13.947 1.00 62.02 202 PRO C C 1
ATOM 5340 O O . PRO C 1 202 ? -21.584 51.058 13.695 1.00 61.32 202 PRO C O 1
ATOM 5344 N N . MET C 1 203 ? -23.427 50.874 15.013 1.00 61.63 203 MET C N 1
ATOM 5345 C CA . MET C 1 203 ? -22.923 51.686 16.123 1.00 61.85 203 MET C CA 1
ATOM 5346 C C . MET C 1 203 ? -22.441 50.764 17.226 1.00 61.88 203 MET C C 1
ATOM 5347 O O . MET C 1 203 ? -23.230 50.009 17.782 1.00 61.56 203 MET C O 1
ATOM 5352 N N . VAL C 1 204 ? -21.139 50.823 17.518 1.00 62.84 204 VAL C N 1
ATOM 5353 C CA . VAL C 1 204 ? -20.496 49.914 18.486 1.00 63.52 204 VAL C CA 1
ATOM 5354 C C . VAL C 1 204 ? -20.007 50.604 19.780 1.00 64.45 204 VAL C C 1
ATOM 5355 O O . VAL C 1 204 ? -19.397 51.683 19.747 1.00 64.40 204 VAL C O 1
ATOM 5359 N N . ASN C 1 205 ? -20.323 49.979 20.914 1.00 65.75 205 ASN C N 1
ATOM 5360 C CA . ASN C 1 205 ? -20.000 50.507 22.243 1.00 67.56 205 ASN C CA 1
ATOM 5361 C C . ASN C 1 205 ? -19.010 49.591 22.966 1.00 68.92 205 ASN C C 1
ATOM 5362 O O . ASN C 1 205 ? -18.973 48.376 22.704 1.00 68.71 205 ASN C O 1
ATOM 5367 N N . THR C 1 206 ? -18.196 50.181 23.849 1.00 71.34 206 THR C N 1
ATOM 5368 C CA . THR C 1 206 ? -17.233 49.421 24.688 1.00 73.77 206 THR C CA 1
ATOM 5369 C C . THR C 1 206 ? -17.895 48.561 25.789 1.00 75.47 206 THR C C 1
ATOM 5370 O O . THR C 1 206 ? -17.395 47.483 26.129 1.00 75.46 206 THR C O 1
ATOM 5374 N N . GLY C 1 207 ? -19.008 49.034 26.347 1.00 77.24 207 GLY C N 1
ATOM 5375 C CA . GLY C 1 207 ? -19.695 48.277 27.382 1.00 79.96 207 GLY C CA 1
ATOM 5376 C C . GLY C 1 207 ? -21.142 48.035 27.043 1.00 81.78 207 GLY C C 1
ATOM 5377 O O . GLY C 1 207 ? -21.456 47.106 26.285 1.00 81.15 207 GLY C O 1
ATOM 5378 N N . THR C 1 208 ? -22.005 48.896 27.604 1.00 83.96 208 THR C N 1
ATOM 5379 C CA . THR C 1 208 ? -23.471 48.787 27.476 1.00 86.39 208 THR C CA 1
ATOM 5380 C C . THR C 1 208 ? -23.965 48.943 26.037 1.00 88.13 208 THR C C 1
ATOM 5381 O O . THR C 1 208 ? -23.479 49.812 25.304 1.00 88.25 208 THR C O 1
ATOM 5385 N N . TRP C 1 209 ? -24.926 48.102 25.644 1.00 90.01 209 TRP C N 1
ATOM 5386 C CA . TRP C 1 209 ? -25.602 48.293 24.366 1.00 91.94 209 TRP C CA 1
ATOM 5387 C C . TRP C 1 209 ? -26.780 49.269 24.464 1.00 92.44 209 TRP C C 1
ATOM 5388 O O . TRP C 1 209 ? -27.412 49.574 23.456 1.00 92.67 209 TRP C O 1
ATOM 5399 N N . ARG C 1 210 ? -27.033 49.784 25.669 1.00 93.15 210 ARG C N 1
ATOM 5400 C CA . ARG C 1 210 ? -28.062 50.812 25.911 1.00 93.97 210 ARG C CA 1
ATOM 5401 C C . ARG C 1 210 ? -27.563 52.253 25.719 1.00 94.65 210 ARG C C 1
ATOM 5402 O O . ARG C 1 210 ? -26.384 52.473 25.436 1.00 94.42 210 ARG C O 1
ATOM 5410 N N . MET C 1 211 ? -28.474 53.216 25.912 1.00 95.77 211 MET C N 1
ATOM 5411 C CA . MET C 1 211 ? -28.264 54.642 25.584 1.00 96.94 211 MET C CA 1
ATOM 5412 C C . MET C 1 211 ? -29.155 55.646 26.375 1.00 97.05 211 MET C C 1
ATOM 5413 O O . MET C 1 211 ? -30.163 55.260 26.974 1.00 97.15 211 MET C O 1
ATOM 5418 N N . LYS C 1 212 ? -28.765 56.925 26.378 1.00 97.22 212 LYS C N 1
ATOM 5419 C CA . LYS C 1 212 ? -29.569 58.018 26.958 1.00 97.68 212 LYS C CA 1
ATOM 5420 C C . LYS C 1 212 ? -29.364 59.313 26.174 1.00 97.64 212 LYS C C 1
ATOM 5421 O O . LYS C 1 212 ? -28.418 59.423 25.398 1.00 97.46 212 LYS C O 1
ATOM 5427 N N . MET C 1 213 ? -30.245 60.291 26.381 1.00 97.80 213 MET C N 1
ATOM 5428 C CA . MET C 1 213 ? -30.248 61.497 25.554 1.00 98.00 213 MET C CA 1
ATOM 5429 C C . MET C 1 213 ? -29.796 62.730 26.328 1.00 97.79 213 MET C C 1
ATOM 5430 O O . MET C 1 213 ? -29.398 63.733 25.733 1.00 97.33 213 MET C O 1
ATOM 5435 N N . THR C 1 219 ? -29.367 63.686 20.447 1.00 78.56 219 THR C N 1
ATOM 5436 C CA . THR C 1 219 ? -27.991 63.239 20.655 1.00 78.58 219 THR C CA 1
ATOM 5437 C C . THR C 1 219 ? -27.937 62.124 21.702 1.00 78.26 219 THR C C 1
ATOM 5438 O O . THR C 1 219 ? -28.187 62.367 22.895 1.00 78.66 219 THR C O 1
ATOM 5442 N N . ALA C 1 220 ? -27.625 60.911 21.231 1.00 77.49 220 ALA C N 1
ATOM 5443 C CA . ALA C 1 220 ? -27.435 59.732 22.080 1.00 76.96 220 ALA C CA 1
ATOM 5444 C C . ALA C 1 220 ? -25.996 59.592 22.650 1.00 76.68 220 ALA C C 1
ATOM 5445 O O . ALA C 1 220 ? -25.000 60.019 22.025 1.00 76.66 220 ALA C O 1
ATOM 5447 N N . TYR C 1 221 ? -25.922 59.028 23.858 1.00 75.93 221 TYR C N 1
ATOM 5448 C CA . TYR C 1 221 ? -24.678 58.712 24.557 1.00 75.17 221 TYR C CA 1
ATOM 5449 C C . TYR C 1 221 ? -24.687 57.248 25.004 1.00 74.97 221 TYR C C 1
ATOM 5450 O O . TYR C 1 221 ? -25.757 56.654 25.194 1.00 74.57 221 TYR C O 1
ATOM 5459 N N . THR C 1 222 ? -23.508 56.655 25.180 1.00 74.51 222 THR C N 1
ATOM 5460 C CA . THR C 1 222 ? -23.420 55.443 26.004 1.00 74.61 222 THR C CA 1
ATOM 5461 C C . THR C 1 222 ? -24.103 55.771 27.346 1.00 74.51 222 THR C C 1
ATOM 5462 O O . THR C 1 222 ? -23.884 56.844 27.927 1.00 74.36 222 THR C O 1
ATOM 5466 N N . GLU C 1 223 ? -24.949 54.868 27.824 1.00 74.68 223 GLU C N 1
ATOM 5467 C CA . GLU C 1 223 ? -25.591 55.080 29.120 1.00 74.77 223 GLU C CA 1
ATOM 5468 C C . GLU C 1 223 ? -24.517 55.122 30.256 1.00 74.20 223 GLU C C 1
ATOM 5469 O O . GLU C 1 223 ? -24.563 56.002 31.138 1.00 74.20 223 GLU C O 1
ATOM 5475 N N . ASP C 1 224 ? -23.549 54.193 30.185 1.00 73.13 224 ASP C N 1
ATOM 5476 C CA . ASP C 1 224 ? -22.446 54.056 31.156 1.00 71.33 224 ASP C CA 1
ATOM 5477 C C . ASP C 1 224 ? -21.226 54.982 30.894 1.00 69.95 224 ASP C C 1
ATOM 5478 O O . ASP C 1 224 ? -20.223 54.897 31.600 1.00 69.62 224 ASP C O 1
ATOM 5483 N N . GLY C 1 225 ? -21.303 55.843 29.878 1.00 68.22 225 GLY C N 1
ATOM 5484 C CA . GLY C 1 225 ? -20.208 56.781 29.578 1.00 66.46 225 GLY C CA 1
ATOM 5485 C C . GLY C 1 225 ? -18.961 56.266 28.837 1.00 64.85 225 GLY C C 1
ATOM 5486 O O . GLY C 1 225 ? -17.981 57.015 28.674 1.00 64.67 225 GLY C O 1
ATOM 5487 N N . GLY C 1 226 ? -18.987 55.008 28.384 1.00 63.45 226 GLY C N 1
ATOM 5488 C CA . GLY C 1 226 ? -17.951 54.463 27.468 1.00 61.69 226 GLY C CA 1
ATOM 5489 C C . GLY C 1 226 ? -17.939 54.968 26.007 1.00 60.32 226 GLY C C 1
ATOM 5490 O O . GLY C 1 226 ? -18.874 55.637 25.532 1.00 60.05 226 GLY C O 1
ATOM 5491 N N . LEU C 1 227 ? -16.863 54.658 25.285 1.00 58.67 227 LEU C N 1
ATOM 5492 C CA . LEU C 1 227 ? -16.689 55.161 23.913 1.00 56.50 227 LEU C CA 1
ATOM 5493 C C . LEU C 1 227 ? -17.602 54.443 22.904 1.00 55.17 227 LEU C C 1
ATOM 5494 O O . LEU C 1 227 ? -17.798 53.216 22.960 1.00 54.45 227 LEU C O 1
ATOM 5499 N N . SER C 1 228 ? -18.124 55.205 21.959 1.00 53.51 228 SER C N 1
ATOM 5500 C CA . SER C 1 228 ? -18.855 54.603 20.844 1.00 53.08 228 SER C CA 1
ATOM 5501 C C . SER C 1 228 ? -18.186 54.807 19.467 1.00 51.41 228 SER C C 1
ATOM 5502 O O . SER C 1 228 ? -17.505 55.813 19.248 1.00 50.96 228 SER C O 1
ATOM 5505 N N . CYS C 1 229 ? -18.404 53.858 18.556 1.00 50.16 229 CYS C N 1
ATOM 5506 C CA . CYS C 1 229 ? -17.831 53.889 17.187 1.00 49.55 229 CYS C CA 1
ATOM 5507 C C . CYS C 1 229 ? -18.897 53.593 16.090 1.00 49.05 229 CYS C C 1
ATOM 5508 O O . CYS C 1 229 ? -19.800 52.770 16.305 1.00 48.22 229 CYS C O 1
ATOM 5511 N N . GLN C 1 230 ? -18.775 54.261 14.936 1.00 48.19 230 GLN C N 1
ATOM 5512 C CA . GLN C 1 230 ? -19.627 53.981 13.764 1.00 48.03 230 GLN C CA 1
ATOM 5513 C C . GLN C 1 230 ? -18.874 54.026 12.415 1.00 47.97 230 GLN C C 1
ATOM 5514 O O . GLN C 1 230 ? -18.082 54.956 12.136 1.00 47.20 230 GLN C O 1
ATOM 5520 N N . TYR C 1 231 ? -19.129 53.005 11.604 1.00 47.65 231 TYR C N 1
ATOM 5521 C CA . TYR C 1 231 ? -18.928 53.072 10.166 1.00 48.09 231 TYR C CA 1
ATOM 5522 C C . TYR C 1 231 ? -20.230 52.792 9.416 1.00 49.24 231 TYR C C 1
ATOM 5523 O O . TYR C 1 231 ? -21.056 51.907 9.814 1.00 48.32 231 TYR C O 1
ATOM 5532 N N . GLU C 1 232 ? -20.398 53.558 8.335 1.00 49.60 232 GLU C N 1
ATOM 5533 C CA . GLU C 1 232 ? -21.593 53.523 7.508 1.00 50.54 232 GLU C CA 1
ATOM 5534 C C . GLU C 1 232 ? -21.276 53.720 6.003 1.00 51.16 232 GLU C C 1
ATOM 5535 O O . GLU C 1 232 ? -20.743 54.768 5.593 1.00 51.40 232 GLU C O 1
ATOM 5541 N N . HIS C 1 233 ? -21.561 52.681 5.215 1.00 50.87 233 HIS C N 1
ATOM 5542 C CA . HIS C 1 233 ? -21.606 52.737 3.748 1.00 50.56 233 HIS C CA 1
ATOM 5543 C C . HIS C 1 233 ? -23.057 52.740 3.222 1.00 50.96 233 HIS C C 1
ATOM 5544 O O . HIS C 1 233 ? -23.968 52.205 3.870 1.00 50.60 233 HIS C O 1
ATOM 5551 N N . SER C 1 234 ? -23.270 53.398 2.078 1.00 51.23 234 SER C N 1
ATOM 5552 C CA . SER C 1 234 ? -24.500 53.240 1.280 1.00 50.63 234 SER C CA 1
ATOM 5553 C C . SER C 1 234 ? -24.197 52.129 0.280 1.00 50.92 234 SER C C 1
ATOM 5554 O O . SER C 1 234 ? -23.052 52.000 -0.202 1.00 51.21 234 SER C O 1
ATOM 5557 N N . LEU C 1 235 ? -25.188 51.276 0.048 1.00 51.45 235 LEU C N 1
ATOM 5558 C CA . LEU C 1 235 ? -25.018 50.071 -0.762 1.00 52.28 235 LEU C CA 1
ATOM 5559 C C . LEU C 1 235 ? -26.085 49.988 -1.859 1.00 53.04 235 LEU C C 1
ATOM 5560 O O . LEU C 1 235 ? -27.258 50.323 -1.627 1.00 52.79 235 LEU C O 1
ATOM 5565 N N . ALA C 1 236 ? -25.649 49.572 -3.056 1.00 53.85 236 ALA C N 1
ATOM 5566 C CA . ALA C 1 236 ? -26.551 49.047 -4.103 1.00 54.40 236 ALA C CA 1
ATOM 5567 C C . ALA C 1 236 ? -26.479 47.492 -4.116 1.00 54.54 236 ALA C C 1
ATOM 5568 O O . ALA C 1 236 ? -25.374 46.897 -4.125 1.00 53.35 236 ALA C O 1
ATOM 5570 N N . ILE C 1 237 ? -27.659 46.858 -4.082 1.00 55.25 237 ILE C N 1
ATOM 5571 C CA . ILE C 1 237 ? -27.796 45.377 -4.104 1.00 56.10 237 ILE C CA 1
ATOM 5572 C C . ILE C 1 237 ? -27.343 44.704 -5.423 1.00 55.82 237 ILE C C 1
ATOM 5573 O O . ILE C 1 237 ? -27.963 44.893 -6.489 1.00 55.77 237 ILE C O 1
ATOM 5578 N N . GLY C 1 241 ? -23.531 40.771 -7.246 1.00 73.73 241 GLY C N 1
ATOM 5579 C CA . GLY C 1 241 ? -22.722 41.394 -6.203 1.00 73.83 241 GLY C CA 1
ATOM 5580 C C . GLY C 1 241 ? -23.480 42.434 -5.383 1.00 73.64 241 GLY C C 1
ATOM 5581 O O . GLY C 1 241 ? -24.468 42.992 -5.862 1.00 74.03 241 GLY C O 1
ATOM 5582 N N . PRO C 1 242 ? -23.061 42.651 -4.110 1.00 73.37 242 PRO C N 1
ATOM 5583 C CA . PRO C 1 242 ? -23.452 43.893 -3.414 1.00 72.54 242 PRO C CA 1
ATOM 5584 C C . PRO C 1 242 ? -22.385 44.934 -3.734 1.00 71.55 242 PRO C C 1
ATOM 5585 O O . PRO C 1 242 ? -21.211 44.562 -3.879 1.00 71.41 242 PRO C O 1
ATOM 5589 N N . ARG C 1 243 ? -22.758 46.209 -3.878 1.00 70.40 243 ARG C N 1
ATOM 5590 C CA . ARG C 1 243 ? -21.712 47.227 -4.116 1.00 69.25 243 ARG C CA 1
ATOM 5591 C C . ARG C 1 243 ? -21.722 48.524 -3.285 1.00 67.57 243 ARG C C 1
ATOM 5592 O O . ARG C 1 243 ? -22.712 49.262 -3.183 1.00 66.21 243 ARG C O 1
ATOM 5600 N N . ILE C 1 244 ? -20.549 48.737 -2.697 1.00 66.45 244 ILE C N 1
ATOM 5601 C CA . ILE C 1 244 ? -20.278 49.786 -1.743 1.00 65.13 244 ILE C CA 1
ATOM 5602 C C . ILE C 1 244 ? -20.206 51.098 -2.502 1.00 64.28 244 ILE C C 1
ATOM 5603 O O . ILE C 1 244 ? -19.172 51.409 -3.120 1.00 64.03 244 ILE C O 1
ATOM 5608 N N . LEU C 1 245 ? -21.319 51.839 -2.453 1.00 62.86 245 LEU C N 1
ATOM 5609 C CA . LEU C 1 245 ? -21.482 53.125 -3.135 1.00 61.65 245 LEU C CA 1
ATOM 5610 C C . LEU C 1 245 ? -20.557 54.250 -2.635 1.00 62.20 245 LEU C C 1
ATOM 5611 O O . LEU C 1 245 ? -20.045 55.036 -3.459 1.00 62.68 245 LEU C O 1
ATOM 5616 N N . THR C 1 246 ? -20.365 54.335 -1.310 1.00 61.13 246 THR C N 1
ATOM 5617 C CA . THR C 1 246 ? -19.553 55.377 -0.676 1.00 60.71 246 THR C CA 1
ATOM 5618 C C . THR C 1 246 ? -18.069 54.957 -0.499 1.00 60.64 246 THR C C 1
ATOM 5619 O O . THR C 1 246 ? -17.357 55.514 0.322 1.00 60.60 246 THR C O 1
ATOM 5623 N N . SER C 1 247 ? -17.614 53.999 -1.308 1.00 60.89 247 SER C N 1
ATOM 5624 C CA . SER C 1 247 ? -16.265 53.442 -1.221 1.00 61.00 247 SER C CA 1
ATOM 5625 C C . SER C 1 247 ? -15.149 54.502 -1.366 1.00 61.79 247 SER C C 1
ATOM 5626 O O . SER C 1 247 ? -15.272 55.446 -2.170 1.00 61.93 247 SER C O 1
ATOM 5629 N N . GLN C 1 248 ? -14.073 54.342 -0.582 1.00 61.70 248 GLN C N 1
ATOM 5630 C CA . GLN C 1 248 ? -12.926 55.263 -0.632 1.00 61.39 248 GLN C CA 1
ATOM 5631 C C . GLN C 1 248 ? -11.770 54.641 -1.442 1.00 61.93 248 GLN C C 1
ATOM 5632 O O . GLN C 1 248 ? -10.867 55.351 -1.896 1.00 61.46 248 GLN C O 1
ATOM 5638 N N . GLY C 1 249 ? -11.856 53.326 -1.668 1.00 62.65 249 GLY C N 1
ATOM 5639 C CA . GLY C 1 249 ? -10.820 52.535 -2.351 1.00 63.95 249 GLY C CA 1
ATOM 5640 C C . GLY C 1 249 ? -10.828 51.105 -1.833 1.00 65.08 249 GLY C C 1
ATOM 5641 O O . GLY C 1 249 ? -11.855 50.635 -1.339 1.00 64.16 249 GLY C O 1
ATOM 5642 N N . GLU C 1 250 ? -9.688 50.414 -1.940 1.00 66.73 250 GLU C N 1
ATOM 5643 C CA . GLU C 1 250 ? -9.571 49.011 -1.501 1.00 68.43 250 GLU C CA 1
ATOM 5644 C C . GLU C 1 250 ? -10.178 48.888 -0.119 1.00 68.50 250 GLU C C 1
ATOM 5645 O O . GLU C 1 250 ? -9.879 49.702 0.767 1.00 68.71 250 GLU C O 1
ATOM 5651 N N . GLU C 1 251 ? -11.059 47.904 0.054 1.00 68.45 251 GLU C N 1
ATOM 5652 C CA . GLU C 1 251 ? -11.820 47.787 1.300 1.00 68.33 251 GLU C CA 1
ATOM 5653 C C . GLU C 1 251 ? -10.884 47.347 2.424 1.00 68.31 251 GLU C C 1
ATOM 5654 O O . GLU C 1 251 ? -10.008 46.493 2.202 1.00 67.82 251 GLU C O 1
ATOM 5660 N N . LEU C 1 252 ? -11.071 47.941 3.615 1.00 68.17 252 LEU C N 1
ATOM 5661 C CA . LEU C 1 252 ? -10.131 47.801 4.749 1.00 67.84 252 LEU C CA 1
ATOM 5662 C C . LEU C 1 252 ? -8.782 48.500 4.455 1.00 67.07 252 LEU C C 1
ATOM 5663 O O . LEU C 1 252 ? -7.722 48.031 4.866 1.00 66.37 252 LEU C O 1
ATOM 5668 N N . THR C 1 253 ? -8.836 49.605 3.717 1.00 66.70 253 THR C N 1
ATOM 5669 C CA . THR C 1 253 ? -7.639 50.390 3.333 1.00 66.28 253 THR C CA 1
ATOM 5670 C C . THR C 1 253 ? -7.645 51.729 4.069 1.00 65.42 253 THR C C 1
ATOM 5671 O O . THR C 1 253 ? -6.656 52.453 4.069 1.00 65.59 253 THR C O 1
ATOM 5675 N N . TYR C 1 254 ? -8.780 52.027 4.706 1.00 64.15 254 TYR C N 1
ATOM 5676 C CA . TYR C 1 254 ? -9.098 53.352 5.226 1.00 62.34 254 TYR C CA 1
ATOM 5677 C C . TYR C 1 254 ? -10.137 53.209 6.344 1.00 61.68 254 TYR C C 1
ATOM 5678 O O . TYR C 1 254 ? -10.373 54.126 7.129 1.00 60.91 254 TYR C O 1
#

Secondary structure (DSSP, 8-state):
------HHHHHHHHHHHHHHHHHHHHHHHH--TT-BHHHHHHHHHHHHHHTT-EETTTTGGG---SEEEEETTEEE-PPP-S-B--TT-EEEEEEEEEETTEEEEEEEEEE-SS--HHHHHHHHHHHHHHHHHHHT--TT-BHHHHHHHHHHHHHHTT-EE--S--EEE-SSSSSEEEEE-SS--TT-SPBP-TT-EEEE--EEESS-S-EEE-TTSS-EEETT---EEE--EEEE--TT--EETT--SSTT--/-PPP--HHHHHHHHHHHHHHHHHHHHHHHH--TT-BHHHHHHHHHHHHHHTT-EETTTTGGG---SEEEEETTEEE-PPP-S-B--TT-EEEEEEEEEETTEEEEEEEEEE-SS--HHHHHHHHHHHHHHHHHHHT--TT-BHHHHHHHHHHHHHHTT-EE--S--EEE-SSSSSEEEEE-SSS-SS-SSBP-TT-EEEE--EEESS-S-EEE-TTSS-EEETT---EEE--EEEE--TTS-EESS--SSGGG-/----HHHHHHHHHHHHHHHHHHHHHHHH--BTBBHHHHHHHHHHTGGGTT-B----EEEEETTEEE-PPP-SSBP-TTEEEEEEEEEEETTEEEEEEEEEEESS--HHHHHHHHHHHHHHHHHHTT--TT-BHHHHHHHHHHHHHTTT-EE---B--EEEE--EEESS-S-EE--EEETT---EEE-BEEEE---EETT--SSTT--

Solvent-accessible surface area: 29599 Å² total; per-residue (Å²): 170,67,44,83,25,23,111,164,27,14,77,77,6,41,102,0,0,85,15,0,0,33,0,0,76,84,0,106,103,58,13,103,58,55,26,21,1,82,55,0,6,65,50,0,55,83,27,0,37,73,89,0,0,0,0,2,15,13,38,62,132,55,6,152,44,0,0,2,0,2,25,37,49,14,0,10,54,0,57,4,73,161,131,75,5,128,91,19,18,0,0,2,0,22,0,5,0,1,23,98,9,8,6,0,5,0,1,4,6,21,43,0,41,142,32,58,118,98,5,75,117,0,19,90,8,0,26,98,0,0,24,48,0,8,110,54,0,67,63,34,46,67,14,9,22,0,0,76,22,0,44,80,42,0,80,68,59,61,18,8,0,1,64,74,40,23,0,14,2,1,7,57,68,13,88,29,38,13,133,0,36,1,69,22,113,58,43,133,43,84,128,2,113,78,8,3,4,0,0,0,22,0,2,0,0,33,32,35,73,129,44,124,85,28,141,56,56,53,5,0,69,8,83,80,45,15,28,0,0,7,4,3,0,0,0,0,0,22,174,148,4,30,79,32,3,0,31,8,42,140,65,89,94,28,200,42,61,6,14,17,86,184,71,11,96,86,6,43,100,0,0,82,14,0,0,38,0,0,71,81,0,105,112,60,14,103,61,53,28,20,1,76,57,0,6,66,51,0,94,85,25,0,80,89,97,54,5,93,3,18,12,62,53,66,135,53,7,149,43,0,0,2,0,2,22,38,50,14,0,10,53,0,54,5,68,164,130,67,5,132,86,19,19,0,0,2,0,26,0,5,0,37,14,152,56,7,7,0,4,0,1,2,7,21,42,0,43,139,29,57,72,97,8,18,22,0,18,3,0,0,21,36,0,0,36,44,0,11,113,50,0,64,36,13,40,68,14,12,21,0,0,83,24,0,42,79,10,0,81,40,6,61,27,9,0,1,59,74,40,22,0,13,3,0,6,94,68,15,83,26,33,11,142,1,41,0,71,24,143,32,37,150,33,94,57,0,16,28,0,4,3,2,0,0,19,0,4,0,0,33,35,38,71,130,46,129,86,27,139,57,56,55,5,0,73,7,86,78,47,16,29,0,0,9,6,3,0,0,0,0,0,26,156,174,12,36,78,34,2,1,33,9,37,101,53,23,71,26,99,155,76,43,113,153,68,71,92,17,23,37,77,0,0,85,16,0,0,34,0,1,53,86,0,98,125,58,13,106,48,59,23,24,0,102,57,0,8,79,49,0,126,98,22,0,86,86,111,47,6,96,28,81,151,8,5,32,0,3,26,34,46,18,1,24,101,1,120,3,67,142,157,65,2,124,86,19,20,0,0,2,0,34,2,39,0,33,22,130,68,10,94,2,24,1,1,3,4,23,41,0,44,137,31,57,30,51,5,73,35,0,26,88,9,0,24,67,0,0,17,45,0,8,119,52,0,63,124,27,43,116,82,37,66,12,41,120,23,13,85,84,44,0,42,37,20,4,6,5,22,74,78,139,147,30,94,29,35,64,10,88,8,29,0,0,16,42,27,147,146,106,151,157,43,9,83,5,104,82,47,21,34,0,0,10,1,4,0,2,0,11,46,104,40,98,38,10,0,30,15,35,149,62,100,90,33

Foldseek 3Di:
DQDFADPVLVVVLLVQLQLLLVLVVVCQPVFAFFAFLVVSQVSSQCSLVVVQKHFQCDPPVNDHTQWAKAKWQWQTQHDGDRDTHHQAIKIKIWGWIQHVQHIWIWIAIDGHHHHDPVVVVQNLLQLVLLVQLQQQLAQFWALQQSLPSNQVSLVVVQKEWAFPAFKAWCPSHRHHDDTRGNHHHTRDDGGHHARTKMKGKIKIWNHYNDWDDDPVRGIIGHPVSTTIGMTMFIWGHHNVGTDTSNDNDDRPPD/DFDFADPVLLVVLLVQLALVLVLVVVVQVVFAFPFFLLVSQVSVCCSLVVVQKHFAVDPPVNDHTQWAKAWWQWQDRHHGDRDTDHQAIKIKIWTWIQHVQHIWIWIAIDGHHHHDPVVVVQRVLQLVLQVQLQQQQAAFFALQLSQDSSQVSQVVVQWEWAFPAFKAWCPSGRHHDDTRGNHHDSVHDHGHHQRTKIKGKIKIWNHYNDWDDDVVRGIIGDPVSTTIGITMFIWGHHPVGIHTSNDSDDRPPD/DDDDPVLVVQLLVQQQQLLVLVVVCVVVFAFPDFLVVSLCSSQVRQVVVAWHQCVQWAKAKFQQQTRHHGDDDTDDAQIKIWIWGWTDRPNHIWIKIDIDGHHHHDVVVVVQNVLQLVLQVQLLVQQAQFGDNCSRVVSSCVSSVVVPWAWLDDTHPKDKDKTKIWNHDSDWDDNTGDPVRGTIDITMFIWDHVIDGSNDNDDRVPD

B-factor: mean 37.17, std 21.97, range [2.0, 104.51]

Radius of gyration: 31.82 Å; Cα contacts (8 Å, |Δi|>4): 1908; chains: 3; bounding box: 58×96×79 Å

Sequence (715 aa):
MITLKSPREIEMMDEESGEELLADVHRHLRTFIIKPGITSWDIEVFVRDDFIESHGGVAAQQIGYEGYKYATCCSINDEICHGFPRKKVLKDGDLIKVDMCVDLKGAISDSCWSYVVGEESTPEIDRLMEVTKKALYLGIEQAQVGNRIGDIGHAIQTYVEGEGYGVVRDFVGHGIIGPTIHESPMIIPHYGEAGKGLRLKEGMVVITIEPMVNTGTWRMKMDPNGWTAYTEDGGLSCQYEHSLAITKEEGGPRILTSQGEELTYMITLKSPREIEMMDEESGELLADVHRHLRTFIIKPGITSWDIEVFVRDDFIESHGGVAAQIGYEGYKYATCCSINDEICHGFPRKKVLKKDGDLIKVDMCVDLKGAISDSCWSYVVGESTPEIDRLMMEVTKKALYLGIEQAQVGNRIGDIGHAIQTYVEGEGYGVVRDFVGHGIGPTIHESPMMIIPHYGEAGKGLRLKEGMVITIEPMVNTGTWRMKMDPNGWTAYTEEDGGLSCQYEHSLAITKEEGGPRILTSQGEEELTYTLKSPREIEMMDESGELLADVHRHLRTFIKPGITSWDIEVFVRDFIESHGGVAAYATCCSINDEICHGFPRKKVLKDGDLIKVDMCVDLKGAISDSCWSYVVGESTPEIDRLMEVTKKALYLGIEQAQVGNRIGDIGHHAIQTYVEGEGYGVVGLRLMMVITIEPMVNTGTWRMKMTAYTEDGGLSCQYEHSLAIGPRILTSQGEELTY